Protein AF-0000000074856898 (afdb_homodimer)

Sequence (618 aa):
MTSFSNAKVLATALEKFDLIETTLFDGIRFAPYDGLMKDVPTTMDHISNAKLKENDVIACGYMRSGHHWMFEILNMIQTQKVEFSKDNAEDHFLEFMNDKVDETLEAISEPRVITSHLQPKFLPKDVVRKPVKVVFYMRNPKDVLTSWYNLVAKYKPELLNYQWTWEEFLELQLAGEYLWGSWFEHVLAWEKFMSDNPEVPVFVAQYEKLKEQPADVIRDLCRFLGQPDTLAEQIATATSFDNMKAGTEEKSKILSDRFLSGHLDIAVVGLIKSWKGRFTVEQSERFNKAFEEKLAGSEFGNRLRKYIYMTSFSNAKVLATALEKFDLIETTLFDGIRFAPYDGLMKDVPTTMDHISNAKLKENDVIACGYMRSGHHWMFEILNMIQTQKVEFSKDNAEDHFLEFMNDKVDETLEAISEPRVITSHLQPKFLPKDVVRKPVKVVFYMRNPKDVLTSWYNLVAKYKPELLNYQWTWEEFLELQLAGEYLWGSWFEHVLAWEKFMSDNPEVPVFVAQYEKLKEQPADVIRDLCRFLGQPDTLAEQIATATSFDNMKAGTEEKSKILSDRFLSGHLDIAVVGLIKSWKGRFTVEQSERFNKAFEEKLAGSEFGNRLRKYIY

Foldseek 3Di:
DDPVVLVVLQVVLVVVVVVADWDDDPNATAHCFPQFPPPVVLLLVCQQAADDDQLEEEEEEAAPQQQLLVQQLVVCQQVVHLAGDPDDSLLQESRNCGNCNRVSVVVADPPHYHYYHAAPVSGYPVCQVSLHEYEYEYEQVLLRLVLVCLQVVFFDCVRPVDDHDSSSSLSCQLVQNDHNTHNLVRVVSVLVVCVVRVVRHYHYHYLVCCLVPVLVVSCVVSVSSVGDSPCSVVNSVCSPPVNVCVNCVVVLQVVQVGGNRGSVSNDDPSDQPPSVVPDDPVRLVVVLVSLCVSCPPPPVSVVCVVRSD/DDPVVLVVLQVVLVVVVVVADWDDDPNATAHCFPQFPPPVVLLLVCQQAADDDQLEEEEEEAAPQQQLLVQQLVVCQQVVHLAGDPDDSLLQESRNCGNCNRVSVVVADPPHYHYYHAAPVSGYPVCQVSLHEYEYEYEQVLLRLVLVCLQVVFFDCVRPVDDHDSSSSLSCQLVQNDHNTHNLVRVVSVLVVCVVRVVRHYHYHYLVCCLVPVLVVSCVVSVSSVGDSPCSVVNSVCSPPVNVCVNCVVVLQVVQVGGNRGSVSNDDPSDQPPSVVPDDPVRLVVVLVSLCVSCPPPPVSVVCVVRSD

Structure (mmCIF, N/CA/C/O backbone):
data_AF-0000000074856898-model_v1
#
loop_
_entity.id
_entity.type
_entity.pdbx_description
1 polymer 'Sulfotransferase 1A1'
#
loop_
_atom_site.group_PDB
_atom_site.id
_atom_site.type_symbol
_atom_site.label_atom_id
_atom_site.label_alt_id
_atom_site.label_comp_id
_atom_site.label_asym_id
_atom_site.label_entity_id
_atom_site.label_seq_id
_atom_site.pdbx_PDB_ins_code
_atom_site.Cartn_x
_atom_site.Cartn_y
_atom_site.Cartn_z
_atom_site.occupancy
_atom_site.B_iso_or_equiv
_atom_site.auth_seq_id
_atom_site.auth_comp_id
_atom_site.auth_asym_id
_atom_site.auth_atom_id
_atom_site.pdbx_PDB_model_num
ATOM 1 N N . MET A 1 1 ? -10.648 3.355 0.715 1 46.88 1 MET A N 1
ATOM 2 C CA . MET A 1 1 ? -11.75 3.377 -0.251 1 46.88 1 MET A CA 1
ATOM 3 C C . MET A 1 1 ? -13.016 2.785 0.352 1 46.88 1 MET A C 1
ATOM 5 O O . MET A 1 1 ? -12.953 1.812 1.105 1 46.88 1 MET A O 1
ATOM 9 N N . THR A 1 2 ? -14.031 3.496 0.285 1 56.25 2 THR A N 1
ATOM 10 C CA . THR A 1 2 ? -15.297 3.004 0.816 1 56.25 2 THR A CA 1
ATOM 11 C C . THR A 1 2 ? -15.781 1.79 0.026 1 56.25 2 THR A C 1
ATOM 13 O O . THR A 1 2 ? -15.336 1.558 -1.099 1 56.25 2 THR A O 1
ATOM 16 N N . SER A 1 3 ? -16.453 0.878 0.755 1 52.75 3 SER A N 1
ATOM 17 C CA . SER A 1 3 ? -17.109 -0.271 0.131 1 52.75 3 SER A CA 1
ATOM 18 C C . SER A 1 3 ? -17.781 0.118 -1.184 1 52.75 3 SER A C 1
ATOM 20 O O . SER A 1 3 ? -17.703 -0.622 -2.166 1 52.75 3 SER A O 1
ATOM 22 N N . PHE A 1 4 ? -18.281 1.325 -1.217 1 51.88 4 PHE A N 1
ATOM 23 C CA . PHE A 1 4 ? -18.953 1.814 -2.416 1 51.88 4 PHE A CA 1
ATOM 24 C C . PHE A 1 4 ? -17.953 2.062 -3.535 1 51.88 4 PHE A C 1
ATOM 26 O O . PHE A 1 4 ? -18.219 1.743 -4.695 1 51.88 4 PHE A O 1
ATOM 33 N N . SER A 1 5 ? -16.844 2.508 -3.166 1 71.25 5 SER A N 1
ATOM 34 C CA . SER A 1 5 ? -15.812 2.785 -4.156 1 71.25 5 SER A CA 1
ATOM 35 C C . SER A 1 5 ? -15.273 1.497 -4.77 1 71.25 5 SER A C 1
ATOM 37 O O . SER A 1 5 ? -15.109 1.402 -5.988 1 71.25 5 SER A O 1
ATOM 39 N N . ASN A 1 6 ? -15.375 0.495 -3.955 1 81.5 6 ASN A N 1
ATOM 40 C CA . ASN A 1 6 ? -14.867 -0.775 -4.461 1 81.5 6 ASN A CA 1
ATOM 41 C C . ASN A 1 6 ? -15.852 -1.43 -5.426 1 81.5 6 ASN A C 1
ATOM 43 O O . ASN A 1 6 ? -15.445 -2.049 -6.41 1 81.5 6 ASN A O 1
ATOM 47 N N . ALA A 1 7 ? -17.203 -1.198 -5.184 1 82.81 7 ALA A N 1
ATOM 48 C CA . ALA A 1 7 ? -18.234 -1.748 -6.062 1 82.81 7 ALA A CA 1
ATOM 49 C C . ALA A 1 7 ? -18.188 -1.098 -7.441 1 82.81 7 ALA A C 1
ATOM 51 O O . ALA A 1 7 ? -18.359 -1.774 -8.461 1 82.81 7 ALA A O 1
ATOM 52 N N . LYS A 1 8 ? -17.938 0.157 -7.445 1 88.19 8 LYS A N 1
ATOM 53 C CA . LYS A 1 8 ? -17.828 0.865 -8.719 1 88.19 8 LYS A CA 1
ATOM 54 C C . LYS A 1 8 ? -16.594 0.413 -9.5 1 88.19 8 LYS A C 1
ATOM 56 O O . LYS A 1 8 ? -16.656 0.257 -10.719 1 88.19 8 LYS A O 1
ATOM 61 N N . VAL A 1 9 ? -15.547 0.178 -8.797 1 91.25 9 VAL A N 1
ATOM 62 C CA . VAL A 1 9 ? -14.312 -0.279 -9.422 1 91.25 9 VAL A CA 1
ATOM 63 C C . VAL A 1 9 ? -14.516 -1.668 -10.023 1 91.25 9 VAL A C 1
ATOM 65 O O . VAL A 1 9 ? -14.109 -1.928 -11.156 1 91.25 9 VAL A O 1
ATOM 68 N N . LEU A 1 10 ? -15.227 -2.553 -9.281 1 92.69 10 LEU A N 1
ATOM 69 C CA . LEU A 1 10 ? -15.484 -3.906 -9.766 1 92.69 10 LEU A CA 1
ATOM 70 C C . LEU A 1 10 ? -16.375 -3.883 -11.008 1 92.69 10 LEU A C 1
ATOM 72 O O . LEU A 1 10 ? -16.109 -4.609 -11.969 1 92.69 10 LEU A O 1
ATOM 76 N N . ALA A 1 11 ? -17.375 -3.027 -10.977 1 92.38 11 ALA A N 1
ATOM 77 C CA . ALA A 1 11 ? -18.266 -2.924 -12.125 1 92.38 11 ALA A CA 1
ATOM 78 C C . ALA A 1 11 ? -17.516 -2.52 -13.383 1 92.38 11 ALA A C 1
ATOM 80 O O . ALA A 1 11 ? -17.703 -3.105 -14.453 1 92.38 11 ALA A O 1
ATOM 81 N N . THR A 1 12 ? -16.656 -1.579 -13.227 1 92.62 12 THR A N 1
ATOM 82 C CA . THR A 1 12 ? -15.844 -1.13 -14.344 1 92.62 12 THR A CA 1
ATOM 83 C C . THR A 1 12 ? -14.922 -2.248 -14.82 1 92.62 12 THR A C 1
ATOM 85 O O . THR A 1 12 ? -14.758 -2.453 -16.031 1 92.62 12 THR A O 1
ATOM 88 N N . ALA A 1 13 ? -14.336 -2.918 -13.867 1 92.44 13 ALA A N 1
ATOM 89 C CA . ALA A 1 13 ? -13.422 -4.012 -14.195 1 92.44 13 ALA A CA 1
ATOM 90 C C . ALA A 1 13 ? -14.141 -5.113 -14.969 1 92.44 13 ALA A C 1
ATOM 92 O O . ALA A 1 13 ? -13.586 -5.672 -15.914 1 92.44 13 ALA A O 1
ATOM 93 N N . LEU A 1 14 ? -15.344 -5.395 -14.57 1 92.19 14 LEU A N 1
ATOM 94 C CA . LEU A 1 14 ? -16.141 -6.434 -15.219 1 92.19 14 LEU A CA 1
ATOM 95 C C . LEU A 1 14 ? -16.516 -6.031 -16.641 1 92.19 14 LEU A C 1
ATOM 97 O O . LEU A 1 14 ? -16.516 -6.867 -17.547 1 92.19 14 LEU A O 1
ATOM 101 N N . GLU A 1 15 ? -16.766 -4.793 -16.797 1 91.5 15 GLU A N 1
ATOM 102 C CA . GLU A 1 15 ? -17.047 -4.301 -18.141 1 91.5 15 GLU A CA 1
ATOM 103 C C . GLU A 1 15 ? -15.859 -4.508 -19.062 1 91.5 15 GLU A C 1
ATOM 105 O O . GLU A 1 15 ? -16.031 -4.926 -20.219 1 91.5 15 GLU A O 1
ATOM 110 N N . LYS A 1 16 ? -14.727 -4.215 -18.609 1 89.19 16 LYS A N 1
ATOM 111 C CA . LYS A 1 16 ? -13.508 -4.406 -19.391 1 89.19 16 LYS A CA 1
ATOM 112 C C . LYS A 1 16 ? -13.25 -5.887 -19.641 1 89.19 16 LYS A C 1
ATOM 114 O O . LYS A 1 16 ? -12.766 -6.262 -20.719 1 89.19 16 LYS A O 1
ATOM 119 N N . PHE A 1 17 ? -13.555 -6.68 -18.609 1 87.81 17 PHE A N 1
ATOM 120 C CA . PHE A 1 17 ? -13.359 -8.125 -18.734 1 87.81 17 PHE A CA 1
ATOM 121 C C . PHE A 1 17 ? -14.242 -8.703 -19.828 1 87.81 17 PHE A C 1
ATOM 123 O O . PHE A 1 17 ? -13.836 -9.625 -20.531 1 87.81 17 PHE A O 1
ATOM 130 N N . ASP A 1 18 ? -15.352 -8.094 -20 1 87.31 18 ASP A N 1
ATOM 131 C CA . ASP A 1 18 ? -16.312 -8.562 -21 1 87.31 18 ASP A CA 1
ATOM 132 C C . ASP A 1 18 ? -15.812 -8.289 -22.406 1 87.31 18 ASP A C 1
ATOM 134 O O . ASP A 1 18 ? -16.328 -8.859 -23.375 1 87.31 18 ASP A O 1
ATOM 138 N N . LEU A 1 19 ? -14.82 -7.5 -22.5 1 85.31 19 LEU A N 1
ATOM 139 C CA . LEU A 1 19 ? -14.266 -7.176 -23.812 1 85.31 19 LEU A CA 1
ATOM 140 C C . LEU A 1 19 ? -13.273 -8.242 -24.25 1 85.31 19 LEU A C 1
ATOM 142 O O . LEU A 1 19 ? -12.898 -8.297 -25.438 1 85.31 19 LEU A O 1
ATOM 146 N N . ILE A 1 20 ? -12.867 -9.109 -23.359 1 83.56 20 ILE A N 1
ATOM 147 C CA . ILE A 1 20 ? -11.922 -10.18 -23.672 1 83.56 20 ILE A CA 1
ATOM 148 C C . ILE A 1 20 ? -12.688 -11.422 -24.125 1 83.56 20 ILE A C 1
ATOM 150 O O . ILE A 1 20 ? -13.719 -11.766 -23.547 1 83.56 20 ILE A O 1
ATOM 154 N N . GLU A 1 21 ? -12.164 -12.039 -25.188 1 84 21 GLU A N 1
ATOM 155 C CA . GLU A 1 21 ? -12.758 -13.305 -25.609 1 84 21 GLU A CA 1
ATOM 156 C C . GLU A 1 21 ? -12.422 -14.422 -24.609 1 84 21 GLU A C 1
ATOM 158 O O . GLU A 1 21 ? -11.25 -14.719 -24.375 1 84 21 GLU A O 1
ATOM 163 N N . THR A 1 22 ? -13.445 -14.914 -24 1 88.19 22 THR A N 1
ATOM 164 C CA . THR A 1 22 ? -13.242 -16.016 -23.062 1 88.19 22 THR A CA 1
ATOM 165 C C . THR A 1 22 ? -14.258 -17.125 -23.297 1 88.19 22 THR A C 1
ATOM 167 O O . THR A 1 22 ? -15.25 -16.922 -24 1 88.19 22 THR A O 1
ATOM 170 N N . THR A 1 23 ? -13.906 -18.266 -22.859 1 89.88 23 THR A N 1
ATOM 171 C CA . THR A 1 23 ? -14.805 -19.406 -22.828 1 89.88 23 THR A CA 1
ATOM 172 C C . THR A 1 23 ? -15.062 -19.859 -21.391 1 89.88 23 THR A C 1
ATOM 174 O O . THR A 1 23 ? -14.117 -20.094 -20.641 1 89.88 23 THR A O 1
ATOM 177 N N . LEU A 1 24 ? -16.328 -19.844 -21.109 1 90.5 24 LEU A N 1
ATOM 178 C CA . LEU A 1 24 ? -16.703 -20.375 -19.812 1 90.5 24 LEU A CA 1
ATOM 179 C C . LEU A 1 24 ? -16.828 -21.906 -19.875 1 90.5 24 LEU A C 1
ATOM 181 O O . LEU A 1 24 ? -17.547 -22.438 -20.703 1 90.5 24 LEU A O 1
ATOM 185 N N . PHE A 1 25 ? -16.062 -22.578 -19.062 1 93.06 25 PHE A N 1
ATOM 186 C CA . PHE A 1 25 ? -16.094 -24.031 -19 1 93.06 25 PHE A CA 1
ATOM 187 C C . PHE A 1 25 ? -16.125 -24.5 -17.547 1 93.06 25 PHE A C 1
ATOM 189 O O . PHE A 1 25 ? -15.164 -24.281 -16.797 1 93.06 25 PHE A O 1
ATOM 196 N N . ASP A 1 26 ? -17.25 -25.062 -17.141 1 93.38 26 ASP A N 1
ATOM 197 C CA . ASP A 1 26 ? -17.469 -25.594 -15.789 1 93.38 26 ASP A CA 1
ATOM 198 C C . ASP A 1 26 ? -17.172 -24.547 -14.734 1 93.38 26 ASP A C 1
ATOM 200 O O . ASP A 1 26 ? -16.406 -24.797 -13.797 1 93.38 26 ASP A O 1
ATOM 204 N N . GLY A 1 27 ? -17.578 -23.375 -14.945 1 91.44 27 GLY A N 1
ATOM 205 C CA . GLY A 1 27 ? -17.531 -22.297 -13.953 1 91.44 27 GLY A CA 1
ATOM 206 C C . GLY A 1 27 ? -16.25 -21.5 -13.984 1 91.44 27 GLY A C 1
ATOM 207 O O . GLY A 1 27 ? -16.062 -20.578 -13.203 1 91.44 27 GLY A O 1
ATOM 208 N N . ILE A 1 28 ? -15.359 -21.844 -14.859 1 92.81 28 ILE A N 1
ATOM 209 C CA . ILE A 1 28 ? -14.07 -21.156 -14.953 1 92.81 28 ILE A CA 1
ATOM 210 C C . ILE A 1 28 ? -13.914 -20.547 -16.344 1 92.81 28 ILE A C 1
ATOM 212 O O . ILE A 1 28 ? -14.25 -21.172 -17.344 1 92.81 28 ILE A O 1
ATOM 216 N N . ARG A 1 29 ? -13.453 -19.281 -16.391 1 89.56 29 ARG A N 1
ATOM 217 C CA . ARG A 1 29 ? -13.234 -18.609 -17.672 1 89.56 29 ARG A CA 1
ATOM 218 C C . ARG A 1 29 ? -11.812 -18.812 -18.172 1 89.56 29 ARG A C 1
ATOM 220 O O . ARG A 1 29 ? -10.852 -18.672 -17.406 1 89.56 29 ARG A O 1
ATOM 227 N N . PHE A 1 30 ? -11.734 -19.25 -19.406 1 90.88 30 PHE A N 1
ATOM 228 C CA . PHE A 1 30 ? -10.453 -19.422 -20.078 1 90.88 30 PHE A CA 1
ATOM 229 C C . PHE A 1 30 ? -10.344 -18.516 -21.297 1 90.88 30 PHE A C 1
ATOM 231 O O . PHE A 1 30 ? -11.352 -18.234 -21.953 1 90.88 30 PHE A O 1
ATOM 238 N N . ALA A 1 31 ? -9.227 -17.953 -21.484 1 83.19 31 ALA A N 1
ATOM 239 C CA . ALA A 1 31 ? -9 -17.141 -22.688 1 83.19 31 ALA A CA 1
ATOM 240 C C . ALA A 1 31 ? -8.023 -17.844 -23.625 1 83.19 31 ALA A C 1
ATOM 242 O O . ALA A 1 31 ? -7.078 -18.5 -23.188 1 83.19 31 ALA A O 1
ATOM 243 N N . PRO A 1 32 ? -8.367 -17.672 -24.938 1 75.38 32 PRO A N 1
ATOM 244 C CA . PRO A 1 32 ? -7.449 -18.25 -25.906 1 75.38 32 PRO A CA 1
ATOM 245 C C . PRO A 1 32 ? -6.176 -17.438 -26.078 1 75.38 32 PRO A C 1
ATOM 247 O O . PRO A 1 32 ? -6.23 -16.297 -26.562 1 75.38 32 PRO A O 1
ATOM 250 N N . TYR A 1 33 ? -5.348 -17.438 -25.172 1 64.62 33 TYR A N 1
ATOM 251 C CA . TYR A 1 33 ? -4.152 -16.656 -25.484 1 64.62 33 TYR A CA 1
ATOM 252 C C . TYR A 1 33 ? -2.93 -17.562 -25.609 1 64.62 33 TYR A C 1
ATOM 254 O O . TYR A 1 33 ? -2.885 -18.641 -25 1 64.62 33 TYR A O 1
ATOM 262 N N . ASP A 1 34 ? -2.104 -17.062 -26.375 1 59.56 34 ASP A N 1
ATOM 263 C CA . ASP A 1 34 ? -0.798 -17.672 -26.625 1 59.56 34 ASP A CA 1
ATOM 264 C C . ASP A 1 34 ? -0.942 -19.109 -27.125 1 59.56 34 ASP A C 1
ATOM 266 O O . ASP A 1 34 ? -0.172 -19.984 -26.734 1 59.56 34 ASP A O 1
ATOM 270 N N . GLY A 1 35 ? -2.053 -19.266 -27.859 1 60.34 35 GLY A N 1
ATOM 271 C CA . GLY A 1 35 ? -2.229 -20.609 -28.391 1 60.34 35 GLY A CA 1
ATOM 272 C C . GLY A 1 35 ? -2.85 -21.562 -27.391 1 60.34 35 GLY A C 1
ATOM 273 O O . GLY A 1 35 ? -3.059 -22.734 -27.688 1 60.34 35 GLY A O 1
ATOM 274 N N . LEU A 1 36 ? -3.119 -20.844 -26.344 1 64.31 36 LEU A N 1
ATOM 275 C CA . LEU A 1 36 ? -3.756 -21.609 -25.281 1 64.31 36 LEU A CA 1
ATOM 276 C C . LEU A 1 36 ? -5.258 -21.734 -25.516 1 64.31 36 LEU A C 1
ATOM 278 O O . LEU A 1 36 ? -5.898 -20.781 -25.969 1 64.31 36 LEU A O 1
ATOM 282 N N . MET A 1 37 ? -5.695 -22.891 -25.312 1 67 37 MET A N 1
ATOM 283 C CA . MET A 1 37 ? -7.113 -23.203 -25.172 1 67 37 MET A CA 1
ATOM 284 C C . MET A 1 37 ? -7.918 -22.641 -26.344 1 67 37 MET A C 1
ATOM 286 O O . MET A 1 37 ? -8.945 -22 -26.141 1 67 37 MET A O 1
ATOM 290 N N . LYS A 1 38 ? -7.383 -22.859 -27.594 1 74.06 38 LYS A N 1
ATOM 291 C CA . LYS A 1 38 ? -8.102 -22.406 -28.781 1 74.06 38 LYS A CA 1
ATOM 292 C C . LYS A 1 38 ? -9.547 -22.891 -28.781 1 74.06 38 LYS A C 1
ATOM 294 O O . LYS A 1 38 ? -10.461 -22.125 -29.078 1 74.06 38 LYS A O 1
ATOM 299 N N . ASP A 1 39 ? -9.625 -24.188 -28.438 1 87.81 39 ASP A N 1
ATOM 300 C CA . ASP A 1 39 ? -10.922 -24.828 -28.203 1 87.81 39 ASP A CA 1
ATOM 301 C C . ASP A 1 39 ? -10.961 -25.5 -26.828 1 87.81 39 ASP A C 1
ATOM 303 O O . ASP A 1 39 ? -10.539 -26.641 -26.688 1 87.81 39 ASP A O 1
ATOM 307 N N . VAL A 1 40 ? -11.555 -24.812 -25.875 1 91.38 40 VAL A N 1
ATOM 308 C CA . VAL A 1 40 ? -11.461 -25.203 -24.469 1 91.38 40 VAL A CA 1
ATOM 309 C C . VAL A 1 40 ? -12.164 -26.547 -24.266 1 91.38 40 VAL A C 1
ATOM 311 O O . VAL A 1 40 ? -11.57 -27.484 -23.734 1 91.38 40 VAL A O 1
ATOM 314 N N . PRO A 1 41 ? -13.398 -26.719 -24.781 1 91.94 41 PRO A N 1
ATOM 315 C CA . PRO A 1 41 ? -14.062 -28.016 -24.562 1 91.94 41 PRO A CA 1
ATOM 316 C C . PRO A 1 41 ? -13.305 -29.188 -25.172 1 91.94 41 PRO A C 1
ATOM 318 O O . PRO A 1 41 ? -13.164 -30.234 -24.531 1 91.94 41 PRO A O 1
ATOM 321 N N . THR A 1 42 ? -12.828 -28.969 -26.359 1 92.81 42 THR A N 1
ATOM 322 C CA . THR A 1 42 ? -12.078 -30.031 -27.047 1 92.81 42 THR A CA 1
ATOM 323 C C . THR A 1 42 ? -10.789 -30.344 -26.297 1 92.81 42 THR A C 1
ATOM 325 O O . THR A 1 42 ? -10.453 -31.516 -26.094 1 92.81 42 THR A O 1
ATOM 328 N N . THR A 1 43 ? -10.062 -29.344 -25.938 1 93.5 43 THR A N 1
ATOM 329 C CA . THR A 1 43 ? -8.828 -29.516 -25.203 1 93.5 43 THR A CA 1
ATOM 330 C C . THR A 1 43 ? -9.086 -30.25 -23.875 1 93.5 43 THR A C 1
ATOM 332 O O . THR A 1 43 ? -8.375 -31.203 -23.531 1 93.5 43 THR A O 1
ATOM 335 N N . MET A 1 44 ? -10.172 -29.875 -23.219 1 94.25 44 MET A N 1
ATOM 336 C CA . MET A 1 44 ? -10.508 -30.469 -21.922 1 94.25 44 MET A CA 1
ATOM 337 C C . MET A 1 44 ? -10.883 -31.938 -22.078 1 94.25 44 MET A C 1
ATOM 339 O O . MET A 1 44 ? -10.555 -32.75 -21.234 1 94.25 44 MET A O 1
ATOM 343 N N . ASP A 1 45 ? -11.523 -32.188 -23.156 1 95.56 45 ASP A N 1
ATOM 344 C CA . ASP A 1 45 ? -11.875 -33.594 -23.453 1 95.56 45 ASP A CA 1
ATOM 345 C C . ASP A 1 45 ? -10.617 -34.438 -23.672 1 95.56 45 ASP A C 1
ATOM 347 O O . ASP A 1 45 ? -10.516 -35.531 -23.156 1 95.56 45 ASP A O 1
ATOM 351 N N . HIS A 1 46 ? -9.703 -33.906 -24.438 1 96.12 46 HIS A N 1
ATOM 352 C CA . HIS A 1 46 ? -8.453 -34.594 -24.688 1 96.12 46 HIS A CA 1
ATOM 353 C C . HIS A 1 46 ? -7.66 -34.781 -23.391 1 96.12 46 HIS A C 1
ATOM 355 O O . HIS A 1 46 ? -7.062 -35.844 -23.172 1 96.12 46 HIS A O 1
ATOM 361 N N . ILE A 1 47 ? -7.656 -33.812 -22.547 1 96.81 47 ILE A N 1
ATOM 362 C CA . ILE A 1 47 ? -6.938 -33.906 -21.281 1 96.81 47 ILE A CA 1
ATOM 363 C C . ILE A 1 47 ? -7.59 -34.969 -20.391 1 96.81 47 ILE A C 1
ATOM 365 O O . ILE A 1 47 ? -6.906 -35.844 -19.844 1 96.81 47 ILE A O 1
ATOM 369 N N . SER A 1 48 ? -8.883 -34.938 -20.312 1 96.38 48 SER A N 1
ATOM 370 C CA . SER A 1 48 ? -9.625 -35.844 -19.453 1 96.38 48 SER A CA 1
ATOM 371 C C . SER A 1 48 ? -9.352 -37.312 -19.828 1 96.38 48 SER A C 1
ATOM 373 O O . SER A 1 48 ? -9.305 -38.188 -18.969 1 96.38 48 SER A O 1
ATOM 375 N N . ASN A 1 49 ? -9.078 -37.531 -21.062 1 96.19 49 ASN A N 1
ATOM 376 C CA . ASN A 1 49 ? -8.953 -38.875 -21.547 1 96.19 49 ASN A CA 1
ATOM 377 C C . ASN A 1 49 ? -7.492 -39.25 -21.812 1 96.19 49 ASN A C 1
ATOM 379 O O . ASN A 1 49 ? -7.199 -40.312 -22.328 1 96.19 49 ASN A O 1
ATOM 383 N N . ALA A 1 50 ? -6.625 -38.375 -21.484 1 96.88 50 ALA A N 1
ATOM 384 C CA . ALA A 1 50 ? -5.203 -38.625 -21.703 1 96.88 50 ALA A CA 1
ATOM 385 C C . ALA A 1 50 ? -4.73 -39.844 -20.938 1 96.88 50 ALA A C 1
ATOM 387 O O . ALA A 1 50 ? -5.145 -40.094 -19.797 1 96.88 50 ALA A O 1
ATOM 388 N N . LYS A 1 51 ? -3.836 -40.625 -21.594 1 94.31 51 LYS A N 1
ATOM 389 C CA . LYS A 1 51 ? -3.289 -41.812 -20.953 1 94.31 51 LYS A CA 1
ATOM 390 C C . LYS A 1 51 ? -1.983 -41.5 -20.234 1 94.31 51 LYS A C 1
ATOM 392 O O . LYS A 1 51 ? -1.028 -41.031 -20.844 1 94.31 51 LYS A O 1
ATOM 397 N N . LEU A 1 52 ? -2.006 -41.812 -18.969 1 95.5 52 LEU A N 1
ATOM 398 C CA . LEU A 1 52 ? -0.813 -41.594 -18.156 1 95.5 52 LEU A CA 1
ATOM 399 C C . LEU A 1 52 ? -0.076 -42.938 -17.922 1 95.5 52 LEU A C 1
ATOM 401 O O . LEU A 1 52 ? -0.669 -44 -18.031 1 95.5 52 LEU A O 1
ATOM 405 N N . LYS A 1 53 ? 1.157 -42.719 -17.719 1 93.38 53 LYS A N 1
ATOM 406 C CA . LYS A 1 53 ? 2.01 -43.844 -17.375 1 93.38 53 LYS A CA 1
ATOM 407 C C . LYS A 1 53 ? 2.293 -43.875 -15.867 1 93.38 53 LYS A C 1
ATOM 409 O O . LYS A 1 53 ? 2.174 -42.844 -15.188 1 93.38 53 LYS A O 1
ATOM 414 N N . GLU A 1 54 ? 2.688 -45.031 -15.359 1 86.88 54 GLU A N 1
ATOM 415 C CA . GLU A 1 54 ? 2.861 -45.25 -13.922 1 86.88 54 GLU A CA 1
ATOM 416 C C . GLU A 1 54 ? 3.963 -44.375 -13.359 1 86.88 54 GLU A C 1
ATOM 418 O O . GLU A 1 54 ? 3.896 -43.938 -12.203 1 86.88 54 GLU A O 1
ATOM 423 N N . ASN A 1 55 ? 4.871 -44.094 -14.18 1 89.81 55 ASN A N 1
ATOM 424 C CA . ASN A 1 55 ? 6.008 -43.312 -13.672 1 89.81 55 ASN A CA 1
ATOM 425 C C . ASN A 1 55 ? 5.879 -41.844 -14 1 89.81 55 ASN A C 1
ATOM 427 O O . ASN A 1 55 ? 6.824 -41.062 -13.805 1 89.81 55 ASN A O 1
ATOM 431 N N . ASP A 1 56 ? 4.734 -41.406 -14.461 1 95.94 56 ASP A N 1
ATOM 432 C CA . ASP A 1 56 ? 4.488 -40 -14.719 1 95.94 56 ASP A CA 1
ATOM 433 C C . ASP A 1 56 ? 4.367 -39.219 -13.406 1 95.94 56 ASP A C 1
ATOM 435 O O . ASP A 1 56 ? 3.93 -39.781 -12.391 1 95.94 56 ASP A O 1
ATOM 439 N N . VAL A 1 57 ? 4.84 -38.062 -13.391 1 97.38 57 VAL A N 1
ATOM 440 C CA . VAL A 1 57 ? 4.598 -37.125 -12.305 1 97.38 57 VAL A CA 1
ATOM 441 C C . VAL A 1 57 ? 3.82 -35.906 -12.836 1 97.38 57 VAL A C 1
ATOM 443 O O . VAL A 1 57 ? 4.191 -35.312 -13.859 1 97.38 57 VAL A O 1
ATOM 446 N N . ILE A 1 58 ? 2.754 -35.594 -12.203 1 97.38 58 ILE A N 1
ATOM 447 C CA . ILE A 1 58 ? 1.977 -34.406 -12.578 1 97.38 58 ILE A CA 1
ATOM 448 C C . ILE A 1 58 ? 2.24 -33.281 -11.578 1 97.38 58 ILE A C 1
ATOM 450 O O . ILE A 1 58 ? 2.043 -33.438 -10.367 1 97.38 58 ILE A O 1
ATOM 454 N N . ALA A 1 59 ? 2.775 -32.219 -12.031 1 97.94 59 ALA A N 1
ATOM 455 C CA . ALA A 1 59 ? 3.029 -31.031 -11.227 1 97.94 59 ALA A CA 1
ATOM 456 C C . ALA A 1 59 ? 1.979 -29.953 -11.492 1 97.94 59 ALA A C 1
ATOM 458 O O . ALA A 1 59 ? 1.848 -29.469 -12.617 1 97.94 59 ALA A O 1
ATOM 459 N N . CYS A 1 60 ? 1.243 -29.578 -10.43 1 97.38 60 CYS A N 1
ATOM 460 C CA . CYS A 1 60 ? 0.131 -28.656 -10.617 1 97.38 60 CYS A CA 1
ATOM 461 C C . CYS A 1 60 ? 0.212 -27.5 -9.625 1 97.38 60 CYS A C 1
ATOM 463 O O . CYS A 1 60 ? 0.638 -27.688 -8.484 1 97.38 60 CYS A O 1
ATOM 465 N N . GLY A 1 61 ? -0.156 -26.391 -9.992 1 96.81 61 GLY A N 1
ATOM 466 C CA . GLY A 1 61 ? -0.284 -25.203 -9.188 1 96.81 61 GLY A CA 1
ATOM 467 C C . GLY A 1 61 ? -1.065 -24.094 -9.875 1 96.81 61 GLY A C 1
ATOM 468 O O . GLY A 1 61 ? -1.284 -24.141 -11.086 1 96.81 61 GLY A O 1
ATOM 469 N N . TYR A 1 62 ? -1.526 -23.156 -9.086 1 96.06 62 TYR A N 1
ATOM 470 C CA . TYR A 1 62 ? -2.189 -22 -9.672 1 96.06 62 TYR A CA 1
ATOM 471 C C . TYR A 1 62 ? -1.204 -21.156 -10.469 1 96.06 62 TYR A C 1
ATOM 473 O O . TYR A 1 62 ? 0.009 -21.359 -10.391 1 96.06 62 TYR A O 1
ATOM 481 N N . MET A 1 63 ? -1.678 -20.203 -11.211 1 91.69 63 MET A N 1
ATOM 482 C CA . MET A 1 63 ? -0.839 -19.297 -11.992 1 91.69 63 MET A CA 1
ATOM 483 C C . MET A 1 63 ? 0.237 -18.656 -11.117 1 91.69 63 MET A C 1
ATOM 485 O O . MET A 1 63 ? -0.021 -18.312 -9.961 1 91.69 63 MET A O 1
ATOM 489 N N . ARG A 1 64 ? 1.414 -18.625 -11.719 1 91.88 64 ARG A N 1
ATOM 490 C CA . ARG A 1 64 ? 2.502 -17.859 -11.125 1 91.88 64 ARG A CA 1
ATOM 491 C C . ARG A 1 64 ? 2.924 -18.438 -9.781 1 91.88 64 ARG A C 1
ATOM 493 O O . ARG A 1 64 ? 3.32 -17.703 -8.875 1 91.88 64 ARG A O 1
ATOM 500 N N . SER A 1 65 ? 2.824 -19.719 -9.656 1 94.19 65 SER A N 1
ATOM 501 C CA . SER A 1 65 ? 3.148 -20.344 -8.383 1 94.19 65 SER A CA 1
ATOM 502 C C . SER A 1 65 ? 4.465 -21.109 -8.461 1 94.19 65 SER A C 1
ATOM 504 O O . SER A 1 65 ? 4.746 -21.969 -7.621 1 94.19 65 SER A O 1
ATOM 506 N N . GLY A 1 66 ? 5.23 -20.891 -9.508 1 91.88 66 GLY A N 1
ATOM 507 C CA . GLY A 1 66 ? 6.559 -21.484 -9.57 1 91.88 66 GLY A CA 1
ATOM 508 C C . GLY A 1 66 ? 6.617 -22.719 -10.445 1 91.88 66 GLY A C 1
ATOM 509 O O . GLY A 1 66 ? 7.316 -23.688 -10.125 1 91.88 66 GLY A O 1
ATOM 510 N N . HIS A 1 67 ? 5.938 -22.688 -11.531 1 92.06 67 HIS A N 1
ATOM 511 C CA . HIS A 1 67 ? 5.809 -23.844 -12.414 1 92.06 67 HIS A CA 1
ATOM 512 C C . HIS A 1 67 ? 7.152 -24.203 -13.047 1 92.06 67 HIS A C 1
ATOM 514 O O . HIS A 1 67 ? 7.547 -25.375 -13.039 1 92.06 67 HIS A O 1
ATOM 520 N N . HIS A 1 68 ? 7.812 -23.25 -13.539 1 89.88 68 HIS A N 1
ATOM 521 C CA . HIS A 1 68 ? 9.086 -23.516 -14.188 1 89.88 68 HIS A CA 1
ATOM 522 C C . HIS A 1 68 ? 10.109 -24.047 -13.195 1 89.88 68 HIS A C 1
ATOM 524 O O . HIS A 1 68 ? 10.875 -24.969 -13.516 1 89.88 68 HIS A O 1
ATOM 530 N N . TRP A 1 69 ? 10.062 -23.484 -12.055 1 93.5 69 TRP A N 1
ATOM 531 C CA . TRP A 1 69 ? 10.961 -23.891 -10.977 1 93.5 69 TRP A CA 1
ATOM 532 C C . TRP A 1 69 ? 10.711 -25.344 -10.594 1 93.5 69 TRP A C 1
ATOM 534 O O . TRP A 1 69 ? 11.633 -26.172 -10.609 1 93.5 69 TRP A O 1
ATOM 544 N N . MET A 1 70 ? 9.508 -25.656 -10.336 1 96 70 MET A N 1
ATOM 545 C CA . MET A 1 70 ? 9.133 -27 -9.938 1 96 70 MET A CA 1
ATOM 546 C C . MET A 1 70 ? 9.398 -28 -11.062 1 96 70 MET A C 1
ATOM 548 O O . MET A 1 70 ? 9.859 -29.109 -10.812 1 96 70 MET A O 1
ATOM 552 N N . PHE A 1 71 ? 9.148 -27.562 -12.273 1 95.69 71 PHE A N 1
ATOM 553 C CA . PHE A 1 71 ? 9.375 -28.422 -13.438 1 95.69 71 PHE A CA 1
ATOM 554 C C . PHE A 1 71 ? 10.836 -28.859 -13.5 1 95.69 71 PHE A C 1
ATOM 556 O O . PHE A 1 71 ? 11.125 -30.047 -13.656 1 95.69 71 PHE A O 1
ATOM 563 N N . GLU A 1 72 ? 11.742 -27.969 -13.336 1 95.56 72 GLU A N 1
ATOM 564 C CA . GLU A 1 72 ? 13.164 -28.281 -13.414 1 95.56 72 GLU A CA 1
ATOM 565 C C . GLU A 1 72 ? 13.609 -29.156 -12.25 1 95.56 72 GLU A C 1
ATOM 567 O O . GLU A 1 72 ? 14.383 -30.094 -12.43 1 95.56 72 GLU A O 1
ATOM 572 N N . ILE A 1 73 ? 13.117 -28.828 -11.094 1 97.62 73 ILE A N 1
ATOM 573 C CA . ILE A 1 73 ? 13.461 -29.609 -9.914 1 97.62 73 ILE A CA 1
ATOM 574 C C . ILE A 1 73 ? 13.016 -31.062 -10.109 1 97.62 73 ILE A C 1
ATOM 576 O O . ILE A 1 73 ? 13.805 -32 -9.922 1 97.62 73 ILE A O 1
ATOM 580 N N . LEU A 1 74 ? 11.805 -31.234 -10.516 1 98.06 74 LEU A N 1
ATOM 581 C CA . LEU A 1 74 ? 11.25 -32.594 -10.688 1 98.06 74 LEU A CA 1
ATOM 582 C C . LEU A 1 74 ? 11.977 -33.344 -11.797 1 98.06 74 LEU A C 1
ATOM 584 O O . LEU A 1 74 ? 12.219 -34.531 -11.68 1 98.06 74 LEU A O 1
ATOM 588 N N . ASN A 1 75 ? 12.281 -32.625 -12.875 1 96.62 75 ASN A N 1
ATOM 589 C CA . ASN A 1 75 ? 13.031 -33.25 -13.953 1 96.62 75 ASN A CA 1
ATOM 590 C C . ASN A 1 75 ? 14.391 -33.75 -13.469 1 96.62 75 ASN A C 1
ATOM 592 O O . ASN A 1 75 ? 14.797 -34.875 -13.805 1 96.62 75 ASN A O 1
ATOM 596 N N . MET A 1 76 ? 15.078 -32.969 -12.719 1 97.56 76 MET A N 1
ATOM 597 C CA . MET A 1 76 ? 16.391 -33.344 -12.219 1 97.56 76 MET A CA 1
ATOM 598 C C . MET A 1 76 ? 16.281 -34.531 -11.258 1 97.56 76 MET A C 1
ATOM 600 O O . MET A 1 76 ? 17.125 -35.406 -11.273 1 97.56 76 MET A O 1
ATOM 604 N N . ILE A 1 77 ? 15.273 -34.5 -10.414 1 98.06 77 ILE A N 1
ATOM 605 C CA . ILE A 1 77 ? 15.07 -35.594 -9.484 1 98.06 77 ILE A CA 1
ATOM 606 C C . ILE A 1 77 ? 14.812 -36.906 -10.266 1 98.06 77 ILE A C 1
ATOM 608 O O . ILE A 1 77 ? 15.445 -37.906 -10.008 1 98.06 77 ILE A O 1
ATOM 612 N N . GLN A 1 78 ? 13.891 -36.844 -11.25 1 96.19 78 GLN A N 1
ATOM 613 C CA . GLN A 1 78 ? 13.453 -38.031 -11.984 1 96.19 78 GLN A CA 1
ATOM 614 C C . GLN A 1 78 ? 14.578 -38.562 -12.844 1 96.19 78 GLN A C 1
ATOM 616 O O . GLN A 1 78 ? 14.688 -39.781 -13.023 1 96.19 78 GLN A O 1
ATOM 621 N N . THR A 1 79 ? 15.453 -37.719 -13.414 1 95.56 79 THR A N 1
ATOM 622 C CA . THR A 1 79 ? 16.516 -38.188 -14.305 1 95.56 79 THR A CA 1
ATOM 623 C C . THR A 1 79 ? 17.797 -38.438 -13.523 1 95.56 79 THR A C 1
ATOM 625 O O . THR A 1 79 ? 18.734 -39.031 -14.047 1 95.56 79 THR A O 1
ATOM 628 N N . GLN A 1 80 ? 17.859 -37.938 -12.312 1 96.75 80 GLN A N 1
ATOM 629 C CA . GLN A 1 80 ? 19.047 -38 -11.477 1 96.75 80 GLN A CA 1
ATOM 630 C C . GLN A 1 80 ? 20.25 -37.375 -12.18 1 96.75 80 GLN A C 1
ATOM 632 O O . GLN A 1 80 ? 21.328 -37.969 -12.203 1 96.75 80 GLN A O 1
ATOM 637 N N . LYS A 1 81 ? 19.922 -36.25 -12.82 1 96.44 81 LYS A N 1
ATOM 638 C CA . LYS A 1 81 ? 20.906 -35.375 -13.453 1 96.44 81 LYS A CA 1
ATOM 639 C C . LYS A 1 81 ? 20.703 -33.938 -13.062 1 96.44 81 LYS A C 1
ATOM 641 O O . LYS A 1 81 ? 19.578 -33.438 -13 1 96.44 81 LYS A O 1
ATOM 646 N N . VAL A 1 82 ? 21.781 -33.281 -12.742 1 96.62 82 VAL A N 1
ATOM 647 C CA . VAL A 1 82 ? 21.719 -31.859 -12.391 1 96.62 82 VAL A CA 1
ATOM 648 C C . VAL A 1 82 ? 21.891 -31 -13.648 1 96.62 82 VAL A C 1
ATOM 650 O O . VAL A 1 82 ? 22.891 -30.281 -13.773 1 96.62 82 VAL A O 1
ATOM 653 N N . GLU A 1 83 ? 21 -31.109 -14.523 1 94.06 83 GLU A N 1
ATOM 654 C CA . GLU A 1 83 ? 20.938 -30.375 -15.789 1 94.06 83 GLU A CA 1
ATOM 655 C C . GLU A 1 83 ? 19.516 -29.938 -16.109 1 94.06 83 GLU A C 1
ATOM 657 O O . GLU A 1 83 ? 18.562 -30.688 -15.875 1 94.06 83 GLU A O 1
ATOM 662 N N . PHE A 1 84 ? 19.438 -28.781 -16.625 1 92.75 84 PHE A N 1
ATOM 663 C CA . PHE A 1 84 ? 18.125 -28.312 -17.047 1 92.75 84 PHE A CA 1
ATOM 664 C C . PHE A 1 84 ? 17.562 -29.172 -18.172 1 92.75 84 PHE A C 1
ATOM 666 O O . PHE A 1 84 ? 18.328 -29.656 -19.016 1 92.75 84 PHE A O 1
ATOM 673 N N . SER A 1 85 ? 16.281 -29.25 -18.141 1 91.06 85 SER A N 1
ATOM 674 C CA . SER A 1 85 ? 15.609 -30 -19.219 1 91.06 85 SER A CA 1
ATOM 675 C C . SER A 1 85 ? 15.852 -29.344 -20.578 1 91.06 85 SER A C 1
ATOM 677 O O . SER A 1 85 ? 15.906 -28.125 -20.672 1 91.06 85 SER A O 1
ATOM 679 N N . LYS A 1 86 ? 15.922 -30.141 -21.562 1 87.19 86 LYS A N 1
ATOM 680 C CA . LYS A 1 86 ? 16.016 -29.625 -22.922 1 87.19 86 LYS A CA 1
ATOM 681 C C . LYS A 1 86 ? 14.68 -29.078 -23.406 1 87.19 86 LYS A C 1
ATOM 683 O O . LYS A 1 86 ? 14.633 -28.203 -24.266 1 87.19 86 LYS A O 1
ATOM 688 N N . ASP A 1 87 ? 13.641 -29.609 -22.797 1 87.12 87 ASP A N 1
ATOM 689 C CA . ASP A 1 87 ? 12.297 -29.156 -23.141 1 87.12 87 ASP A CA 1
ATOM 690 C C . ASP A 1 87 ? 11.961 -27.844 -22.438 1 87.12 87 ASP A C 1
ATOM 692 O O . ASP A 1 87 ? 12.484 -27.547 -21.359 1 87.12 87 ASP A O 1
ATOM 696 N N . ASN A 1 88 ? 11.078 -27.109 -23.094 1 82.5 88 ASN A N 1
ATOM 697 C CA . ASN A 1 88 ? 10.445 -26 -22.406 1 82.5 88 ASN A CA 1
ATOM 698 C C . ASN A 1 88 ? 9.297 -26.469 -21.531 1 82.5 88 ASN A C 1
ATOM 700 O O . ASN A 1 88 ? 8.5 -27.312 -21.938 1 82.5 88 ASN A O 1
ATOM 704 N N . ALA A 1 89 ? 9.273 -25.875 -20.375 1 83.88 89 ALA A N 1
ATOM 705 C CA . ALA A 1 89 ? 8.188 -26.25 -19.469 1 83.88 89 ALA A CA 1
ATOM 706 C C . ALA A 1 89 ? 6.828 -26.062 -20.125 1 83.88 89 ALA A C 1
ATOM 708 O O . ALA A 1 89 ? 5.906 -26.844 -19.875 1 83.88 89 ALA A O 1
ATOM 709 N N . GLU A 1 90 ? 6.699 -25.125 -20.984 1 83.75 90 GLU A N 1
ATOM 710 C CA . GLU A 1 90 ? 5.441 -24.797 -21.656 1 83.75 90 GLU A CA 1
ATOM 711 C C . GLU A 1 90 ? 4.945 -25.984 -22.5 1 83.75 90 GLU A C 1
ATOM 713 O O . GLU A 1 90 ? 3.736 -26.172 -22.641 1 83.75 90 GLU A O 1
ATOM 718 N N . ASP A 1 91 ? 5.867 -26.719 -22.938 1 87.31 91 ASP A N 1
ATOM 719 C CA . ASP A 1 91 ? 5.523 -27.859 -23.781 1 87.31 91 ASP A CA 1
ATOM 720 C C . ASP A 1 91 ? 4.953 -29.016 -22.953 1 87.31 91 ASP A C 1
ATOM 722 O O . ASP A 1 91 ? 4.395 -29.969 -23.5 1 87.31 91 ASP A O 1
ATOM 726 N N . HIS A 1 92 ? 5.039 -28.844 -21.719 1 93.12 92 HIS A N 1
ATOM 727 C CA . HIS A 1 92 ? 4.59 -29.922 -20.844 1 93.12 92 HIS A CA 1
ATOM 728 C C . HIS A 1 92 ? 3.279 -29.547 -20.156 1 93.12 92 HIS A C 1
ATOM 730 O O . HIS A 1 92 ? 2.744 -30.344 -19.375 1 93.12 92 HIS A O 1
ATOM 736 N N . PHE A 1 93 ? 2.752 -28.391 -20.469 1 93.62 93 PHE A N 1
ATOM 737 C CA . PHE A 1 93 ? 1.453 -28 -19.938 1 93.62 93 PHE A CA 1
ATOM 738 C C . PHE A 1 93 ? 0.327 -28.703 -20.688 1 93.62 93 PHE A C 1
ATOM 740 O O . PHE A 1 93 ? 0.173 -28.516 -21.891 1 93.62 93 PHE A O 1
ATOM 747 N N . LEU A 1 94 ? -0.499 -29.391 -19.953 1 94.62 94 LEU A N 1
ATOM 748 C CA . LEU A 1 94 ? -1.61 -30.109 -20.547 1 94.62 94 LEU A CA 1
ATOM 749 C C . LEU A 1 94 ? -2.514 -29.172 -21.344 1 94.62 94 LEU A C 1
ATOM 751 O O . LEU A 1 94 ? -2.9 -29.469 -22.469 1 94.62 94 LEU A O 1
ATOM 755 N N . GLU A 1 95 ? -2.803 -28.031 -20.766 1 91.81 95 GLU A N 1
ATOM 756 C CA . GLU A 1 95 ? -3.752 -27.078 -21.344 1 91.81 95 GLU A CA 1
ATOM 757 C C . GLU A 1 95 ? -3.156 -26.375 -22.562 1 91.81 95 GLU A C 1
ATOM 759 O O . GLU A 1 95 ? -3.875 -25.734 -23.328 1 91.81 95 GLU A O 1
ATOM 764 N N . PHE A 1 96 ? -1.832 -26.516 -22.766 1 89.31 96 PHE A N 1
ATOM 765 C CA . PHE A 1 96 ? -1.207 -25.891 -23.938 1 89.31 96 PHE A CA 1
ATOM 766 C C . PHE A 1 96 ? -1.114 -26.875 -25.094 1 89.31 96 PHE A C 1
ATOM 768 O O . PHE A 1 96 ? -0.768 -26.484 -26.219 1 89.31 96 PHE A O 1
ATOM 775 N N . MET A 1 97 ? -1.546 -28.094 -24.922 1 91.19 97 MET A N 1
ATOM 776 C CA . MET A 1 97 ? -1.381 -29.141 -25.938 1 91.19 97 MET A CA 1
ATOM 777 C C . MET A 1 97 ? -2.582 -29.172 -26.875 1 91.19 97 MET A C 1
ATOM 779 O O . MET A 1 97 ? -2.553 -29.875 -27.906 1 91.19 97 MET A O 1
ATOM 783 N N . ASN A 1 98 ? -3.598 -28.469 -26.531 1 90.62 98 ASN A N 1
ATOM 784 C CA . ASN A 1 98 ? -4.801 -28.375 -27.359 1 90.62 98 ASN A CA 1
ATOM 785 C C . ASN A 1 98 ? -5.324 -29.75 -27.75 1 90.62 98 ASN A C 1
ATOM 787 O O . ASN A 1 98 ? -5.535 -30.609 -26.875 1 90.62 98 ASN A O 1
ATOM 791 N N . ASP A 1 99 ? -5.543 -29.984 -29.062 1 90.12 99 ASP A N 1
ATOM 792 C CA . ASP A 1 99 ? -6.117 -31.25 -29.484 1 90.12 99 ASP A CA 1
ATOM 793 C C . ASP A 1 99 ? -5.031 -32.312 -29.688 1 90.12 99 ASP A C 1
ATOM 795 O O . ASP A 1 99 ? -5.305 -33.375 -30.203 1 90.12 99 ASP A O 1
ATOM 799 N N . LYS A 1 100 ? -3.869 -32.062 -29.25 1 93.19 100 LYS A N 1
ATOM 800 C CA . LYS A 1 100 ? -2.754 -32.969 -29.469 1 93.19 100 LYS A CA 1
ATOM 801 C C . LYS A 1 100 ? -2.205 -33.5 -28.156 1 93.19 100 LYS A C 1
ATOM 803 O O . LYS A 1 100 ? -1.009 -33.781 -28.031 1 93.19 100 LYS A O 1
ATOM 808 N N . VAL A 1 101 ? -3.025 -33.594 -27.172 1 94.75 101 VAL A N 1
ATOM 809 C CA . VAL A 1 101 ? -2.594 -34 -25.828 1 94.75 101 VAL A CA 1
ATOM 810 C C . VAL A 1 101 ? -1.942 -35.406 -25.906 1 94.75 101 VAL A C 1
ATOM 812 O O . VAL A 1 101 ? -0.804 -35.562 -25.453 1 94.75 101 VAL A O 1
ATOM 815 N N . ASP A 1 102 ? -2.598 -36.344 -26.531 1 92.75 102 ASP A N 1
ATOM 816 C CA . ASP A 1 102 ? -2.092 -37.719 -26.594 1 92.75 102 ASP A CA 1
ATOM 817 C C . ASP A 1 102 ? -0.777 -37.781 -27.375 1 92.75 102 ASP A C 1
ATOM 819 O O . ASP A 1 102 ? 0.194 -38.375 -26.906 1 92.75 102 ASP A O 1
ATOM 823 N N . GLU A 1 103 ? -0.801 -37.188 -28.469 1 94.56 103 GLU A N 1
ATOM 824 C CA . GLU A 1 103 ? 0.386 -37.188 -29.312 1 94.56 103 GLU A CA 1
ATOM 825 C C . GLU A 1 103 ? 1.571 -36.531 -28.625 1 94.56 103 GLU A C 1
ATOM 827 O O . GLU A 1 103 ? 2.695 -37.031 -28.688 1 94.56 103 GLU A O 1
ATOM 832 N N . THR A 1 104 ? 1.305 -35.438 -28.016 1 94.62 104 THR A N 1
ATOM 833 C CA . THR A 1 104 ? 2.365 -34.688 -27.344 1 94.62 104 THR A CA 1
ATOM 834 C C . THR A 1 104 ? 2.912 -35.469 -26.156 1 94.62 104 THR A C 1
ATOM 836 O O . THR A 1 104 ? 4.129 -35.562 -25.969 1 94.62 104 THR A O 1
ATOM 839 N N . LEU A 1 105 ? 2.043 -36.062 -25.375 1 95.19 105 LEU A N 1
ATOM 840 C CA . LEU A 1 105 ? 2.473 -36.844 -24.219 1 95.19 105 LEU A CA 1
ATOM 841 C C . LEU A 1 105 ? 3.314 -38.031 -24.656 1 95.19 105 LEU A C 1
ATOM 843 O O . LEU A 1 105 ? 4.285 -38.375 -23.984 1 95.19 105 LEU A O 1
ATOM 847 N N . GLU A 1 106 ? 2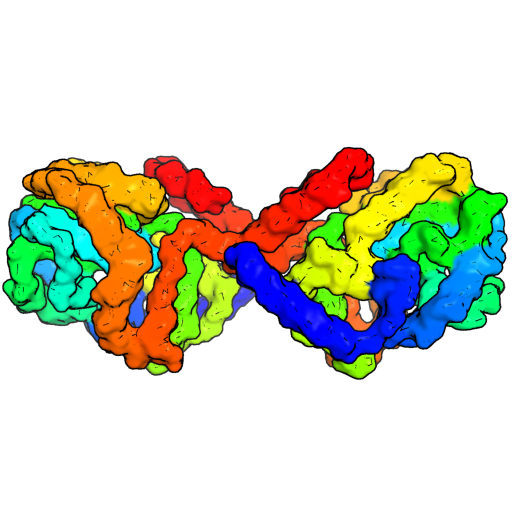.969 -38.594 -25.734 1 93.69 106 GLU A N 1
ATOM 848 C CA . GLU A 1 106 ? 3.719 -39.75 -26.234 1 93.69 106 GLU A CA 1
ATOM 849 C C . GLU A 1 106 ? 5.113 -39.312 -26.688 1 93.69 106 GLU A C 1
ATOM 851 O O . GLU A 1 106 ? 6.059 -40.125 -26.625 1 93.69 106 GLU A O 1
ATOM 856 N N . ALA A 1 107 ? 5.215 -38.125 -27.078 1 93.56 107 ALA A N 1
ATOM 857 C CA . ALA A 1 107 ? 6.48 -37.625 -27.609 1 93.56 107 ALA A CA 1
ATOM 858 C C . ALA A 1 107 ? 7.438 -37.25 -26.484 1 93.56 107 ALA A C 1
ATOM 860 O O . ALA A 1 107 ? 8.648 -37.156 -26.688 1 93.56 107 ALA A O 1
ATOM 861 N N . ILE A 1 108 ? 6.941 -36.938 -25.312 1 94.12 108 ILE A N 1
ATOM 862 C CA . ILE A 1 108 ? 7.777 -36.562 -24.172 1 94.12 108 ILE A CA 1
ATOM 863 C C . ILE A 1 108 ? 8.523 -37.812 -23.672 1 94.12 108 ILE A C 1
ATOM 865 O O . ILE A 1 108 ? 7.93 -38.875 -23.469 1 94.12 108 ILE A O 1
ATOM 869 N N . SER A 1 109 ? 9.836 -37.656 -23.484 1 91 109 SER A N 1
ATOM 870 C CA . SER A 1 109 ? 10.664 -38.781 -23.031 1 91 109 SER A CA 1
ATOM 871 C C . SER A 1 109 ? 10.344 -39.156 -21.578 1 91 109 SER A C 1
ATOM 873 O O . SER A 1 109 ? 10.102 -38.25 -20.75 1 91 109 SER A O 1
ATOM 875 N N . GLU A 1 110 ? 10.508 -40.469 -21.219 1 91.06 110 GLU A N 1
ATOM 876 C CA . GLU A 1 110 ? 10.297 -40.938 -19.844 1 91.06 110 GLU A CA 1
ATOM 877 C C . GLU A 1 110 ? 11.555 -40.75 -19 1 91.06 110 GLU A C 1
ATOM 879 O O . GLU A 1 110 ? 12.672 -40.875 -19.516 1 91.06 110 GLU A O 1
ATOM 884 N N . PRO A 1 111 ? 11.344 -40.688 -17.812 1 91.44 111 PRO A N 1
ATOM 885 C CA . PRO A 1 111 ? 10.125 -40.406 -17.062 1 91.44 111 PRO A CA 1
ATOM 886 C C . PRO A 1 111 ? 9.57 -39.031 -17.344 1 91.44 111 PRO A C 1
ATOM 888 O O . PRO A 1 111 ? 10.336 -38.062 -17.453 1 91.44 111 PRO A O 1
ATOM 891 N N . ARG A 1 112 ? 8.188 -38.906 -17.391 1 94.12 112 ARG A N 1
ATOM 892 C CA . ARG A 1 112 ? 7.574 -37.656 -17.828 1 94.12 112 ARG A CA 1
ATOM 893 C C . ARG A 1 112 ? 7.199 -36.781 -16.625 1 94.12 112 ARG A C 1
ATOM 895 O O . ARG A 1 112 ? 6.656 -37.281 -15.641 1 94.12 112 ARG A O 1
ATOM 902 N N . VAL A 1 113 ? 7.598 -35.562 -16.703 1 96.81 113 VAL A N 1
ATOM 903 C CA . VAL A 1 113 ? 7.039 -34.531 -15.836 1 96.81 113 VAL A CA 1
ATOM 904 C C . VAL A 1 113 ? 6 -33.719 -16.609 1 96.81 113 VAL A C 1
ATOM 906 O O . VAL A 1 113 ? 6.336 -33 -17.562 1 96.81 113 VAL A O 1
ATOM 909 N N . ILE A 1 114 ? 4.777 -33.875 -16.234 1 97.06 114 ILE A N 1
ATOM 910 C CA . ILE A 1 114 ? 3.648 -33.188 -16.844 1 97.06 114 ILE A CA 1
ATOM 911 C C . ILE A 1 114 ? 3.168 -32.031 -15.938 1 97.06 114 ILE A C 1
ATOM 913 O O . ILE A 1 114 ? 3.098 -32.219 -14.719 1 97.06 114 ILE A O 1
ATOM 917 N N . THR A 1 115 ? 2.902 -30.922 -16.484 1 95.62 115 THR A N 1
ATOM 918 C CA . THR A 1 115 ? 2.539 -29.766 -15.664 1 95.62 115 THR A CA 1
ATOM 919 C C . THR A 1 115 ? 1.158 -29.234 -16.047 1 95.62 115 THR A C 1
ATOM 921 O O . THR A 1 115 ? 0.648 -29.547 -17.125 1 95.62 115 THR A O 1
ATOM 924 N N . SER A 1 116 ? 0.487 -28.547 -15.125 1 95.81 116 SER A N 1
ATOM 925 C CA . SER A 1 116 ? -0.812 -27.938 -15.422 1 95.81 116 SER A CA 1
ATOM 926 C C . SER A 1 116 ? -1.17 -26.859 -14.406 1 95.81 116 SER A C 1
ATOM 928 O O . SER A 1 116 ? -0.785 -26.953 -13.234 1 95.81 116 SER A O 1
ATOM 930 N N . HIS A 1 117 ? -1.923 -25.844 -14.867 1 95.31 117 HIS A N 1
ATOM 931 C CA . HIS A 1 117 ? -2.523 -24.844 -13.992 1 95.31 117 HIS A CA 1
ATOM 932 C C . HIS A 1 117 ? -3.939 -25.25 -13.594 1 95.31 117 HIS A C 1
ATOM 934 O O . HIS A 1 117 ? -4.566 -24.594 -12.758 1 95.31 117 HIS A O 1
ATOM 940 N N . LEU A 1 118 ? -4.395 -26.328 -14.062 1 95.44 118 LEU A N 1
ATOM 941 C CA . LEU A 1 118 ? -5.809 -26.688 -13.984 1 95.44 118 LEU A CA 1
ATOM 942 C C . LEU A 1 118 ? -6.168 -27.188 -12.594 1 95.44 118 LEU A C 1
ATOM 944 O O . LEU A 1 118 ? -5.316 -27.719 -11.875 1 95.44 118 LEU A O 1
ATOM 948 N N . GLN A 1 119 ? -7.426 -27.031 -12.234 1 96.38 119 GLN A N 1
ATOM 949 C CA . GLN A 1 119 ? -7.965 -27.688 -11.047 1 96.38 119 GLN A CA 1
ATOM 950 C C . GLN A 1 119 ? -7.973 -29.219 -11.211 1 96.38 119 GLN A C 1
ATOM 952 O O . GLN A 1 119 ? -7.98 -29.719 -12.336 1 96.38 119 GLN A O 1
ATOM 957 N N . PRO A 1 120 ? -8 -29.906 -10.078 1 96.88 120 PRO A N 1
ATOM 958 C CA . PRO A 1 120 ? -7.914 -31.375 -10.148 1 96.88 120 PRO A CA 1
ATOM 959 C C . PRO A 1 120 ? -9.039 -31.984 -10.977 1 96.88 120 PRO A C 1
ATOM 961 O O . PRO A 1 120 ? -8.836 -33 -11.633 1 96.88 120 PRO A O 1
ATOM 964 N N . LYS A 1 121 ? -10.18 -31.344 -11.055 1 95.31 121 LYS A N 1
ATOM 965 C CA . LYS A 1 121 ? -11.32 -31.891 -11.766 1 95.31 121 LYS A CA 1
ATOM 966 C C . LYS A 1 121 ? -11.07 -31.953 -13.266 1 95.31 121 LYS A C 1
ATOM 968 O O . LYS A 1 121 ? -11.758 -32.688 -13.992 1 95.31 121 LYS A O 1
ATOM 973 N N . PHE A 1 122 ? -10.078 -31.234 -13.742 1 96.06 122 PHE A N 1
ATOM 974 C CA . PHE A 1 122 ? -9.82 -31.172 -15.172 1 96.06 122 PHE A CA 1
ATOM 975 C C . PHE A 1 122 ? -8.633 -32.031 -15.555 1 96.06 122 PHE A C 1
ATOM 977 O O . PHE A 1 122 ? -8.305 -32.188 -16.734 1 96.06 122 PHE A O 1
ATOM 984 N N . LEU A 1 123 ? -7.98 -32.688 -14.602 1 96.94 123 LEU A N 1
ATOM 985 C CA . LEU A 1 123 ? -6.84 -33.531 -14.883 1 96.94 123 LEU A CA 1
ATOM 986 C C . LEU A 1 123 ? -7.289 -34.844 -15.508 1 96.94 123 LEU A C 1
ATOM 988 O O . LEU A 1 123 ? -8.477 -35.188 -15.469 1 96.94 123 LEU A O 1
ATOM 992 N N . PRO A 1 124 ? -6.332 -35.562 -16.125 1 97.19 124 PRO A N 1
ATOM 993 C CA . PRO A 1 124 ? -6.691 -36.844 -16.688 1 97.19 124 PRO A CA 1
ATOM 994 C C . PRO A 1 124 ? -7.324 -37.781 -15.648 1 97.19 124 PRO A C 1
ATOM 996 O O . PRO A 1 124 ? -6.883 -37.844 -14.5 1 97.19 124 PRO A O 1
ATOM 999 N N . LYS A 1 125 ? -8.297 -38.531 -16.094 1 96 125 LYS A N 1
ATOM 1000 C CA . LYS A 1 125 ? -8.977 -39.5 -15.219 1 96 125 LYS A CA 1
ATOM 1001 C C . LYS A 1 125 ? -7.996 -40.531 -14.664 1 96 125 LYS A C 1
ATOM 1003 O O . LYS A 1 125 ? -8.188 -41.031 -13.562 1 96 125 LYS A O 1
ATOM 1008 N N . ASP A 1 126 ? -6.941 -40.719 -15.359 1 95.69 126 ASP A N 1
ATOM 1009 C CA . ASP A 1 126 ? -5.926 -41.688 -14.984 1 95.69 126 ASP A CA 1
ATOM 1010 C C . ASP A 1 126 ? -5.246 -41.312 -13.672 1 95.69 126 ASP A C 1
ATOM 1012 O O . ASP A 1 126 ? -4.621 -42.156 -13.023 1 95.69 126 ASP A O 1
ATOM 1016 N N . VAL A 1 127 ? -5.344 -40.062 -13.258 1 95.56 127 VAL A N 1
ATOM 1017 C CA . VAL A 1 127 ? -4.734 -39.625 -12.008 1 95.56 127 VAL A CA 1
ATOM 1018 C C . VAL A 1 127 ? -5.316 -40.406 -10.836 1 95.56 127 VAL A C 1
ATOM 1020 O O . VAL A 1 127 ? -4.59 -40.812 -9.922 1 95.56 127 VAL A O 1
ATOM 1023 N N . VAL A 1 128 ? -6.582 -40.594 -10.906 1 93.88 128 VAL A N 1
ATOM 1024 C CA . VAL A 1 128 ? -7.273 -41.312 -9.844 1 93.88 128 VAL A CA 1
ATOM 1025 C C . VAL A 1 128 ? -7.223 -42.812 -10.109 1 93.88 128 VAL A C 1
ATOM 1027 O O . VAL A 1 128 ? -6.98 -43.594 -9.188 1 93.88 128 VAL A O 1
ATOM 1030 N N . ARG A 1 129 ? -7.223 -43.281 -11.359 1 92.19 129 ARG A N 1
ATOM 1031 C CA . ARG A 1 129 ? -7.363 -44.688 -11.734 1 92.19 129 ARG A CA 1
ATOM 1032 C C . ARG A 1 129 ? -6.035 -45.438 -11.609 1 92.19 129 ARG A C 1
ATOM 1034 O O . ARG A 1 129 ? -6.008 -46.625 -11.344 1 92.19 129 ARG A O 1
ATOM 1041 N N . LYS A 1 130 ? -4.77 -45.031 -11.898 1 87.88 130 LYS A N 1
ATOM 1042 C CA . LYS A 1 130 ? -3.445 -45.656 -11.906 1 87.88 130 LYS A CA 1
ATOM 1043 C C . LYS A 1 130 ? -2.576 -45.094 -10.781 1 87.88 130 LYS A C 1
ATOM 1045 O O . LYS A 1 130 ? -1.386 -45.406 -10.703 1 87.88 130 LYS A O 1
ATOM 1050 N N . PRO A 1 131 ? -3.158 -44.531 -9.836 1 79.12 131 PRO A N 1
ATOM 1051 C CA . PRO A 1 131 ? -2.648 -43.594 -8.82 1 79.12 131 PRO A CA 1
ATOM 1052 C C . PRO A 1 131 ? -1.299 -43 -9.195 1 79.12 131 PRO A C 1
ATOM 1054 O O . PRO A 1 131 ? -0.267 -43.375 -8.641 1 79.12 131 PRO A O 1
ATOM 1057 N N . VAL A 1 132 ? -1.17 -42.125 -10.078 1 91.75 132 VAL A N 1
ATOM 1058 C CA . VAL A 1 132 ? -0.006 -41.375 -10.516 1 91.75 132 VAL A CA 1
ATOM 1059 C C . VAL A 1 132 ? 0.365 -40.344 -9.453 1 91.75 132 VAL A C 1
ATOM 1061 O O . VAL A 1 132 ? -0.505 -39.844 -8.742 1 91.75 132 VAL A O 1
ATOM 1064 N N . LYS A 1 133 ? 1.652 -40.156 -9.258 1 96.81 133 LYS A N 1
ATOM 1065 C CA . LYS A 1 133 ? 2.113 -39.188 -8.258 1 96.81 133 LYS A CA 1
ATOM 1066 C C . LYS A 1 133 ? 1.856 -37.75 -8.711 1 96.81 133 LYS A C 1
ATOM 1068 O O . LYS A 1 133 ? 2.168 -37.406 -9.844 1 96.81 133 LYS A O 1
ATOM 1073 N N . VAL A 1 134 ? 1.264 -37 -7.793 1 98.19 134 VAL A N 1
ATOM 1074 C CA . VAL A 1 134 ? 0.949 -35.594 -8.07 1 98.19 134 VAL A CA 1
ATOM 1075 C C . VAL A 1 134 ? 1.704 -34.688 -7.102 1 98.19 134 VAL A C 1
ATOM 1077 O O . VAL A 1 134 ? 1.76 -34.969 -5.898 1 98.19 134 VAL A O 1
ATOM 1080 N N . VAL A 1 135 ? 2.363 -33.719 -7.641 1 98.62 135 VAL A N 1
ATOM 1081 C CA . VAL A 1 135 ? 2.945 -32.656 -6.824 1 98.62 135 VAL A CA 1
ATOM 1082 C C . VAL A 1 135 ? 2.121 -31.359 -6.977 1 98.62 135 VAL A C 1
ATOM 1084 O O . VAL A 1 135 ? 2.105 -30.75 -8.047 1 98.62 135 VAL A O 1
ATOM 1087 N N . PHE A 1 136 ? 1.438 -31.047 -5.918 1 98.5 136 PHE A N 1
ATOM 1088 C CA . PHE A 1 136 ? 0.69 -29.797 -5.863 1 98.5 136 PHE A CA 1
ATOM 1089 C C . PHE A 1 136 ? 1.479 -28.719 -5.125 1 98.5 136 PHE A C 1
ATOM 1091 O O . PHE A 1 136 ? 1.953 -28.953 -4.008 1 98.5 136 PHE A O 1
ATOM 1098 N N . TYR A 1 137 ? 1.706 -27.609 -5.746 1 97 137 TYR A N 1
ATOM 1099 C CA . TYR A 1 137 ? 2.449 -26.562 -5.066 1 97 137 TYR A CA 1
ATOM 1100 C C . TYR A 1 137 ? 1.634 -25.281 -5.004 1 97 137 TYR A C 1
ATOM 1102 O O . TYR A 1 137 ? 0.946 -24.922 -5.965 1 97 137 TYR A O 1
ATOM 1110 N N . MET A 1 138 ? 1.646 -24.703 -3.836 1 96.31 138 MET A N 1
ATOM 1111 C CA . MET A 1 138 ? 0.924 -23.469 -3.561 1 96.31 138 MET A CA 1
ATOM 1112 C C . MET A 1 138 ? 1.889 -22.344 -3.188 1 96.31 138 MET A C 1
ATOM 1114 O O . MET A 1 138 ? 3.01 -22.609 -2.746 1 96.31 138 MET A O 1
ATOM 1118 N N . ARG A 1 139 ? 1.424 -21.109 -3.408 1 95.94 139 ARG A N 1
ATOM 1119 C CA . ARG A 1 139 ? 2.176 -19.891 -3.146 1 95.94 139 ARG A CA 1
ATOM 1120 C C . ARG A 1 139 ? 1.279 -18.812 -2.541 1 95.94 139 ARG A C 1
ATOM 1122 O O . ARG A 1 139 ? 0.073 -18.797 -2.793 1 95.94 139 ARG A O 1
ATOM 1129 N N . ASN A 1 140 ? 1.915 -18.031 -1.706 1 95.25 140 ASN A N 1
ATOM 1130 C CA . ASN A 1 140 ? 1.188 -16.891 -1.168 1 95.25 140 ASN A CA 1
ATOM 1131 C C . ASN A 1 140 ? 0.385 -16.172 -2.252 1 95.25 140 ASN A C 1
ATOM 1133 O O . ASN A 1 140 ? 0.953 -15.672 -3.227 1 95.25 140 ASN A O 1
ATOM 1137 N N . PRO A 1 141 ? -0.922 -16.125 -2.002 1 96.12 141 PRO A N 1
ATOM 1138 C CA . PRO A 1 141 ? -1.763 -15.57 -3.062 1 96.12 141 PRO A CA 1
ATOM 1139 C C . PRO A 1 141 ? -1.449 -14.102 -3.346 1 96.12 141 PRO A C 1
ATOM 1141 O O . PRO A 1 141 ? -1.611 -13.641 -4.477 1 96.12 141 PRO A O 1
ATOM 1144 N N . LYS A 1 142 ? -1.04 -13.344 -2.357 1 96.12 142 LYS A N 1
ATOM 1145 C CA . LYS A 1 142 ? -0.694 -11.953 -2.623 1 96.12 142 LYS A CA 1
ATOM 1146 C C . LYS A 1 142 ? 0.484 -11.852 -3.588 1 96.12 142 LYS A C 1
ATOM 1148 O O . LYS A 1 142 ? 0.476 -11.031 -4.504 1 96.12 142 LYS A O 1
ATOM 1153 N N . ASP A 1 143 ? 1.454 -12.664 -3.4 1 94.88 143 ASP A N 1
ATOM 1154 C CA . ASP A 1 143 ? 2.586 -12.703 -4.32 1 94.88 143 ASP A CA 1
ATOM 1155 C C . ASP A 1 143 ? 2.162 -13.219 -5.691 1 94.88 143 ASP A C 1
ATOM 1157 O O . ASP A 1 143 ? 2.625 -12.727 -6.719 1 94.88 143 ASP A O 1
ATOM 1161 N N . VAL A 1 144 ? 1.294 -14.188 -5.676 1 95.25 144 VAL A N 1
ATOM 1162 C CA . VAL A 1 144 ? 0.798 -14.766 -6.918 1 95.25 144 VAL A CA 1
ATOM 1163 C C . VAL A 1 144 ? 0.08 -13.695 -7.734 1 95.25 144 VAL A C 1
ATOM 1165 O O . VAL A 1 144 ? 0.376 -13.5 -8.914 1 95.25 144 VAL A O 1
ATOM 1168 N N . LEU A 1 145 ? -0.805 -12.984 -7.117 1 94.5 145 LEU A N 1
ATOM 1169 C CA . LEU A 1 145 ? -1.601 -11.977 -7.82 1 94.5 145 LEU A CA 1
ATOM 1170 C C . LEU A 1 145 ? -0.723 -10.836 -8.312 1 94.5 145 LEU A C 1
ATOM 1172 O O . LEU A 1 145 ? -0.922 -10.32 -9.414 1 94.5 145 LEU A O 1
ATOM 1176 N N . THR A 1 146 ? 0.224 -10.43 -7.445 1 93.56 146 THR A N 1
ATOM 1177 C CA . THR A 1 146 ? 1.165 -9.391 -7.852 1 93.56 146 THR A CA 1
ATOM 1178 C C . THR A 1 146 ? 1.969 -9.836 -9.07 1 93.56 146 THR A C 1
ATOM 1180 O O . THR A 1 146 ? 2.131 -9.078 -10.031 1 93.56 146 THR A O 1
ATOM 1183 N N . SER A 1 147 ? 2.422 -11.023 -9.023 1 91.81 147 SER A N 1
ATOM 1184 C CA . SER A 1 147 ? 3.182 -11.578 -10.133 1 91.81 147 SER A CA 1
ATOM 1185 C C . SER A 1 147 ? 2.322 -11.703 -11.391 1 91.81 147 SER A C 1
ATOM 1187 O O . SER A 1 147 ? 2.787 -11.422 -12.5 1 91.81 147 SER A O 1
ATOM 1189 N N . TRP A 1 148 ? 1.134 -12.133 -11.188 1 91.19 148 TRP A N 1
ATOM 1190 C CA . TRP A 1 148 ? 0.208 -12.289 -12.305 1 91.19 148 TRP A CA 1
ATOM 1191 C C . TRP A 1 148 ? -0.089 -10.945 -12.961 1 91.19 148 TRP A C 1
ATOM 1193 O O . TRP A 1 148 ? -0.07 -10.836 -14.188 1 91.19 148 TRP A O 1
ATOM 1203 N N . TYR A 1 149 ? -0.325 -9.969 -12.211 1 91.12 149 TYR A N 1
ATOM 1204 C CA . TYR A 1 149 ? -0.582 -8.625 -12.719 1 91.12 149 TYR A CA 1
ATOM 1205 C C . TYR A 1 149 ? 0.614 -8.102 -13.508 1 91.12 149 TYR A C 1
ATOM 1207 O O . TYR A 1 149 ? 0.455 -7.539 -14.594 1 91.12 149 TYR A O 1
ATOM 1215 N N . ASN A 1 150 ? 1.786 -8.281 -12.938 1 86.81 150 ASN A N 1
ATOM 1216 C CA . ASN A 1 150 ? 3.002 -7.816 -13.594 1 86.81 150 ASN A CA 1
ATOM 1217 C C . ASN A 1 150 ? 3.184 -8.477 -14.961 1 86.81 150 ASN A C 1
ATOM 1219 O O . ASN A 1 150 ? 3.678 -7.84 -15.898 1 86.81 150 ASN A O 1
ATOM 1223 N N . LEU A 1 151 ? 2.844 -9.664 -15.008 1 85.81 151 LEU A N 1
ATOM 1224 C CA . LEU A 1 151 ? 2.979 -10.398 -16.266 1 85.81 151 LEU A CA 1
ATOM 1225 C C . LEU A 1 151 ? 1.967 -9.906 -17.297 1 85.81 151 LEU A C 1
ATOM 1227 O O . LEU A 1 151 ? 2.338 -9.539 -18.406 1 85.81 151 LEU A O 1
ATOM 1231 N N . VAL A 1 152 ? 0.737 -9.844 -16.953 1 85 152 VAL A N 1
ATOM 1232 C CA . VAL A 1 152 ? -0.324 -9.578 -17.922 1 85 152 VAL A CA 1
ATOM 1233 C C . VAL A 1 152 ? -0.281 -8.109 -18.344 1 85 152 VAL A C 1
ATOM 1235 O O . VAL A 1 152 ? -0.656 -7.766 -19.469 1 85 152 VAL A O 1
ATOM 1238 N N . ALA A 1 153 ? 0.177 -7.293 -17.422 1 82.25 153 ALA A N 1
ATOM 1239 C CA . ALA A 1 153 ? 0.292 -5.871 -17.734 1 82.25 153 ALA A CA 1
ATOM 1240 C C . ALA A 1 153 ? 1.326 -5.625 -18.828 1 82.25 153 ALA A C 1
ATOM 1242 O O . ALA A 1 153 ? 1.347 -4.559 -19.438 1 82.25 153 ALA A O 1
ATOM 1243 N N . LYS A 1 154 ? 2.129 -6.578 -19.094 1 81 154 LYS A N 1
ATOM 1244 C CA . LYS A 1 154 ? 3.203 -6.418 -20.078 1 81 154 LYS A CA 1
ATOM 1245 C C . LYS A 1 154 ? 2.891 -7.16 -21.359 1 81 154 LYS A C 1
ATOM 1247 O O . LYS A 1 154 ? 3.684 -7.141 -22.312 1 81 154 LYS A O 1
ATOM 1252 N N . TYR A 1 155 ? 1.78 -7.77 -21.375 1 80.38 155 TYR A N 1
ATOM 1253 C CA . TYR A 1 155 ? 1.382 -8.469 -22.594 1 80.38 155 TYR A CA 1
ATOM 1254 C C . TYR A 1 155 ? 1.097 -7.48 -23.719 1 80.38 155 TYR A C 1
ATOM 1256 O O . TYR A 1 155 ? 0.567 -6.395 -23.469 1 80.38 155 TYR A O 1
ATOM 1264 N N . LYS A 1 156 ? 1.424 -7.902 -24.875 1 77.56 156 LYS A N 1
ATOM 1265 C CA . LYS A 1 156 ? 0.968 -7.145 -26.031 1 77.56 156 LYS A CA 1
ATOM 1266 C C . LYS A 1 156 ? -0.555 -7.145 -26.141 1 77.56 156 LYS A C 1
ATOM 1268 O O . LYS A 1 156 ? -1.197 -8.164 -25.859 1 77.56 156 LYS A O 1
ATOM 1273 N N . PRO A 1 157 ? -1.042 -6.039 -26.578 1 75.5 157 PRO A N 1
ATOM 1274 C CA . PRO A 1 157 ? -2.5 -5.926 -26.641 1 75.5 157 PRO A CA 1
ATOM 1275 C C . PRO A 1 157 ? -3.139 -6.996 -27.516 1 75.5 157 PRO A C 1
ATOM 1277 O O . PRO A 1 157 ? -4.273 -7.41 -27.266 1 75.5 157 PRO A O 1
ATOM 1280 N N . GLU A 1 158 ? -2.463 -7.473 -28.5 1 75.5 158 GLU A N 1
ATOM 1281 C CA . GLU A 1 158 ? -2.996 -8.469 -29.438 1 75.5 158 GLU A CA 1
ATOM 1282 C C . GLU A 1 158 ? -3.174 -9.82 -28.75 1 75.5 158 GLU A C 1
ATOM 1284 O O . GLU A 1 158 ? -4 -10.633 -29.172 1 75.5 158 GLU A O 1
ATOM 1289 N N . LEU A 1 159 ? -2.385 -10.016 -27.75 1 73.56 159 LEU A N 1
ATOM 1290 C CA . LEU A 1 159 ? -2.488 -11.273 -27.016 1 73.56 159 LEU A CA 1
ATOM 1291 C C . LEU A 1 159 ? -3.662 -11.242 -26.047 1 73.56 159 LEU A C 1
ATOM 1293 O O . LEU A 1 159 ? -4.504 -12.148 -26.047 1 73.56 159 LEU A O 1
ATOM 1297 N N . LEU A 1 160 ? -3.578 -10.234 -25.25 1 74 160 LEU A N 1
ATOM 1298 C CA . LEU A 1 160 ? -4.621 -9.984 -24.266 1 74 160 LEU A CA 1
ATOM 1299 C C . LEU A 1 160 ? -4.863 -8.492 -24.094 1 74 160 LEU A C 1
ATOM 1301 O O . LEU A 1 160 ? -3.934 -7.738 -23.797 1 74 160 LEU A O 1
ATOM 1305 N N . ASN A 1 161 ? -5.973 -8.062 -24.484 1 76 161 ASN A N 1
ATOM 1306 C CA . ASN A 1 161 ? -6.285 -6.645 -24.328 1 76 161 ASN A CA 1
ATOM 1307 C C . ASN A 1 161 ? -6.516 -6.277 -22.875 1 76 161 ASN A C 1
ATOM 1309 O O . ASN A 1 161 ? -7.598 -5.809 -22.516 1 76 161 ASN A O 1
ATOM 1313 N N . TYR A 1 162 ? -5.422 -6.473 -22.188 1 77.44 162 TYR A N 1
ATOM 1314 C CA . TYR A 1 162 ? -5.457 -6.191 -20.75 1 77.44 162 TYR A CA 1
ATOM 1315 C C . TYR A 1 162 ? -5.43 -4.691 -20.484 1 77.44 162 TYR A C 1
ATOM 1317 O O . TYR A 1 162 ? -4.449 -4.02 -20.812 1 77.44 162 TYR A O 1
ATOM 1325 N N . GLN A 1 163 ? -6.523 -4.234 -19.828 1 81.81 163 GLN A N 1
ATOM 1326 C CA . GLN A 1 163 ? -6.617 -2.793 -19.609 1 81.81 163 GLN A CA 1
ATOM 1327 C C . GLN A 1 163 ? -6.895 -2.473 -18.156 1 81.81 163 GLN A C 1
ATOM 1329 O O . GLN A 1 163 ? -7.25 -1.342 -17.812 1 81.81 163 GLN A O 1
ATOM 1334 N N . TRP A 1 164 ? -6.684 -3.432 -17.328 1 88.75 164 TRP A N 1
ATOM 1335 C CA . TRP A 1 164 ? -7.062 -3.203 -15.945 1 88.75 164 TRP A CA 1
ATOM 1336 C C . TRP A 1 164 ? -5.945 -2.5 -15.18 1 88.75 164 TRP A C 1
ATOM 1338 O O . TRP A 1 164 ? -4.766 -2.801 -15.383 1 88.75 164 TRP A O 1
ATOM 1348 N N . THR A 1 165 ? -6.367 -1.569 -14.391 1 92.38 165 THR A N 1
ATOM 1349 C CA . THR A 1 165 ? -5.457 -1.094 -13.352 1 92.38 165 THR A CA 1
ATOM 1350 C C . THR A 1 165 ? -5.258 -2.16 -12.273 1 92.38 165 THR A C 1
ATOM 1352 O O . THR A 1 165 ? -6.004 -3.141 -12.219 1 92.38 165 THR A O 1
ATOM 1355 N N . TRP A 1 166 ? -4.285 -1.988 -11.453 1 93.69 166 TRP A N 1
ATOM 1356 C CA . TRP A 1 166 ? -4.062 -2.91 -10.344 1 93.69 166 TRP A CA 1
ATOM 1357 C C . TRP A 1 166 ? -5.309 -3.025 -9.477 1 93.69 166 TRP A C 1
ATOM 1359 O O . TRP A 1 166 ? -5.711 -4.129 -9.094 1 93.69 166 TRP A O 1
ATOM 1369 N N . GLU A 1 167 ? -5.953 -1.901 -9.203 1 93.38 167 GLU A N 1
ATOM 1370 C CA . GLU A 1 167 ? -7.148 -1.904 -8.359 1 93.38 167 GLU A CA 1
ATOM 1371 C C . GLU A 1 167 ? -8.266 -2.729 -8.992 1 93.38 167 GLU A C 1
ATOM 1373 O O . GLU A 1 167 ? -8.922 -3.518 -8.312 1 93.38 167 GLU A O 1
ATOM 1378 N N . GLU A 1 168 ? -8.438 -2.475 -10.242 1 93.06 168 GLU A N 1
ATOM 1379 C CA . GLU A 1 168 ? -9.453 -3.223 -10.969 1 93.06 168 GLU A CA 1
ATOM 1380 C C . GLU A 1 168 ? -9.148 -4.719 -10.977 1 93.06 168 GLU A C 1
ATOM 1382 O O . GLU A 1 168 ? -10.031 -5.539 -10.734 1 93.06 168 GLU A O 1
ATOM 1387 N N . PHE A 1 169 ? -7.93 -5.062 -11.273 1 94.5 169 PHE A N 1
ATOM 1388 C CA . PHE A 1 169 ? -7.48 -6.449 -11.289 1 94.5 169 PHE A CA 1
ATOM 1389 C C . PHE A 1 169 ? -7.723 -7.109 -9.938 1 94.5 169 PHE A C 1
ATOM 1391 O O . PHE A 1 169 ? -8.258 -8.219 -9.867 1 94.5 169 PHE A O 1
ATOM 1398 N N . LEU A 1 170 ? -7.352 -6.406 -8.852 1 95.44 170 LEU A N 1
ATOM 1399 C CA . LEU A 1 170 ? -7.504 -6.949 -7.512 1 95.44 170 LEU A CA 1
ATOM 1400 C C . LEU A 1 170 ? -8.977 -7.195 -7.188 1 95.44 170 LEU A C 1
ATOM 1402 O O . LEU A 1 170 ? -9.32 -8.211 -6.582 1 95.44 170 LEU A O 1
ATOM 1406 N N . GLU A 1 171 ? -9.82 -6.262 -7.594 1 94.38 171 GLU A N 1
ATOM 1407 C CA . GLU A 1 171 ? -11.242 -6.438 -7.348 1 94.38 171 GLU A CA 1
ATOM 1408 C C . GLU A 1 171 ? -11.781 -7.68 -8.055 1 94.38 171 GLU A C 1
ATOM 1410 O O . GLU A 1 171 ? -12.609 -8.406 -7.504 1 94.38 171 GLU A O 1
ATOM 1415 N N . LEU A 1 172 ? -11.328 -7.895 -9.242 1 92.69 172 LEU A N 1
ATOM 1416 C CA . LEU A 1 172 ? -11.742 -9.086 -9.977 1 92.69 172 LEU A CA 1
ATOM 1417 C C . LEU A 1 172 ? -11.305 -10.352 -9.258 1 92.69 172 LEU A C 1
ATOM 1419 O O . LEU A 1 172 ? -12.078 -11.305 -9.133 1 92.69 172 LEU A O 1
ATOM 1423 N N . GLN A 1 173 ? -10.078 -10.328 -8.789 1 93.19 173 GLN A N 1
ATOM 1424 C CA . GLN A 1 173 ? -9.547 -11.5 -8.086 1 93.19 173 GLN A CA 1
ATOM 1425 C C . GLN A 1 173 ? -10.32 -11.766 -6.801 1 93.19 173 GLN A C 1
ATOM 1427 O O . GLN A 1 173 ? -10.625 -12.922 -6.484 1 93.19 173 GLN A O 1
ATOM 1432 N N . LEU A 1 174 ? -10.641 -10.742 -6.082 1 93.62 174 LEU A N 1
ATOM 1433 C CA . LEU A 1 174 ? -11.375 -10.883 -4.832 1 93.62 174 LEU A CA 1
ATOM 1434 C C . LEU A 1 174 ? -12.789 -11.391 -5.09 1 93.62 174 LEU A C 1
ATOM 1436 O O . LEU A 1 174 ? -13.344 -12.141 -4.277 1 93.62 174 LEU A O 1
ATOM 1440 N N . ALA A 1 175 ? -13.281 -11.023 -6.242 1 91.31 175 ALA A N 1
ATOM 1441 C CA . ALA A 1 175 ? -14.633 -11.453 -6.613 1 91.31 175 ALA A CA 1
ATOM 1442 C C . ALA A 1 175 ? -14.617 -12.852 -7.219 1 91.31 175 ALA A C 1
ATOM 1444 O O . ALA A 1 175 ? -15.664 -13.469 -7.398 1 91.31 175 ALA A O 1
ATOM 1445 N N . GLY A 1 176 ? -13.453 -13.305 -7.559 1 88.25 176 GLY A N 1
ATOM 1446 C CA . GLY A 1 176 ? -13.336 -14.609 -8.195 1 88.25 176 GLY A CA 1
ATOM 1447 C C . GLY A 1 176 ? -13.719 -14.594 -9.664 1 88.25 176 GLY A C 1
ATOM 1448 O O . GLY A 1 176 ? -14.133 -15.617 -10.211 1 88.25 176 GLY A O 1
ATOM 1449 N N . GLU A 1 177 ? -13.68 -13.43 -10.227 1 85.69 177 GLU A N 1
ATOM 1450 C CA . GLU A 1 177 ? -14.086 -13.234 -11.617 1 85.69 177 GLU A CA 1
ATOM 1451 C C . GLU A 1 177 ? -12.883 -12.93 -12.508 1 85.69 177 GLU A C 1
ATOM 1453 O O . GLU A 1 177 ? -12.742 -11.812 -13 1 85.69 177 GLU A O 1
ATOM 1458 N N . TYR A 1 178 ? -12.031 -13.883 -12.734 1 86.62 178 TYR A N 1
ATOM 1459 C CA . TYR A 1 178 ? -10.891 -13.688 -13.617 1 86.62 178 TYR A CA 1
ATOM 1460 C C . TYR A 1 178 ? -10.508 -14.984 -14.312 1 86.62 178 TYR A C 1
ATOM 1462 O O . TYR A 1 178 ? -11.117 -16.031 -14.062 1 86.62 178 TYR A O 1
ATOM 1470 N N . LEU A 1 179 ? -9.586 -14.875 -15.18 1 88.88 179 LEU A N 1
ATOM 1471 C CA . LEU A 1 179 ? -9.141 -16.031 -15.961 1 88.88 179 LEU A CA 1
ATOM 1472 C C . LEU A 1 179 ? -8.539 -17.094 -15.055 1 88.88 179 LEU A C 1
ATOM 1474 O O . LEU A 1 179 ? -7.883 -16.781 -14.062 1 88.88 179 LEU A O 1
ATOM 1478 N N . TRP A 1 180 ? -8.844 -18.359 -15.312 1 90 180 TRP A N 1
ATOM 1479 C CA . TRP A 1 180 ? -8.328 -19.547 -14.641 1 90 180 TRP A CA 1
ATOM 1480 C C . TRP A 1 180 ? -8.977 -19.703 -13.266 1 90 180 TRP A C 1
ATOM 1482 O O . TRP A 1 180 ? -8.562 -20.562 -12.484 1 90 180 TRP A O 1
ATOM 1492 N N . GLY A 1 181 ? -9.93 -18.812 -12.977 1 89 181 GLY A N 1
ATOM 1493 C CA . GLY A 1 181 ? -10.672 -18.922 -11.734 1 89 181 GLY A CA 1
ATOM 1494 C C . GLY A 1 181 ? -9.961 -18.281 -10.555 1 89 181 GLY A C 1
ATOM 1495 O O . GLY A 1 181 ? -8.914 -17.656 -10.727 1 89 181 GLY A O 1
ATOM 1496 N N . SER A 1 182 ? -10.57 -18.5 -9.43 1 93.38 182 SER A N 1
ATOM 1497 C CA . SER A 1 182 ? -10.086 -17.906 -8.188 1 93.38 182 SER A CA 1
ATOM 1498 C C . SER A 1 182 ? -8.961 -18.75 -7.578 1 93.38 182 SER A C 1
ATOM 1500 O O . SER A 1 182 ? -9.039 -19.984 -7.566 1 93.38 182 SER A O 1
ATOM 1502 N N . TRP A 1 183 ? -7.906 -18.047 -7.141 1 96.19 183 TRP A N 1
ATOM 1503 C CA . TRP A 1 183 ? -6.852 -18.719 -6.387 1 96.19 183 TRP A CA 1
ATOM 1504 C C . TRP A 1 183 ? -7.441 -19.516 -5.223 1 96.19 183 TRP A C 1
ATOM 1506 O O . TRP A 1 183 ? -7.059 -20.672 -4.996 1 96.19 183 TRP A O 1
ATOM 1516 N N . PHE A 1 184 ? -8.406 -18.953 -4.516 1 96.38 184 PHE A N 1
ATOM 1517 C CA . PHE A 1 184 ? -9.016 -19.578 -3.346 1 96.38 184 PHE A CA 1
ATOM 1518 C C . PHE A 1 184 ? -9.695 -20.891 -3.725 1 96.38 184 PHE A C 1
ATOM 1520 O O . PHE A 1 184 ? -9.492 -21.906 -3.078 1 96.38 184 PHE A O 1
ATOM 1527 N N . GLU A 1 185 ? -10.414 -20.812 -4.785 1 95.12 185 GLU A N 1
ATOM 1528 C CA . GLU A 1 185 ? -11.141 -22 -5.215 1 95.12 185 GLU A CA 1
ATOM 1529 C C . GLU A 1 185 ? -10.188 -23.078 -5.723 1 95.12 185 GLU A C 1
ATOM 1531 O O . GLU A 1 185 ? -10.438 -24.266 -5.547 1 95.12 185 GLU A O 1
ATOM 1536 N N . HIS A 1 186 ? -9.164 -22.656 -6.348 1 96.81 186 HIS A N 1
ATOM 1537 C CA . HIS A 1 186 ? -8.164 -23.609 -6.832 1 96.81 186 HIS A CA 1
ATOM 1538 C C . HIS A 1 186 ? -7.547 -24.391 -5.684 1 96.81 186 HIS A C 1
ATOM 1540 O O . HIS A 1 186 ? -7.5 -25.625 -5.727 1 96.81 186 HIS A O 1
ATOM 1546 N N . VAL A 1 187 ? -7.125 -23.688 -4.648 1 97 187 VAL A N 1
ATOM 1547 C CA . VAL A 1 187 ? -6.465 -24.297 -3.502 1 97 187 VAL A CA 1
ATOM 1548 C C . VAL A 1 187 ? -7.461 -25.188 -2.752 1 97 187 VAL A C 1
ATOM 1550 O O . VAL A 1 187 ? -7.133 -26.312 -2.363 1 97 187 VAL A O 1
ATOM 1553 N N . LEU A 1 188 ? -8.664 -24.719 -2.619 1 97.06 188 LEU A N 1
ATOM 1554 C CA . LEU A 1 188 ? -9.688 -25.516 -1.933 1 97.06 188 LEU A CA 1
ATOM 1555 C C . LEU A 1 188 ? -10.047 -26.75 -2.736 1 97.06 188 LEU A C 1
ATOM 1557 O O . LEU A 1 188 ? -10.352 -27.797 -2.162 1 97.06 188 LEU A O 1
ATOM 1561 N N . ALA A 1 189 ? -10.039 -26.594 -4.031 1 97.19 189 ALA A N 1
ATOM 1562 C CA . ALA A 1 189 ? -10.32 -27.75 -4.883 1 97.19 189 ALA A CA 1
ATOM 1563 C C . ALA A 1 189 ? -9.281 -28.844 -4.68 1 97.19 189 ALA A C 1
ATOM 1565 O O . ALA A 1 189 ? -9.609 -30.031 -4.672 1 97.19 189 ALA A O 1
ATOM 1566 N N . TRP A 1 190 ? -8.07 -28.469 -4.512 1 98 190 TRP A N 1
ATOM 1567 C CA . TRP A 1 190 ? -7.02 -29.453 -4.281 1 98 190 TRP A CA 1
ATOM 1568 C C . TRP A 1 190 ? -7.164 -30.094 -2.904 1 98 190 TRP A C 1
ATOM 1570 O O . TRP A 1 190 ? -6.973 -31.312 -2.752 1 98 190 TRP A O 1
ATOM 1580 N N . GLU A 1 191 ? -7.469 -29.234 -1.966 1 97.69 191 GLU A N 1
ATOM 1581 C CA . GLU A 1 191 ? -7.695 -29.766 -0.629 1 97.69 191 GLU A CA 1
ATOM 1582 C C . GLU A 1 191 ? -8.828 -30.797 -0.634 1 97.69 191 GLU A C 1
ATOM 1584 O O . GLU A 1 191 ? -8.703 -31.875 -0.049 1 97.69 191 GLU A O 1
ATOM 1589 N N . LYS A 1 192 ? -9.898 -30.5 -1.265 1 97.62 192 LYS A N 1
ATOM 1590 C CA . LYS A 1 192 ? -11.031 -31.406 -1.374 1 97.62 192 LYS A CA 1
ATOM 1591 C C . LYS A 1 192 ? -10.664 -32.656 -2.15 1 97.62 192 LYS A C 1
ATOM 1593 O O . LYS A 1 192 ? -11.055 -33.781 -1.773 1 97.62 192 LYS A O 1
ATOM 1598 N N . PHE A 1 193 ? -9.969 -32.531 -3.188 1 97.75 193 PHE A N 1
ATOM 1599 C CA . PHE A 1 193 ? -9.539 -33.656 -4 1 97.75 193 PHE A CA 1
ATOM 1600 C C . PHE A 1 193 ? -8.75 -34.656 -3.164 1 97.75 193 PHE A C 1
ATOM 1602 O O . PHE A 1 193 ? -8.984 -35.844 -3.244 1 97.75 193 PHE A O 1
ATOM 1609 N N . MET A 1 194 ? -7.867 -34.156 -2.408 1 97.44 194 MET A N 1
ATOM 1610 C CA . MET A 1 194 ? -7.047 -35.031 -1.561 1 97.44 194 MET A CA 1
ATOM 1611 C C . MET A 1 194 ? -7.902 -35.75 -0.53 1 97.44 194 MET A C 1
ATOM 1613 O O . MET A 1 194 ? -7.68 -36.938 -0.246 1 97.44 194 MET A O 1
ATOM 1617 N N . SER A 1 195 ? -8.867 -35 0.006 1 97.25 195 SER A N 1
ATOM 1618 C CA . SER A 1 195 ? -9.773 -35.594 0.979 1 97.25 195 SER A CA 1
ATOM 1619 C C . SER A 1 195 ? -10.633 -36.688 0.337 1 97.25 195 SER A C 1
ATOM 1621 O O . SER A 1 195 ? -10.852 -37.75 0.929 1 97.25 195 SER A O 1
ATOM 1623 N N . ASP A 1 196 ? -11.047 -36.438 -0.856 1 97.38 196 ASP A N 1
ATOM 1624 C CA . ASP A 1 196 ? -11.953 -37.344 -1.556 1 97.38 196 ASP A CA 1
ATOM 1625 C C . ASP A 1 196 ? -11.211 -38.531 -2.137 1 97.38 196 ASP A C 1
ATOM 1627 O O . ASP A 1 196 ? -11.812 -39.594 -2.414 1 97.38 196 ASP A O 1
ATOM 1631 N N . ASN A 1 197 ? -9.922 -38.375 -2.387 1 96.81 197 ASN A N 1
ATOM 1632 C CA . ASN A 1 197 ? -9.117 -39.406 -3.012 1 96.81 197 ASN A CA 1
ATOM 1633 C C . ASN A 1 197 ? -7.844 -39.688 -2.213 1 96.81 197 ASN A C 1
ATOM 1635 O O . ASN A 1 197 ? -6.738 -39.5 -2.717 1 96.81 197 ASN A O 1
ATOM 1639 N N . PRO A 1 198 ? -7.996 -40.188 -1.013 1 95.56 198 PRO A N 1
ATOM 1640 C CA . PRO A 1 198 ? -6.836 -40.406 -0.142 1 95.56 198 PRO A CA 1
ATOM 1641 C C . PRO A 1 198 ? -5.836 -41.406 -0.715 1 95.56 198 PRO A C 1
ATOM 1643 O O . PRO A 1 198 ? -4.684 -41.469 -0.271 1 95.56 198 PRO A O 1
ATOM 1646 N N . GLU A 1 199 ? -6.262 -42.188 -1.716 1 95.06 199 GLU A N 1
ATOM 1647 C CA . GLU A 1 199 ? -5.391 -43.188 -2.309 1 95.06 199 GLU A CA 1
ATOM 1648 C C . GLU A 1 199 ? -4.445 -42.562 -3.332 1 95.06 199 GLU A C 1
ATOM 1650 O O . GLU A 1 199 ? -3.443 -43.188 -3.715 1 95.06 199 GLU A O 1
ATOM 1655 N N . VAL A 1 200 ? -4.777 -41.438 -3.861 1 96.25 200 VAL A N 1
ATOM 1656 C CA . VAL A 1 200 ? -3.914 -40.75 -4.82 1 96.25 200 VAL A CA 1
ATOM 1657 C C . VAL A 1 200 ? -2.727 -40.125 -4.094 1 96.25 200 VAL A C 1
ATOM 1659 O O . VAL A 1 200 ? -2.908 -39.344 -3.156 1 96.25 200 VAL A O 1
ATOM 1662 N N . PRO A 1 201 ? -1.523 -40.5 -4.445 1 97.25 201 PRO A N 1
ATOM 1663 C CA . PRO A 1 201 ? -0.37 -39.875 -3.791 1 97.25 201 PRO A CA 1
ATOM 1664 C C . PRO A 1 201 ? -0.171 -38.406 -4.211 1 97.25 201 PRO A C 1
ATOM 1666 O O . PRO A 1 201 ? 0.199 -38.125 -5.359 1 97.25 201 PRO A O 1
ATOM 1669 N N . VAL A 1 202 ? -0.407 -37.5 -3.264 1 98 202 VAL A N 1
ATOM 1670 C CA . VAL A 1 202 ? -0.231 -36.062 -3.533 1 98 202 VAL A CA 1
ATOM 1671 C C . VAL A 1 202 ? 0.781 -35.469 -2.555 1 98 202 VAL A C 1
ATOM 1673 O O . VAL A 1 202 ? 0.641 -35.625 -1.34 1 98 202 VAL A O 1
ATOM 1676 N N . PHE A 1 203 ? 1.837 -34.906 -3.102 1 98.5 203 PHE A N 1
ATOM 1677 C CA . PHE A 1 203 ? 2.781 -34.125 -2.324 1 98.5 203 PHE A CA 1
ATOM 1678 C C . PHE A 1 203 ? 2.447 -32.656 -2.416 1 98.5 203 PHE A C 1
ATOM 1680 O O . PHE A 1 203 ? 2.375 -32.094 -3.512 1 98.5 203 PHE A O 1
ATOM 1687 N N . VAL A 1 204 ? 2.221 -32.031 -1.281 1 98.19 204 VAL A N 1
ATOM 1688 C CA . VAL A 1 204 ? 1.899 -30.625 -1.264 1 98.19 204 VAL A CA 1
ATOM 1689 C C . VAL A 1 204 ? 3.154 -29.812 -0.946 1 98.19 204 VAL A C 1
ATOM 1691 O O . VAL A 1 204 ? 3.684 -29.891 0.166 1 98.19 204 VAL A O 1
ATOM 1694 N N . ALA A 1 205 ? 3.574 -29.094 -1.907 1 97.19 205 ALA A N 1
ATOM 1695 C CA . ALA A 1 205 ? 4.73 -28.219 -1.726 1 97.19 205 ALA A CA 1
ATOM 1696 C C . ALA A 1 205 ? 4.293 -26.766 -1.546 1 97.19 205 ALA A C 1
ATOM 1698 O O . ALA A 1 205 ? 3.258 -26.359 -2.076 1 97.19 205 ALA A O 1
ATOM 1699 N N . GLN A 1 206 ? 5.051 -26.109 -0.763 1 95.56 206 GLN A N 1
ATOM 1700 C CA . GLN A 1 206 ? 4.848 -24.688 -0.574 1 95.56 206 GLN A CA 1
ATOM 1701 C C . GLN A 1 206 ? 6.02 -23.875 -1.133 1 95.56 206 GLN A C 1
ATOM 1703 O O . GLN A 1 206 ? 7.176 -24.156 -0.806 1 95.56 206 GLN A O 1
ATOM 1708 N N . TYR A 1 207 ? 5.676 -22.922 -1.929 1 95.62 207 TYR A N 1
ATOM 1709 C CA . TYR A 1 207 ? 6.684 -22.094 -2.584 1 95.62 207 TYR A CA 1
ATOM 1710 C C . TYR A 1 207 ? 7.641 -21.5 -1.566 1 95.62 207 TYR A C 1
ATOM 1712 O O . TYR A 1 207 ? 8.859 -21.562 -1.733 1 95.62 207 TYR A O 1
ATOM 1720 N N . GLU A 1 208 ? 7.137 -20.938 -0.491 1 95.31 208 GLU A N 1
ATOM 1721 C CA . GLU A 1 208 ? 7.914 -20.219 0.52 1 95.31 208 GLU A CA 1
ATOM 1722 C C . GLU A 1 208 ? 8.859 -21.172 1.251 1 95.31 208 GLU A C 1
ATOM 1724 O O . GLU A 1 208 ? 10.031 -20.844 1.473 1 95.31 208 GLU A O 1
ATOM 1729 N N . LYS A 1 209 ? 8.383 -22.344 1.575 1 94.12 209 LYS A N 1
ATOM 1730 C CA . LYS A 1 209 ? 9.234 -23.328 2.24 1 94.12 209 LYS A CA 1
ATOM 1731 C C . LYS A 1 209 ? 10.359 -23.797 1.317 1 94.12 209 LYS A C 1
ATOM 1733 O O . LYS A 1 209 ? 11.484 -24 1.762 1 94.12 209 LYS A O 1
ATOM 1738 N N . LEU A 1 210 ? 10.023 -24 0.05 1 95.56 210 LEU A N 1
ATOM 1739 C CA . LEU A 1 210 ? 11.016 -24.406 -0.936 1 95.56 210 LEU A CA 1
ATOM 1740 C C . LEU A 1 210 ? 12.094 -23.328 -1.088 1 95.56 210 LEU A C 1
ATOM 1742 O O . LEU A 1 210 ? 13.273 -23.656 -1.286 1 95.56 210 LEU A O 1
ATOM 1746 N N . LYS A 1 211 ? 11.703 -22.078 -1.015 1 93.25 211 LYS A N 1
ATOM 1747 C CA . LYS A 1 211 ? 12.664 -20.984 -1.092 1 93.25 211 LYS A CA 1
ATOM 1748 C C . LYS A 1 211 ? 13.531 -20.922 0.161 1 93.25 211 LYS A C 1
ATOM 1750 O O . LYS A 1 211 ? 14.742 -20.703 0.075 1 93.25 211 LYS A O 1
ATOM 1755 N N . GLU A 1 212 ? 12.961 -21.156 1.28 1 93.12 212 GLU A N 1
ATOM 1756 C CA . GLU A 1 212 ? 13.648 -21.031 2.562 1 93.12 212 GLU A CA 1
ATOM 1757 C C . GLU A 1 212 ? 14.562 -22.219 2.822 1 93.12 212 GLU A C 1
ATOM 1759 O O . GLU A 1 212 ? 15.656 -22.062 3.379 1 93.12 212 GLU A O 1
ATOM 1764 N N . GLN A 1 213 ? 14.102 -23.406 2.488 1 95.94 213 GLN A N 1
ATOM 1765 C CA . GLN A 1 213 ? 14.812 -24.641 2.734 1 95.94 213 GLN A CA 1
ATOM 1766 C C . GLN A 1 213 ? 14.766 -25.562 1.511 1 95.94 213 GLN A C 1
ATOM 1768 O O . GLN A 1 213 ? 14.219 -26.656 1.573 1 95.94 213 GLN A O 1
ATOM 1773 N N . PRO A 1 214 ? 15.422 -25.125 0.436 1 96.88 214 PRO A N 1
ATOM 1774 C CA . PRO A 1 214 ? 15.258 -25.828 -0.835 1 96.88 214 PRO A CA 1
ATOM 1775 C C . PRO A 1 214 ? 15.742 -27.281 -0.771 1 96.88 214 PRO A C 1
ATOM 1777 O O . PRO A 1 214 ? 15.047 -28.188 -1.22 1 96.88 214 PRO A O 1
ATOM 1780 N N . ALA A 1 215 ? 16.906 -27.516 -0.123 1 98.12 215 ALA A N 1
ATOM 1781 C CA . ALA A 1 215 ? 17.453 -28.875 -0.082 1 98.12 215 ALA A CA 1
ATOM 1782 C C . ALA A 1 215 ? 16.547 -29.812 0.723 1 98.12 215 ALA A C 1
ATOM 1784 O O . ALA A 1 215 ? 16.359 -30.969 0.351 1 98.12 215 ALA A O 1
ATOM 1785 N N . ASP A 1 216 ? 16 -29.312 1.783 1 98.38 216 ASP A N 1
ATOM 1786 C CA . ASP A 1 216 ? 15.125 -30.125 2.619 1 98.38 216 ASP A CA 1
ATOM 1787 C C . ASP A 1 216 ? 13.859 -30.516 1.864 1 98.38 216 ASP A C 1
ATOM 1789 O O . ASP A 1 216 ? 13.453 -31.688 1.893 1 98.38 216 ASP A O 1
ATOM 1793 N N . VAL A 1 217 ? 13.258 -29.562 1.205 1 98.12 217 VAL A N 1
ATOM 1794 C CA . VAL A 1 217 ? 12.039 -29.828 0.452 1 98.12 217 VAL A CA 1
ATOM 1795 C C . VAL A 1 217 ? 12.344 -30.781 -0.702 1 98.12 217 VAL A C 1
ATOM 1797 O O . VAL A 1 217 ? 11.555 -31.688 -0.998 1 98.12 217 VAL A O 1
ATOM 1800 N N . ILE A 1 218 ? 13.477 -30.609 -1.331 1 98.69 218 ILE A N 1
ATOM 1801 C CA . ILE A 1 218 ? 13.867 -31.453 -2.447 1 98.69 218 ILE A CA 1
ATOM 1802 C C . ILE A 1 218 ? 14.102 -32.875 -1.946 1 98.69 218 ILE A C 1
ATOM 1804 O O . ILE A 1 218 ? 13.742 -33.844 -2.617 1 98.69 218 ILE A O 1
ATOM 1808 N N . ARG A 1 219 ? 14.672 -33.062 -0.761 1 98.69 219 ARG A N 1
ATOM 1809 C CA . ARG A 1 219 ? 14.828 -34.375 -0.174 1 98.69 219 ARG A CA 1
ATOM 1810 C C . ARG A 1 219 ? 13.469 -35.031 0.052 1 98.69 219 ARG A C 1
ATOM 1812 O O . ARG A 1 219 ? 13.297 -36.219 -0.217 1 98.69 219 ARG A O 1
ATOM 1819 N N . ASP A 1 220 ? 12.555 -34.219 0.557 1 98.56 220 ASP A N 1
ATOM 1820 C CA . ASP A 1 220 ? 11.203 -34.75 0.754 1 98.56 220 ASP A CA 1
ATOM 1821 C C . ASP A 1 220 ? 10.586 -35.188 -0.571 1 98.56 220 ASP A C 1
ATOM 1823 O O . ASP A 1 220 ? 9.898 -36.188 -0.634 1 98.56 220 ASP A O 1
ATOM 1827 N N . LEU A 1 221 ? 10.797 -34.375 -1.603 1 98.69 221 LEU A N 1
ATOM 1828 C CA . LEU A 1 221 ? 10.297 -34.719 -2.932 1 98.69 221 LEU A CA 1
ATOM 1829 C C . LEU A 1 221 ? 10.922 -36 -3.451 1 98.69 221 LEU A C 1
ATOM 1831 O O . LEU A 1 221 ? 10.242 -36.844 -4.047 1 98.69 221 LEU A O 1
ATOM 1835 N N . CYS A 1 222 ? 12.227 -36.188 -3.25 1 98.56 222 CYS A N 1
ATOM 1836 C CA . CYS A 1 222 ? 12.914 -37.406 -3.65 1 98.56 222 CYS A CA 1
ATOM 1837 C C . CYS A 1 222 ? 12.289 -38.625 -2.984 1 98.56 222 CYS A C 1
ATOM 1839 O O . CYS A 1 222 ? 12.008 -39.625 -3.65 1 98.56 222 CYS A O 1
ATOM 1841 N N . ARG A 1 223 ? 12.086 -38.469 -1.713 1 98.12 223 ARG A N 1
ATOM 1842 C CA . ARG A 1 223 ? 11.469 -39.562 -0.973 1 98.12 223 ARG A CA 1
ATOM 1843 C C . ARG A 1 223 ? 10.07 -39.875 -1.51 1 98.12 223 ARG A C 1
ATOM 1845 O O . ARG A 1 223 ? 9.711 -41.031 -1.695 1 98.12 223 ARG A O 1
ATOM 1852 N N . PHE A 1 224 ? 9.328 -38.906 -1.759 1 98.19 224 PHE A N 1
ATOM 1853 C CA . PHE A 1 224 ? 7.973 -39.062 -2.283 1 98.19 224 PHE A CA 1
ATOM 1854 C C . PHE A 1 224 ? 7.988 -39.75 -3.635 1 98.19 224 PHE A C 1
ATOM 1856 O O . PHE A 1 224 ? 7.148 -40.625 -3.9 1 98.19 224 PHE A O 1
ATOM 1863 N N . LEU A 1 225 ? 8.961 -39.375 -4.477 1 97.62 225 LEU A N 1
ATOM 1864 C CA . LEU A 1 225 ? 9.023 -39.906 -5.844 1 97.62 225 LEU A CA 1
ATOM 1865 C C . LEU A 1 225 ? 9.758 -41.219 -5.895 1 97.62 225 LEU A C 1
ATOM 1867 O O . LEU A 1 225 ? 9.82 -41.875 -6.949 1 97.62 225 LEU A O 1
ATOM 1871 N N . GLY A 1 226 ? 10.32 -41.688 -4.82 1 96.62 226 GLY A N 1
ATOM 1872 C CA . GLY A 1 226 ? 11.07 -42.938 -4.777 1 96.62 226 GLY A CA 1
ATOM 1873 C C . GLY A 1 226 ? 12.422 -42.844 -5.449 1 96.62 226 GLY A C 1
ATOM 1874 O O . GLY A 1 226 ? 12.867 -43.781 -6.098 1 96.62 226 GLY A O 1
ATOM 1875 N N . GLN A 1 227 ? 13.023 -41.688 -5.41 1 97.12 227 GLN A N 1
ATOM 1876 C CA . GLN A 1 227 ? 14.32 -41.438 -6.023 1 97.12 227 GLN A CA 1
ATOM 1877 C C . GLN A 1 227 ? 15.383 -41.156 -4.969 1 97.12 227 GLN A C 1
ATOM 1879 O O . GLN A 1 227 ? 15.078 -40.688 -3.879 1 97.12 227 GLN A O 1
ATOM 1884 N N . PRO A 1 228 ? 16.609 -41.5 -5.258 1 97.81 228 PRO A N 1
ATOM 1885 C CA . PRO A 1 228 ? 17.688 -41.125 -4.328 1 97.81 228 PRO A CA 1
ATOM 1886 C C . PRO A 1 228 ? 17.781 -39.625 -4.094 1 97.81 228 PRO A C 1
ATOM 1888 O O . PRO A 1 228 ? 17.578 -38.844 -5.023 1 97.81 228 PRO A O 1
ATOM 1891 N N . ASP A 1 229 ? 18.141 -39.25 -2.895 1 97.94 229 ASP A N 1
ATOM 1892 C CA . ASP A 1 229 ? 18.25 -37.812 -2.588 1 97.94 229 ASP A CA 1
ATOM 1893 C C . ASP A 1 229 ? 19.703 -37.375 -2.547 1 97.94 229 ASP A C 1
ATOM 1895 O O . ASP A 1 229 ? 20.031 -36.312 -1.988 1 97.94 229 ASP A O 1
ATOM 1899 N N . THR A 1 230 ? 20.594 -38.156 -3.107 1 97.81 230 THR A N 1
ATOM 1900 C CA . THR A 1 230 ? 22.016 -37.875 -3.078 1 97.81 230 THR A CA 1
ATOM 1901 C C . THR A 1 230 ? 22.328 -36.531 -3.744 1 97.81 230 THR A C 1
ATOM 1903 O O . THR A 1 230 ? 23.297 -35.875 -3.379 1 97.81 230 THR A O 1
ATOM 1906 N N . LEU A 1 231 ? 21.484 -36.156 -4.648 1 98 231 LEU A N 1
ATOM 1907 C CA . LEU A 1 231 ? 21.781 -34.969 -5.426 1 98 231 LEU A CA 1
ATOM 1908 C C . LEU A 1 231 ? 20.969 -33.781 -4.906 1 98 231 LEU A C 1
ATOM 1910 O O . LEU A 1 231 ? 20.984 -32.688 -5.516 1 98 231 LEU A O 1
ATOM 1914 N N . ALA A 1 232 ? 20.328 -33.875 -3.826 1 98.31 232 ALA A N 1
ATOM 1915 C CA . ALA A 1 232 ? 19.375 -32.875 -3.348 1 98.31 232 ALA A CA 1
ATOM 1916 C C . ALA A 1 232 ? 20.047 -31.5 -3.211 1 98.31 232 ALA A C 1
ATOM 1918 O O . ALA A 1 232 ? 19.5 -30.5 -3.654 1 98.31 232 ALA A O 1
ATOM 1919 N N . GLU A 1 233 ? 21.203 -31.453 -2.631 1 98.19 233 GLU A N 1
ATOM 1920 C CA . GLU A 1 233 ? 21.906 -30.188 -2.445 1 98.19 233 GLU A CA 1
ATOM 1921 C C . GLU A 1 233 ? 22.312 -29.578 -3.785 1 98.19 233 GLU A C 1
ATOM 1923 O O . GLU A 1 233 ? 22.219 -28.359 -3.977 1 98.19 233 GLU A O 1
ATOM 1928 N N . GLN A 1 234 ? 22.75 -30.391 -4.625 1 98.25 234 GLN A N 1
ATOM 1929 C CA . GLN A 1 234 ? 23.172 -29.938 -5.941 1 98.25 234 GLN A CA 1
ATOM 1930 C C . GLN A 1 234 ? 21.984 -29.406 -6.746 1 98.25 234 GLN A C 1
ATOM 1932 O O . GLN A 1 234 ? 22.109 -28.406 -7.453 1 98.25 234 GLN A O 1
ATOM 1937 N N . ILE A 1 235 ? 20.906 -30.094 -6.652 1 98.25 235 ILE A N 1
ATOM 1938 C CA . ILE A 1 235 ? 19.703 -29.656 -7.348 1 98.25 235 ILE A CA 1
ATOM 1939 C C . ILE A 1 235 ? 19.25 -28.312 -6.797 1 98.25 235 ILE A C 1
ATOM 1941 O O . ILE A 1 235 ? 18.891 -27.406 -7.559 1 98.25 235 ILE A O 1
ATOM 1945 N N . ALA A 1 236 ? 19.297 -28.156 -5.477 1 97.94 236 ALA A N 1
ATOM 1946 C CA . ALA A 1 236 ? 18.922 -26.906 -4.832 1 97.94 236 ALA A CA 1
ATOM 1947 C C . ALA A 1 236 ? 19.781 -25.75 -5.348 1 97.94 236 ALA A C 1
ATOM 1949 O O . ALA A 1 236 ? 19.281 -24.672 -5.637 1 97.94 236 ALA A O 1
ATOM 1950 N N . THR A 1 237 ? 21.031 -25.984 -5.469 1 96.81 237 THR A N 1
ATOM 1951 C CA . THR A 1 237 ? 21.953 -24.969 -5.953 1 96.81 237 THR A CA 1
ATOM 1952 C C . THR A 1 237 ? 21.688 -24.656 -7.422 1 96.81 237 THR A C 1
ATOM 1954 O O . THR A 1 237 ? 21.625 -23.484 -7.812 1 96.81 237 THR A O 1
ATOM 1957 N N . ALA A 1 238 ? 21.516 -25.672 -8.219 1 95.94 238 ALA A N 1
ATOM 1958 C CA . ALA A 1 238 ? 21.328 -25.516 -9.656 1 95.94 238 ALA A CA 1
ATOM 1959 C C . ALA A 1 238 ? 20.031 -24.781 -9.961 1 95.94 238 ALA A C 1
ATOM 1961 O O . ALA A 1 238 ? 19.922 -24.078 -10.977 1 95.94 238 ALA A O 1
ATOM 1962 N N . THR A 1 239 ? 19.094 -24.938 -9.062 1 95.31 239 THR A N 1
ATOM 1963 C CA . THR A 1 239 ? 17.781 -24.344 -9.328 1 95.31 239 THR A CA 1
ATOM 1964 C C . THR A 1 239 ? 17.578 -23.109 -8.453 1 95.31 239 THR A C 1
ATOM 1966 O O . THR A 1 239 ? 16.438 -22.719 -8.203 1 95.31 239 THR A O 1
ATOM 1969 N N . SER A 1 240 ? 18.625 -22.578 -7.953 1 91.88 240 SER A N 1
ATOM 1970 C CA . SER A 1 240 ? 18.531 -21.281 -7.293 1 91.88 240 SER A CA 1
ATOM 1971 C C . SER A 1 240 ? 18.016 -20.219 -8.258 1 91.88 240 SER A C 1
ATOM 1973 O O . SER A 1 240 ? 18.062 -20.391 -9.477 1 91.88 240 SER A O 1
ATOM 1975 N N . PHE A 1 241 ? 17.484 -19.188 -7.652 1 83.31 241 PHE A N 1
ATOM 1976 C CA . PHE A 1 241 ? 16.828 -18.156 -8.453 1 83.31 241 PHE A CA 1
ATOM 1977 C C . PHE A 1 241 ? 17.766 -17.625 -9.531 1 83.31 241 PHE A C 1
ATOM 1979 O O . PHE A 1 241 ? 17.391 -17.547 -10.703 1 83.31 241 PHE A O 1
ATOM 1986 N N . ASP A 1 242 ? 18.953 -17.219 -9.148 1 81.81 242 ASP A N 1
ATOM 1987 C CA . ASP A 1 242 ? 19.922 -16.672 -10.102 1 81.81 242 ASP A CA 1
ATOM 1988 C C . ASP A 1 242 ? 20.266 -17.688 -11.172 1 81.81 242 ASP A C 1
ATOM 1990 O O . ASP A 1 242 ? 20.375 -17.344 -12.352 1 81.81 242 ASP A O 1
ATOM 1994 N N . ASN A 1 243 ? 20.422 -18.922 -10.805 1 87.56 243 ASN A N 1
ATOM 1995 C CA . ASN A 1 243 ? 20.75 -19.984 -11.758 1 87.56 243 ASN A CA 1
ATOM 1996 C C . ASN A 1 243 ? 19.578 -20.281 -12.688 1 87.56 243 ASN A C 1
ATOM 1998 O O . ASN A 1 243 ? 19.781 -20.547 -13.875 1 87.56 243 ASN A O 1
ATOM 2002 N N . MET A 1 244 ? 18.422 -20.25 -12.148 1 85.06 244 MET A N 1
ATOM 2003 C CA . MET A 1 244 ? 17.234 -20.453 -12.961 1 85.06 244 MET A CA 1
ATOM 2004 C C . MET A 1 244 ? 17.109 -19.375 -14.031 1 85.06 244 MET A C 1
ATOM 2006 O O . MET A 1 244 ? 16.797 -19.672 -15.188 1 85.06 244 MET A O 1
ATOM 2010 N N . LYS A 1 245 ? 17.281 -18.125 -13.617 1 78.69 245 LYS A N 1
ATOM 2011 C CA . LYS A 1 245 ? 17.203 -17 -14.547 1 78.69 245 LYS A CA 1
ATOM 2012 C C . LYS A 1 245 ? 18.203 -17.172 -15.688 1 78.69 245 LYS A C 1
ATOM 2014 O O . LYS A 1 245 ? 17.859 -16.984 -16.859 1 78.69 245 LYS A O 1
ATOM 2019 N N . ALA A 1 246 ? 19.375 -17.516 -15.352 1 79.38 246 ALA A N 1
ATOM 2020 C CA . ALA A 1 246 ? 20.422 -17.688 -16.344 1 79.38 246 ALA A CA 1
ATOM 2021 C C . ALA A 1 246 ? 20.156 -18.922 -17.219 1 79.38 246 ALA A C 1
ATOM 2023 O O . ALA A 1 246 ? 20.344 -18.875 -18.438 1 79.38 246 ALA A O 1
ATOM 2024 N N . GLY A 1 247 ? 19.719 -19.938 -16.656 1 76.62 247 GLY A N 1
ATOM 2025 C CA . GLY A 1 247 ? 19.562 -21.203 -17.344 1 76.62 247 GLY A CA 1
ATOM 2026 C C . GLY A 1 247 ? 18.359 -21.234 -18.266 1 76.62 247 GLY A C 1
ATOM 2027 O O . GLY A 1 247 ? 18.297 -22.047 -19.203 1 76.62 247 GLY A O 1
ATOM 2028 N N . THR A 1 248 ? 17.438 -20.328 -17.984 1 72.56 248 THR A N 1
ATOM 2029 C CA . THR A 1 248 ? 16.203 -20.375 -18.766 1 72.56 248 THR A CA 1
ATOM 2030 C C . THR A 1 248 ? 16.094 -19.141 -19.656 1 72.56 248 THR A C 1
ATOM 2032 O O . THR A 1 248 ? 15.078 -18.953 -20.344 1 72.56 248 THR A O 1
ATOM 2035 N N . GLU A 1 249 ? 17.047 -18.359 -19.609 1 71.88 249 GLU A N 1
ATOM 2036 C CA . GLU A 1 249 ? 17.047 -17.125 -20.391 1 71.88 249 GLU A CA 1
ATOM 2037 C C . GLU A 1 249 ? 16.797 -17.391 -21.859 1 71.88 249 GLU A C 1
ATOM 2039 O O . GLU A 1 249 ? 15.984 -16.719 -22.5 1 71.88 249 GLU A O 1
ATOM 2044 N N . GLU A 1 250 ? 17.484 -18.359 -22.391 1 69.94 250 GLU A N 1
ATOM 2045 C CA . GLU A 1 250 ? 17.344 -18.672 -23.797 1 69.94 250 GLU A CA 1
ATOM 2046 C C . GLU A 1 250 ? 15.93 -19.188 -24.109 1 69.94 250 GLU A C 1
ATOM 2048 O O . GLU A 1 250 ? 15.352 -18.844 -25.141 1 69.94 250 GLU A O 1
ATOM 2053 N N . LYS A 1 251 ? 15.422 -19.938 -23.281 1 71.38 251 LYS A N 1
ATOM 2054 C CA . LYS A 1 251 ? 14.078 -20.484 -23.453 1 71.38 251 LYS A CA 1
ATOM 2055 C C . LYS A 1 251 ? 13.023 -19.391 -23.344 1 71.38 251 LYS A C 1
ATOM 2057 O O . LYS A 1 251 ? 12.008 -19.422 -24.047 1 71.38 251 LYS A O 1
ATOM 2062 N N . SER A 1 252 ? 13.391 -18.5 -22.5 1 65.94 252 SER A N 1
ATOM 2063 C CA . SER A 1 252 ? 12.461 -17.391 -22.297 1 65.94 252 SER A CA 1
ATOM 2064 C C . SER A 1 252 ? 12.398 -16.484 -23.516 1 65.94 252 SER A C 1
ATOM 2066 O O . SER A 1 252 ? 11.375 -15.859 -23.781 1 65.94 252 SER A O 1
ATOM 2068 N N . LYS A 1 253 ? 13.391 -16.391 -24.266 1 63.19 253 LYS A N 1
ATOM 2069 C CA . LYS A 1 253 ? 13.461 -15.555 -25.453 1 63.19 253 LYS A CA 1
ATOM 2070 C C . LYS A 1 253 ? 12.438 -16 -26.5 1 63.19 253 LYS A C 1
ATOM 2072 O O . LYS A 1 253 ? 11.953 -15.188 -27.297 1 63.19 253 LYS A O 1
ATOM 2077 N N . ILE A 1 254 ? 12.07 -17.203 -26.375 1 56.38 254 ILE A N 1
ATOM 2078 C CA . ILE A 1 254 ? 11.109 -17.766 -27.312 1 56.38 254 ILE A CA 1
ATOM 2079 C C . ILE A 1 254 ? 9.719 -17.188 -27.031 1 56.38 254 ILE A C 1
ATOM 2081 O O . ILE A 1 254 ? 8.914 -17.047 -27.953 1 56.38 254 ILE A O 1
ATOM 2085 N N . LEU A 1 255 ? 9.539 -16.812 -25.891 1 64.38 255 LEU A N 1
ATOM 2086 C CA . LEU A 1 255 ? 8.242 -16.266 -25.484 1 64.38 255 LEU A CA 1
ATOM 2087 C C . LEU A 1 255 ? 8.219 -14.758 -25.625 1 64.38 255 LEU A C 1
ATOM 2089 O O . LEU A 1 255 ? 7.191 -14.125 -25.375 1 64.38 255 LEU A O 1
ATOM 2093 N N . SER A 1 256 ? 9.258 -14.133 -26.109 1 61.66 256 SER A N 1
ATOM 2094 C CA . SER A 1 256 ? 9.477 -12.695 -26.109 1 61.66 256 SER A CA 1
ATOM 2095 C C . SER A 1 256 ? 8.445 -11.977 -26.969 1 61.66 256 SER A C 1
ATOM 2097 O O . SER A 1 256 ? 8.078 -10.836 -26.688 1 61.66 256 SER A O 1
ATOM 2099 N N . ASP A 1 257 ? 7.98 -12.633 -27.875 1 68.31 257 ASP A N 1
ATOM 2100 C CA . ASP A 1 257 ? 7.078 -11.977 -28.828 1 68.31 257 ASP A CA 1
ATOM 2101 C C . ASP A 1 257 ? 5.73 -11.68 -28.188 1 68.31 257 ASP A C 1
ATOM 2103 O O . ASP A 1 257 ? 4.941 -10.898 -28.719 1 68.31 257 ASP A O 1
ATOM 2107 N N . ARG A 1 258 ? 5.574 -12.094 -27.031 1 72.12 258 ARG A N 1
ATOM 2108 C CA . ARG A 1 258 ? 4.297 -11.945 -26.344 1 72.12 258 ARG A CA 1
ATOM 2109 C C . ARG A 1 258 ? 4.273 -10.672 -25.484 1 72.12 258 ARG A C 1
ATOM 2111 O O . ARG A 1 258 ? 3.207 -10.219 -25.078 1 72.12 258 ARG A O 1
ATOM 2118 N N . PHE A 1 259 ? 5.434 -10.125 -25.406 1 73 259 PHE A N 1
ATOM 2119 C CA . PHE A 1 259 ? 5.551 -9.062 -24.406 1 73 259 PHE A CA 1
ATOM 2120 C C . PHE A 1 259 ? 5.98 -7.754 -25.062 1 73 259 PHE A C 1
ATOM 2122 O O . PHE A 1 259 ? 6.664 -7.762 -26.078 1 73 259 PHE A O 1
ATOM 2129 N N . LEU A 1 260 ? 5.629 -6.621 -24.484 1 69.56 260 LEU A N 1
ATOM 2130 C CA . LEU A 1 260 ? 5.902 -5.277 -24.984 1 69.56 260 LEU A CA 1
ATOM 2131 C C . LEU A 1 260 ? 7.402 -5.035 -25.094 1 69.56 260 LEU A C 1
ATOM 2133 O O . LEU A 1 260 ? 7.875 -4.484 -26.094 1 69.56 260 LEU A O 1
ATOM 2137 N N . SER A 1 261 ? 8.109 -5.426 -24.016 1 67.38 261 SER A N 1
ATOM 2138 C CA . SER A 1 261 ? 9.555 -5.188 -24.031 1 67.38 261 SER A CA 1
ATOM 2139 C C . SER A 1 261 ? 10.328 -6.492 -24.172 1 67.38 261 SER A C 1
ATOM 2141 O O . SER A 1 261 ? 11.477 -6.59 -23.734 1 67.38 261 SER A O 1
ATOM 2143 N N . GLY A 1 262 ? 9.633 -7.5 -24.641 1 62.72 262 GLY A N 1
ATOM 2144 C CA . GLY A 1 262 ? 10.297 -8.773 -24.875 1 62.72 262 GLY A CA 1
ATOM 2145 C C . GLY A 1 262 ? 10.43 -9.625 -23.625 1 62.72 262 GLY A C 1
ATOM 2146 O O . GLY A 1 262 ? 9.57 -9.578 -22.75 1 62.72 262 GLY A O 1
ATOM 2147 N N . HIS A 1 263 ? 11.469 -10.453 -23.625 1 55.41 263 HIS A N 1
ATOM 2148 C CA . HIS A 1 263 ? 11.602 -11.523 -22.625 1 55.41 263 HIS A CA 1
ATOM 2149 C C . HIS A 1 263 ? 11.859 -10.953 -21.234 1 55.41 263 HIS A C 1
ATOM 2151 O O . HIS A 1 263 ? 11.602 -11.617 -20.234 1 55.41 263 HIS A O 1
ATOM 2157 N N . LEU A 1 264 ? 12.391 -9.75 -21.156 1 56.19 264 LEU A N 1
ATOM 2158 C CA . LEU A 1 264 ? 12.672 -9.141 -19.859 1 56.19 264 LEU A CA 1
ATOM 2159 C C . LEU A 1 264 ? 11.383 -8.938 -19.062 1 56.19 264 LEU A C 1
ATOM 2161 O O . LEU A 1 264 ? 11.406 -8.906 -17.828 1 56.19 264 LEU A O 1
ATOM 2165 N N . ASP A 1 265 ? 10.391 -8.945 -19.797 1 55.69 265 ASP A N 1
ATOM 2166 C CA . ASP A 1 265 ? 9.094 -8.695 -19.172 1 55.69 265 ASP A CA 1
ATOM 2167 C C . ASP A 1 265 ? 8.562 -9.938 -18.484 1 55.69 265 ASP A C 1
ATOM 2169 O O . ASP A 1 265 ? 7.621 -9.859 -17.688 1 55.69 265 ASP A O 1
ATOM 2173 N N . ILE A 1 266 ? 9.195 -11.031 -18.797 1 57.38 266 ILE A N 1
ATOM 2174 C CA . ILE A 1 266 ? 8.781 -12.281 -18.172 1 57.38 266 ILE A CA 1
ATOM 2175 C C . ILE A 1 266 ? 9.43 -12.414 -16.797 1 57.38 266 ILE A C 1
ATOM 2177 O O . ILE A 1 266 ? 9.078 -13.297 -16.016 1 57.38 266 ILE A O 1
ATOM 2181 N N . ALA A 1 267 ? 10.195 -11.422 -16.547 1 55.75 267 ALA A N 1
ATOM 2182 C CA . ALA A 1 267 ? 11 -11.516 -15.336 1 55.75 267 ALA A CA 1
ATOM 2183 C C . ALA A 1 267 ? 10.117 -11.656 -14.094 1 55.75 267 ALA A C 1
ATOM 2185 O O . ALA A 1 267 ? 9.102 -10.961 -13.969 1 55.75 267 ALA A O 1
ATOM 2186 N N . VAL A 1 268 ? 10.336 -12.82 -13.594 1 60.56 268 VAL A N 1
ATOM 2187 C CA . VAL A 1 268 ? 9.703 -13.133 -12.32 1 60.56 268 VAL A CA 1
ATOM 2188 C C . VAL A 1 268 ? 10.586 -12.641 -11.172 1 60.56 268 VAL A C 1
ATOM 2190 O O . VAL A 1 268 ? 11.805 -12.82 -11.195 1 60.56 268 VAL A O 1
ATOM 2193 N N . VAL A 1 269 ? 9.961 -11.891 -10.328 1 58.31 269 VAL A N 1
ATOM 2194 C CA . VAL A 1 269 ? 10.727 -11.414 -9.188 1 58.31 269 VAL A CA 1
ATOM 2195 C C . VAL A 1 269 ? 10.977 -12.562 -8.211 1 58.31 269 VAL A C 1
ATOM 2197 O O . VAL A 1 269 ? 12.039 -12.648 -7.598 1 58.31 269 VAL A O 1
ATOM 2200 N N . GLY A 1 270 ? 10.062 -13.555 -8.297 1 69 270 GLY A N 1
ATOM 2201 C CA . GLY A 1 270 ? 10.18 -14.766 -7.496 1 69 270 GLY A CA 1
ATOM 2202 C C . GLY A 1 270 ? 10.477 -14.484 -6.035 1 69 270 GLY A C 1
ATOM 2203 O O . GLY A 1 270 ? 10.828 -15.391 -5.281 1 69 270 GLY A O 1
ATOM 2204 N N . LEU A 1 271 ? 10.352 -13.234 -5.621 1 77.56 271 LEU A N 1
ATOM 2205 C CA . LEU A 1 271 ? 10.641 -12.859 -4.242 1 77.56 271 LEU A CA 1
ATOM 2206 C C . LEU A 1 271 ? 9.43 -13.102 -3.348 1 77.56 271 LEU A C 1
ATOM 2208 O O . LEU A 1 271 ? 8.289 -12.859 -3.76 1 77.56 271 LEU A O 1
ATOM 2212 N N . ILE A 1 272 ? 9.82 -13.672 -2.221 1 85.25 272 ILE A N 1
ATOM 2213 C CA . ILE A 1 272 ? 8.789 -13.789 -1.2 1 85.25 272 ILE A CA 1
ATOM 2214 C C . ILE A 1 272 ? 8.453 -12.414 -0.641 1 85.25 272 ILE A C 1
ATOM 2216 O O . ILE A 1 272 ? 9.344 -11.602 -0.39 1 85.25 272 ILE A O 1
ATOM 2220 N N . LYS A 1 273 ? 7.168 -12.133 -0.534 1 87.12 273 LYS A N 1
ATOM 2221 C CA . LYS A 1 273 ? 6.605 -10.938 0.086 1 87.12 273 LYS A CA 1
ATOM 2222 C C . LYS A 1 273 ? 6.793 -9.711 -0.811 1 87.12 273 LYS A C 1
ATOM 2224 O O . LYS A 1 273 ? 6.805 -8.578 -0.329 1 87.12 273 LYS A O 1
ATOM 2229 N N . SER A 1 274 ? 7.012 -9.938 -2.053 1 87.31 274 SER A N 1
ATOM 2230 C CA . SER A 1 274 ? 7.117 -8.82 -2.98 1 87.31 274 SER A CA 1
ATOM 2231 C C . SER A 1 274 ? 5.797 -8.062 -3.082 1 87.31 274 SER A C 1
ATOM 2233 O O . SER A 1 274 ? 5.773 -6.891 -3.479 1 87.31 274 SER A O 1
ATOM 2235 N N . TRP A 1 275 ? 4.77 -8.727 -2.674 1 93.25 275 TRP A N 1
ATOM 2236 C CA . TRP A 1 275 ? 3.439 -8.125 -2.711 1 93.25 275 TRP A CA 1
ATOM 2237 C C . TRP A 1 275 ? 3.379 -6.879 -1.832 1 93.25 275 TRP A C 1
ATOM 2239 O O . TRP A 1 275 ? 2.561 -5.984 -2.064 1 93.25 275 TRP A O 1
ATOM 2249 N N . LYS A 1 276 ? 4.195 -6.766 -0.863 1 92.88 276 LYS A N 1
ATOM 2250 C CA . LYS A 1 276 ? 4.188 -5.637 0.062 1 92.88 276 LYS A CA 1
ATOM 2251 C C . LYS A 1 276 ? 4.461 -4.324 -0.669 1 92.88 276 LYS A C 1
ATOM 2253 O O . LYS A 1 276 ? 4.07 -3.254 -0.201 1 92.88 276 LYS A O 1
ATOM 2258 N N . GLY A 1 277 ? 5.141 -4.375 -1.796 1 91.69 277 GLY A N 1
ATOM 2259 C CA . GLY A 1 277 ? 5.422 -3.189 -2.59 1 91.69 277 GLY A CA 1
ATOM 2260 C C . GLY A 1 277 ? 4.266 -2.777 -3.48 1 91.69 277 GLY A C 1
ATOM 2261 O O . GLY A 1 277 ? 4.277 -1.687 -4.055 1 91.69 277 GLY A O 1
ATOM 2262 N N . ARG A 1 278 ? 3.285 -3.598 -3.543 1 91.69 278 ARG A N 1
ATOM 2263 C CA . ARG A 1 278 ? 2.172 -3.361 -4.457 1 91.69 278 ARG A CA 1
ATOM 2264 C C . ARG A 1 278 ? 0.884 -3.082 -3.689 1 91.69 278 ARG A C 1
ATOM 2266 O O . ARG A 1 278 ? 0.168 -2.127 -3.992 1 91.69 278 ARG A O 1
ATOM 2273 N N . PHE A 1 279 ? 0.589 -3.896 -2.676 1 95.81 279 PHE A N 1
ATOM 2274 C CA . PHE A 1 279 ? -0.642 -3.752 -1.907 1 95.81 279 PHE A CA 1
ATOM 2275 C C . PHE A 1 279 ? -0.573 -2.531 -1 1 95.81 279 PHE A C 1
ATOM 2277 O O . PHE A 1 279 ? 0.366 -2.387 -0.214 1 95.81 279 PHE A O 1
ATOM 2284 N N . THR A 1 280 ? -1.543 -1.706 -1.181 1 95 280 THR A N 1
ATOM 2285 C CA . THR A 1 280 ? -1.715 -0.727 -0.114 1 95 280 THR A CA 1
ATOM 2286 C C . THR A 1 280 ? -2.107 -1.411 1.191 1 95 280 THR A C 1
ATOM 2288 O O . THR A 1 280 ? -2.496 -2.582 1.192 1 95 280 THR A O 1
ATOM 2291 N N . VAL A 1 281 ? -1.979 -0.703 2.262 1 94.62 281 VAL A N 1
ATOM 2292 C CA . VAL A 1 281 ? -2.363 -1.263 3.553 1 94.62 281 VAL A CA 1
ATOM 2293 C C . VAL A 1 281 ? -3.838 -1.661 3.525 1 94.62 281 VAL A C 1
ATOM 2295 O O . VAL A 1 281 ? -4.199 -2.758 3.961 1 94.62 281 VAL A O 1
ATOM 2298 N N . GLU A 1 282 ? -4.625 -0.772 2.971 1 93.88 282 GLU A N 1
ATOM 2299 C CA . GLU A 1 282 ? -6.055 -1.051 2.881 1 93.88 282 GLU A CA 1
ATOM 2300 C C . GLU A 1 282 ? -6.32 -2.291 2.033 1 93.88 282 GLU A C 1
ATOM 2302 O O . GLU A 1 282 ? -7.129 -3.143 2.408 1 93.88 282 GLU A O 1
ATOM 2307 N N . GLN A 1 283 ? -5.684 -2.391 0.911 1 95.06 283 GLN A N 1
ATOM 2308 C CA . GLN A 1 283 ? -5.84 -3.549 0.037 1 95.06 283 GLN A CA 1
ATOM 2309 C C . GLN A 1 283 ? -5.418 -4.832 0.744 1 95.06 283 GLN A C 1
ATOM 2311 O O . GLN A 1 283 ? -6.082 -5.863 0.625 1 95.06 283 GLN A O 1
ATOM 2316 N N . SER A 1 284 ? -4.301 -4.75 1.424 1 95.94 284 SER A N 1
ATOM 2317 C CA . SER A 1 284 ? -3.814 -5.91 2.162 1 95.94 284 SER A CA 1
ATOM 2318 C C . SER A 1 284 ? -4.812 -6.344 3.232 1 95.94 284 SER A C 1
ATOM 2320 O O . SER A 1 284 ? -5.078 -7.539 3.393 1 95.94 284 SER A O 1
ATOM 2322 N N . GLU A 1 285 ? -5.359 -5.352 3.979 1 94.75 285 GLU A N 1
ATOM 2323 C CA . GLU A 1 285 ? -6.332 -5.664 5.027 1 94.75 285 GLU A CA 1
ATOM 2324 C C . GLU A 1 285 ? -7.578 -6.32 4.445 1 94.75 285 GLU A C 1
ATOM 2326 O O . GLU A 1 285 ? -8.109 -7.277 5.016 1 94.75 285 GLU A O 1
ATOM 2331 N N . ARG A 1 286 ? -8.016 -5.832 3.359 1 94.56 286 ARG A N 1
ATOM 2332 C CA . ARG A 1 286 ? -9.172 -6.41 2.695 1 94.56 286 ARG A CA 1
ATOM 2333 C C . ARG A 1 286 ? -8.883 -7.832 2.225 1 94.56 286 ARG A C 1
ATOM 2335 O O . ARG A 1 286 ? -9.727 -8.719 2.357 1 94.56 286 ARG A O 1
ATOM 2342 N N . PHE A 1 287 ? -7.746 -8.008 1.658 1 96.06 287 PHE A N 1
ATOM 2343 C CA . PHE A 1 287 ? -7.371 -9.336 1.182 1 96.06 287 PHE A CA 1
ATOM 2344 C C . PHE A 1 287 ? -7.273 -10.32 2.342 1 96.06 287 PHE A C 1
ATOM 2346 O O . PHE A 1 287 ? -7.707 -11.469 2.227 1 96.06 287 PHE A O 1
ATOM 2353 N N . ASN A 1 288 ? -6.676 -9.836 3.482 1 95.81 288 ASN A N 1
ATOM 2354 C CA . ASN A 1 288 ? -6.598 -10.68 4.672 1 95.81 288 ASN A CA 1
ATOM 2355 C C . ASN A 1 288 ? -7.98 -11.141 5.121 1 95.81 288 ASN A C 1
ATOM 2357 O O . ASN A 1 288 ? -8.156 -12.312 5.48 1 95.81 288 ASN A O 1
ATOM 2361 N N . LYS A 1 289 ? -8.906 -10.219 5.117 1 95.25 289 LYS A N 1
ATOM 2362 C CA . LYS A 1 289 ? -10.273 -10.562 5.504 1 95.25 289 LYS A CA 1
ATOM 2363 C C . LYS A 1 289 ? -10.859 -11.625 4.578 1 95.25 289 LYS A C 1
ATOM 2365 O O . LYS A 1 289 ? -11.453 -12.602 5.039 1 95.25 289 LYS A O 1
ATOM 2370 N N . ALA A 1 290 ? -10.672 -11.453 3.275 1 94.88 290 ALA A N 1
ATOM 2371 C CA . ALA A 1 290 ? -11.148 -12.43 2.297 1 94.88 290 ALA A CA 1
ATOM 2372 C C . ALA A 1 290 ? -10.484 -13.789 2.506 1 94.88 290 ALA A C 1
ATOM 2374 O O . ALA A 1 290 ? -11.148 -14.828 2.432 1 94.88 290 ALA A O 1
ATOM 2375 N N . PHE A 1 291 ? -9.195 -13.789 2.748 1 96 291 PHE A N 1
ATOM 2376 C CA . PHE A 1 291 ? -8.43 -15 2.975 1 96 291 PHE A CA 1
ATOM 2377 C C . PHE A 1 291 ? -8.984 -15.781 4.164 1 96 291 PHE A C 1
ATOM 2379 O O . PHE A 1 291 ? -9.227 -16.984 4.066 1 96 291 PHE A O 1
ATOM 2386 N N . GLU A 1 292 ? -9.242 -15.07 5.262 1 95.44 292 GLU A N 1
ATOM 2387 C CA . GLU A 1 292 ? -9.75 -15.719 6.469 1 95.44 292 GLU A CA 1
ATOM 2388 C C . GLU A 1 292 ? -11.164 -16.25 6.258 1 95.44 292 GLU A C 1
ATOM 2390 O O . GLU A 1 292 ? -11.508 -17.328 6.758 1 95.44 292 GLU A O 1
ATOM 2395 N N . GLU A 1 293 ? -11.938 -15.516 5.523 1 95.5 293 GLU A N 1
ATOM 2396 C CA . GLU A 1 293 ? -13.312 -15.93 5.277 1 95.5 293 GLU A CA 1
ATOM 2397 C C . GLU A 1 293 ? -13.367 -17.125 4.336 1 95.5 293 GLU A C 1
ATOM 2399 O O . GLU A 1 293 ? -14.047 -18.125 4.621 1 95.5 293 GLU A O 1
ATOM 2404 N N . LYS A 1 294 ? -12.656 -17.078 3.266 1 94.88 294 LYS A N 1
ATOM 2405 C CA . LYS A 1 294 ? -12.75 -18.094 2.219 1 94.88 294 LYS A CA 1
ATOM 2406 C C . LYS A 1 294 ? -12.016 -19.359 2.619 1 94.88 294 LYS A C 1
ATOM 2408 O O . LYS A 1 294 ? -12.398 -20.469 2.215 1 94.88 294 LYS A O 1
ATOM 2413 N N . LEU A 1 295 ? -10.961 -19.234 3.424 1 95.75 295 LEU A N 1
ATOM 2414 C CA . LEU A 1 295 ? -10.18 -20.406 3.797 1 95.75 295 LEU A CA 1
ATOM 2415 C C . LEU A 1 295 ? -10.422 -20.781 5.254 1 95.75 295 LEU A C 1
ATOM 2417 O O . LEU A 1 295 ? -9.578 -21.422 5.887 1 95.75 295 LEU A O 1
ATOM 2421 N N . ALA A 1 296 ? -11.562 -20.328 5.715 1 92.19 296 ALA A N 1
ATOM 2422 C CA . ALA A 1 296 ? -11.922 -20.719 7.078 1 92.19 296 ALA A CA 1
ATOM 2423 C C . ALA A 1 296 ? -11.914 -22.234 7.242 1 92.19 296 ALA A C 1
ATOM 2425 O O . ALA A 1 296 ? -12.547 -22.953 6.465 1 92.19 296 ALA A O 1
ATOM 2426 N N . GLY A 1 297 ? -11.117 -22.781 8.148 1 93.19 297 GLY A N 1
ATOM 2427 C CA . GLY A 1 297 ? -11.086 -24.203 8.438 1 93.19 297 GLY A CA 1
ATOM 2428 C C . GLY A 1 297 ? -10.195 -24.984 7.492 1 93.19 297 GLY A C 1
ATOM 2429 O O . GLY A 1 297 ? -10.062 -26.203 7.613 1 93.19 297 GLY A O 1
ATOM 2430 N N . SER A 1 298 ? -9.594 -24.344 6.539 1 96.06 298 SER A N 1
ATOM 2431 C CA . SER A 1 298 ? -8.75 -25.016 5.559 1 96.06 298 SER A CA 1
ATOM 2432 C C . SER A 1 298 ? -7.355 -25.281 6.117 1 96.06 298 SER A C 1
ATOM 2434 O O . SER A 1 298 ? -6.738 -24.375 6.707 1 96.06 298 SER A O 1
ATOM 2436 N N . GLU A 1 299 ? -6.902 -26.5 5.969 1 95.62 299 GLU A N 1
ATOM 2437 C CA . GLU A 1 299 ? -5.535 -26.828 6.363 1 95.62 299 GLU A CA 1
ATOM 2438 C C . GLU A 1 299 ? -4.52 -26.078 5.508 1 95.62 299 GLU A C 1
ATOM 2440 O O . GLU A 1 299 ? -3.482 -25.641 6.008 1 95.62 299 GLU A O 1
ATOM 2445 N N . PHE A 1 300 ? -4.805 -25.938 4.258 1 95.56 300 PHE A N 1
ATOM 2446 C CA . PHE A 1 300 ? -3.9 -25.219 3.367 1 95.56 300 PHE A CA 1
ATOM 2447 C C . PHE A 1 300 ? -3.85 -23.734 3.725 1 95.56 300 PHE A C 1
ATOM 2449 O O . PHE A 1 300 ? -2.783 -23.125 3.682 1 95.56 300 PHE A O 1
ATOM 2456 N N . GLY A 1 301 ? -5.035 -23.188 4.062 1 93.88 301 GLY A N 1
ATOM 2457 C CA . GLY A 1 301 ? -5.051 -21.828 4.57 1 93.88 301 GLY A CA 1
ATOM 2458 C C . GLY A 1 301 ? -4.164 -21.625 5.785 1 93.88 301 GLY A C 1
ATOM 2459 O O . GLY A 1 301 ? -3.434 -20.641 5.875 1 93.88 301 GLY A O 1
ATOM 2460 N N . ASN A 1 302 ? -4.191 -22.562 6.68 1 94.19 302 ASN A N 1
ATOM 2461 C CA . ASN A 1 302 ? -3.371 -22.484 7.887 1 94.19 302 ASN A CA 1
ATOM 2462 C C . ASN A 1 302 ? -1.882 -22.516 7.551 1 94.19 302 ASN A C 1
ATOM 2464 O O . ASN A 1 302 ? -1.092 -21.797 8.164 1 94.19 302 ASN A O 1
ATOM 2468 N N . ARG A 1 303 ? -1.525 -23.281 6.613 1 92.25 303 ARG A N 1
ATOM 2469 C CA . ARG A 1 303 ? -0.129 -23.406 6.207 1 92.25 303 ARG A CA 1
ATOM 2470 C C . ARG A 1 303 ? 0.391 -22.109 5.617 1 92.25 303 ARG A C 1
ATOM 2472 O O . ARG A 1 303 ? 1.571 -21.781 5.758 1 92.25 303 ARG A O 1
ATOM 2479 N N . LEU A 1 304 ? -0.49 -21.359 5 1 92.69 304 LEU A N 1
ATOM 2480 C CA . LEU A 1 304 ? -0.069 -20.172 4.266 1 92.69 304 LEU A CA 1
ATOM 2481 C C . LEU A 1 304 ? -0.204 -18.922 5.133 1 92.69 304 LEU A C 1
ATOM 2483 O O . LEU A 1 304 ? 0.337 -17.859 4.793 1 92.69 304 LEU A O 1
ATOM 2487 N N . ARG A 1 305 ? -0.889 -18.984 6.277 1 89.81 305 ARG A N 1
ATOM 2488 C CA . ARG A 1 305 ? -1.283 -17.844 7.094 1 89.81 305 ARG A CA 1
ATOM 2489 C C . ARG A 1 305 ? -0.07 -17.016 7.488 1 89.81 305 ARG A C 1
ATOM 2491 O O . ARG A 1 305 ? -0.121 -15.773 7.457 1 89.81 305 ARG A O 1
ATOM 2498 N N . LYS A 1 306 ? 1.016 -17.641 7.789 1 86.81 306 LYS A N 1
ATOM 2499 C CA . LYS A 1 306 ? 2.189 -16.922 8.266 1 86.81 306 LYS A CA 1
ATOM 2500 C C . LYS A 1 306 ? 2.807 -16.078 7.156 1 86.81 306 LYS A C 1
ATOM 2502 O O . LYS A 1 306 ? 3.547 -15.133 7.43 1 86.81 306 LYS A O 1
ATOM 2507 N N . TYR A 1 307 ? 2.48 -16.391 5.938 1 86 307 TYR A N 1
ATOM 2508 C CA . TYR A 1 307 ? 3.105 -15.695 4.816 1 86 307 TYR A CA 1
ATOM 2509 C C . TYR A 1 307 ? 2.215 -14.562 4.312 1 86 307 TYR A C 1
ATOM 2511 O O . TYR A 1 307 ? 2.66 -13.719 3.535 1 86 307 TYR A O 1
ATOM 2519 N N . ILE A 1 308 ? 0.991 -14.484 4.734 1 88.19 308 ILE A N 1
ATOM 2520 C CA . ILE A 1 308 ? 0.025 -13.523 4.215 1 88.19 308 ILE A CA 1
ATOM 2521 C C . ILE A 1 308 ? 0.131 -12.211 4.992 1 88.19 308 ILE A C 1
ATOM 2523 O O . ILE A 1 308 ? -0.261 -11.156 4.492 1 88.19 308 ILE A O 1
ATOM 2527 N N . TYR A 1 309 ? 0.663 -12.242 6.242 1 82.81 309 TYR A N 1
ATOM 2528 C CA . TYR A 1 309 ? 0.708 -11.062 7.102 1 82.81 309 TYR A CA 1
ATOM 2529 C C . TYR A 1 309 ? 2.117 -10.484 7.156 1 82.81 309 TYR A C 1
ATOM 2531 O O . TYR A 1 309 ? 3.102 -11.219 7.062 1 82.81 309 TYR A O 1
ATOM 2539 N N . MET B 1 1 ? 10.766 -2.877 -2.229 1 46.94 1 MET B N 1
ATOM 2540 C CA . MET B 1 1 ? 11.867 -2.154 -2.857 1 46.94 1 MET B CA 1
ATOM 2541 C C . MET B 1 1 ? 13.133 -2.246 -2.012 1 46.94 1 MET B C 1
ATOM 2543 O O . MET B 1 1 ? 13.062 -2.23 -0.782 1 46.94 1 MET B O 1
ATOM 2547 N N . THR B 1 2 ? 14.156 -2.65 -2.592 1 56.38 2 THR B N 1
ATOM 2548 C CA . THR B 1 2 ? 15.414 -2.762 -1.868 1 56.38 2 THR B CA 1
ATOM 2549 C C . THR B 1 2 ? 15.906 -1.387 -1.423 1 56.38 2 THR B C 1
ATOM 2551 O O . THR B 1 2 ? 15.477 -0.364 -1.956 1 56.38 2 THR B O 1
ATOM 2554 N N . SER B 1 3 ? 16.594 -1.397 -0.272 1 52.28 3 SER B N 1
ATOM 2555 C CA . SER B 1 3 ? 17.25 -0.194 0.232 1 52.28 3 SER B CA 1
ATOM 2556 C C . SER B 1 3 ? 17.922 0.582 -0.895 1 52.28 3 SER B C 1
ATOM 2558 O O . SER B 1 3 ? 17.859 1.812 -0.938 1 52.28 3 SER B O 1
ATOM 2560 N N . PHE B 1 4 ? 18.438 -0.144 -1.881 1 51.66 4 PHE B N 1
ATOM 2561 C CA . PHE B 1 4 ? 19.109 0.482 -3.016 1 51.66 4 PHE B CA 1
ATOM 2562 C C . PHE B 1 4 ? 18.094 1.196 -3.91 1 51.66 4 PHE B C 1
ATOM 2564 O O . PHE B 1 4 ? 18.359 2.303 -4.387 1 51.66 4 PHE B O 1
ATOM 2571 N N . SER B 1 5 ? 17 0.633 -3.996 1 71.62 5 SER B N 1
ATOM 2572 C CA . SER B 1 5 ? 15.961 1.223 -4.836 1 71.62 5 SER B CA 1
ATOM 2573 C C . SER B 1 5 ? 15.422 2.512 -4.227 1 71.62 5 SER B C 1
ATOM 2575 O O . SER B 1 5 ? 15.266 3.518 -4.922 1 71.62 5 SER B O 1
ATOM 2577 N N . ASN B 1 6 ? 15.523 2.512 -2.926 1 81.62 6 ASN B N 1
ATOM 2578 C CA . ASN B 1 6 ? 15.016 3.707 -2.26 1 81.62 6 ASN B CA 1
ATOM 2579 C C . ASN B 1 6 ? 16 4.867 -2.355 1 81.62 6 ASN B C 1
ATOM 2581 O O . ASN B 1 6 ? 15.602 6.02 -2.498 1 81.62 6 ASN B O 1
ATOM 2585 N N . ALA B 1 7 ? 17.359 4.543 -2.379 1 82.81 7 ALA B N 1
ATOM 2586 C CA . ALA B 1 7 ? 18.391 5.57 -2.5 1 82.81 7 ALA B CA 1
ATOM 2587 C C . ALA B 1 7 ? 18.344 6.23 -3.873 1 82.81 7 ALA B C 1
ATOM 2589 O O . ALA B 1 7 ? 18.516 7.449 -3.986 1 82.81 7 ALA B O 1
ATOM 2590 N N . LYS B 1 8 ? 18.094 5.449 -4.844 1 88.5 8 LYS B N 1
ATOM 2591 C CA . LYS B 1 8 ? 18 5.992 -6.195 1 88.5 8 LYS B CA 1
ATOM 2592 C C . LYS B 1 8 ? 16.766 6.887 -6.344 1 88.5 8 LYS B C 1
ATOM 2594 O O . LYS B 1 8 ? 16.828 7.934 -6.996 1 88.5 8 LYS B O 1
ATOM 2599 N N . VAL B 1 9 ? 15.719 6.48 -5.719 1 91.25 9 VAL B N 1
ATOM 2600 C CA . VAL B 1 9 ? 14.484 7.258 -5.762 1 91.25 9 VAL B CA 1
ATOM 2601 C C . VAL B 1 9 ? 14.695 8.602 -5.062 1 91.25 9 VAL B C 1
ATOM 2603 O O . VAL B 1 9 ? 14.289 9.641 -5.574 1 91.25 9 VAL B O 1
ATOM 2606 N N . LEU B 1 10 ? 15.398 8.578 -3.904 1 92.62 10 LEU B N 1
ATOM 2607 C CA . LEU B 1 10 ? 15.656 9.805 -3.154 1 92.62 10 LEU B CA 1
ATOM 2608 C C . LEU B 1 10 ? 16.547 10.758 -3.955 1 92.62 10 LEU B C 1
ATOM 2610 O O . LEU B 1 10 ? 16.297 11.961 -3.994 1 92.62 10 LEU B O 1
ATOM 2614 N N . ALA B 1 11 ? 17.547 10.188 -4.605 1 92.38 11 ALA B N 1
ATOM 2615 C CA . ALA B 1 11 ? 18.453 11.016 -5.402 1 92.38 11 ALA B CA 1
ATOM 2616 C C . ALA B 1 11 ? 17.703 11.742 -6.512 1 92.38 11 ALA B C 1
ATOM 2618 O O . ALA B 1 11 ? 17.906 12.938 -6.734 1 92.38 11 ALA B O 1
ATOM 2619 N N . THR B 1 12 ? 16.844 11.031 -7.148 1 92.69 12 THR B N 1
ATOM 2620 C CA . THR B 1 12 ? 16.031 11.617 -8.203 1 92.69 12 THR B CA 1
ATOM 2621 C C . THR B 1 12 ? 15.109 12.695 -7.637 1 92.69 12 THR B C 1
ATOM 2623 O O . THR B 1 12 ? 14.945 13.758 -8.242 1 92.69 12 THR B O 1
ATOM 2626 N N . ALA B 1 13 ? 14.523 12.367 -6.52 1 92.31 13 ALA B N 1
ATOM 2627 C CA . ALA B 1 13 ? 13.617 13.312 -5.875 1 92.31 13 ALA B CA 1
ATOM 2628 C C . ALA B 1 13 ? 14.336 14.609 -5.504 1 92.31 13 ALA B C 1
ATOM 2630 O O . ALA B 1 13 ? 13.789 15.695 -5.668 1 92.31 13 ALA B O 1
ATOM 2631 N N . LEU B 1 14 ? 15.539 14.469 -5.035 1 92.06 14 LEU B N 1
ATOM 2632 C CA . LEU B 1 14 ? 16.328 15.625 -4.633 1 92.06 14 LEU B CA 1
ATOM 2633 C C . LEU B 1 14 ? 16.703 16.469 -5.84 1 92.06 14 LEU B C 1
ATOM 2635 O O . LEU B 1 14 ? 16.734 17.703 -5.762 1 92.06 14 LEU B O 1
ATOM 2639 N N . GLU B 1 15 ? 16.969 15.812 -6.895 1 91.5 15 GLU B N 1
ATOM 2640 C CA . GLU B 1 15 ? 17.266 16.547 -8.125 1 91.5 15 GLU B CA 1
ATOM 2641 C C . GLU B 1 15 ? 16.078 17.406 -8.555 1 91.5 15 GLU B C 1
ATOM 2643 O O . GLU B 1 15 ? 16.25 18.562 -8.953 1 91.5 15 GLU B O 1
ATOM 2648 N N . LYS B 1 16 ? 14.953 16.875 -8.508 1 89.06 16 LYS B N 1
ATOM 2649 C CA . LYS B 1 16 ? 13.742 17.594 -8.852 1 89.06 16 LYS B CA 1
ATOM 2650 C C . LYS B 1 16 ? 13.484 18.734 -7.867 1 89.06 16 LYS B C 1
ATOM 2652 O O . LYS B 1 16 ? 13 19.797 -8.25 1 89.06 16 LYS B O 1
ATOM 2657 N N . PHE B 1 17 ? 13.773 18.422 -6.594 1 87.75 17 PHE B N 1
ATOM 2658 C CA . PHE B 1 17 ? 13.578 19.422 -5.543 1 87.75 17 PHE B CA 1
ATOM 2659 C C . PHE B 1 17 ? 14.469 20.641 -5.773 1 87.75 17 PHE B C 1
ATOM 2661 O O . PHE B 1 17 ? 14.062 21.766 -5.504 1 87.75 17 PHE B O 1
ATOM 2668 N N . ASP B 1 18 ? 15.578 20.391 -6.352 1 87.25 18 ASP B N 1
ATOM 2669 C CA . ASP B 1 18 ? 16.531 21.469 -6.609 1 87.25 18 ASP B CA 1
ATOM 2670 C C . ASP B 1 18 ? 16.047 22.391 -7.719 1 87.25 18 ASP B C 1
ATOM 2672 O O . ASP B 1 18 ? 16.547 23.5 -7.883 1 87.25 18 ASP B O 1
ATOM 2676 N N . LEU B 1 19 ? 15.047 21.953 -8.391 1 85.44 19 LEU B N 1
ATOM 2677 C CA . LEU B 1 19 ? 14.5 22.766 -9.469 1 85.44 19 LEU B CA 1
ATOM 2678 C C . LEU B 1 19 ? 13.508 23.797 -8.93 1 85.44 19 LEU B C 1
ATOM 2680 O O . LEU B 1 19 ? 13.141 24.734 -9.633 1 85.44 19 LEU B O 1
ATOM 2684 N N . ILE B 1 20 ? 13.109 23.656 -7.691 1 83.69 20 ILE B N 1
ATOM 2685 C CA . ILE B 1 20 ? 12.164 24.578 -7.066 1 83.69 20 ILE B CA 1
ATOM 2686 C C . ILE B 1 20 ? 12.93 25.703 -6.363 1 83.69 20 ILE B C 1
ATOM 2688 O O . ILE B 1 20 ? 13.961 25.453 -5.73 1 83.69 20 ILE B O 1
ATOM 2692 N N . GLU B 1 21 ? 12.406 26.922 -6.539 1 84 21 GLU B N 1
ATOM 2693 C CA . GLU B 1 21 ? 12.992 28.031 -5.809 1 84 21 GLU B CA 1
ATOM 2694 C C . GLU B 1 21 ? 12.656 27.953 -4.324 1 84 21 GLU B C 1
ATOM 2696 O O . GLU B 1 21 ? 11.484 27.953 -3.949 1 84 21 GLU B O 1
ATOM 2701 N N . THR B 1 22 ? 13.664 27.781 -3.545 1 88.19 22 THR B N 1
ATOM 2702 C CA . THR B 1 22 ? 13.461 27.734 -2.102 1 88.19 22 THR B CA 1
ATOM 2703 C C . THR B 1 22 ? 14.469 28.625 -1.379 1 88.19 22 THR B C 1
ATOM 2705 O O . THR B 1 22 ? 15.469 29.031 -1.966 1 88.19 22 THR B O 1
ATOM 2708 N N . THR B 1 23 ? 14.117 29 -0.226 1 89.88 23 THR B N 1
ATOM 2709 C CA . THR B 1 23 ? 15.016 29.703 0.691 1 89.88 23 THR B CA 1
ATOM 2710 C C . THR B 1 23 ? 15.258 28.859 1.944 1 89.88 23 THR B C 1
ATOM 2712 O O . THR B 1 23 ? 14.312 28.438 2.605 1 89.88 23 THR B O 1
ATOM 2715 N N . LEU B 1 24 ? 16.531 28.641 2.107 1 90.5 24 LEU B N 1
ATOM 2716 C CA . LEU B 1 24 ? 16.906 27.969 3.348 1 90.5 24 LEU B CA 1
ATOM 2717 C C . LEU B 1 24 ? 17.016 28.969 4.492 1 90.5 24 LEU B C 1
ATOM 2719 O O . LEU B 1 24 ? 17.75 29.953 4.387 1 90.5 24 LEU B O 1
ATOM 2723 N N . PHE B 1 25 ? 16.25 28.766 5.527 1 93.06 25 PHE B N 1
ATOM 2724 C CA . PHE B 1 25 ? 16.281 29.625 6.703 1 93.06 25 PHE B CA 1
ATOM 2725 C C . PHE B 1 25 ? 16.297 28.797 7.98 1 93.06 25 PHE B C 1
ATOM 2727 O O . PHE B 1 25 ? 15.336 28.078 8.273 1 93.06 25 PHE B O 1
ATOM 2734 N N . ASP B 1 26 ? 17.406 28.844 8.672 1 93.31 26 ASP B N 1
ATOM 2735 C CA . ASP B 1 26 ? 17.625 28.125 9.922 1 93.31 26 ASP B CA 1
ATOM 2736 C C . ASP B 1 26 ? 17.328 26.641 9.773 1 93.31 26 ASP B C 1
ATOM 2738 O O . ASP B 1 26 ? 16.547 26.062 10.547 1 93.31 26 ASP B O 1
ATOM 2742 N N . GLY B 1 27 ? 17.734 26.062 8.734 1 91.31 27 GLY B N 1
ATOM 2743 C CA . GLY B 1 27 ? 17.688 24.625 8.531 1 91.31 27 GLY B CA 1
ATOM 2744 C C . GLY B 1 27 ? 16.406 24.141 7.887 1 91.31 27 GLY B C 1
ATOM 2745 O O . GLY B 1 27 ? 16.219 22.953 7.66 1 91.31 27 GLY B O 1
ATOM 2746 N N . ILE B 1 28 ? 15.523 25.047 7.598 1 92.75 28 ILE B N 1
ATOM 2747 C CA . ILE B 1 28 ? 14.242 24.688 7 1 92.75 28 ILE B CA 1
ATOM 2748 C C . ILE B 1 28 ? 14.094 25.375 5.645 1 92.75 28 ILE B C 1
ATOM 2750 O O . ILE B 1 28 ? 14.438 26.547 5.5 1 92.75 28 ILE B O 1
ATOM 2754 N N . ARG B 1 29 ? 13.625 24.625 4.637 1 89.44 29 ARG B N 1
ATOM 2755 C CA . ARG B 1 29 ? 13.414 25.172 3.303 1 89.44 29 ARG B CA 1
ATOM 2756 C C . ARG B 1 29 ? 11.992 25.703 3.146 1 89.44 29 ARG B C 1
ATOM 2758 O O . ARG B 1 29 ? 11.031 25.031 3.516 1 89.44 29 ARG B O 1
ATOM 2765 N N . PHE B 1 30 ? 11.93 26.938 2.699 1 90.88 30 PHE B N 1
ATOM 2766 C CA . PHE B 1 30 ? 10.648 27.562 2.402 1 90.88 30 PHE B CA 1
ATOM 2767 C C . PHE B 1 30 ? 10.562 27.938 0.926 1 90.88 30 PHE B C 1
ATOM 2769 O O . PHE B 1 30 ? 11.562 28.297 0.305 1 90.88 30 PHE B O 1
ATOM 2776 N N . ALA B 1 31 ? 9.453 27.703 0.36 1 83.25 31 ALA B N 1
ATOM 2777 C CA . ALA B 1 31 ? 9.234 28.141 -1.018 1 83.25 31 ALA B CA 1
ATOM 2778 C C . ALA B 1 31 ? 8.25 29.312 -1.074 1 83.25 31 ALA B C 1
ATOM 2780 O O . ALA B 1 31 ? 7.301 29.375 -0.291 1 83.25 31 ALA B O 1
ATOM 2781 N N . PRO B 1 32 ? 8.648 30.188 -2.041 1 75.62 32 PRO B N 1
ATOM 2782 C CA . PRO B 1 32 ? 7.699 31.297 -2.225 1 75.62 32 PRO B CA 1
ATOM 2783 C C . PRO B 1 32 ? 6.445 30.875 -2.986 1 75.62 32 PRO B C 1
ATOM 2785 O O . PRO B 1 32 ? 6.535 30.406 -4.125 1 75.62 32 PRO B O 1
ATOM 2788 N N . TYR B 1 33 ? 5.52 30.391 -2.34 1 64.75 33 TYR B N 1
ATOM 2789 C CA . TYR B 1 33 ? 4.34 30.141 -3.16 1 64.75 33 TYR B CA 1
ATOM 2790 C C . TYR B 1 33 ? 3.123 30.875 -2.598 1 64.75 33 TYR B C 1
ATOM 2792 O O . TYR B 1 33 ? 3.047 31.125 -1.395 1 64.75 33 TYR B O 1
ATOM 2800 N N . ASP B 1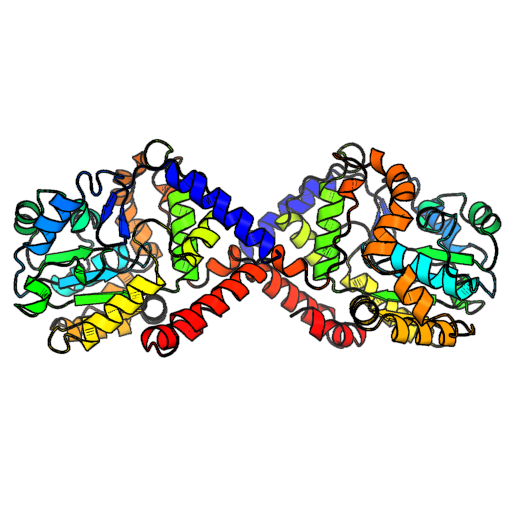 34 ? 2.33 31.156 -3.537 1 59.34 34 ASP B N 1
ATOM 2801 C CA . ASP B 1 34 ? 1.043 31.797 -3.287 1 59.34 34 ASP B CA 1
ATOM 2802 C C . ASP B 1 34 ? 1.22 33.094 -2.492 1 59.34 34 ASP B C 1
ATOM 2804 O O . ASP B 1 34 ? 0.425 33.375 -1.599 1 59.34 34 ASP B O 1
ATOM 2808 N N . GLY B 1 35 ? 2.365 33.688 -2.781 1 59.88 35 GLY B N 1
ATOM 2809 C CA . GLY B 1 35 ? 2.57 34.938 -2.064 1 59.88 35 GLY B CA 1
ATOM 2810 C C . GLY B 1 35 ? 3.15 34.75 -0.677 1 59.88 35 GLY B C 1
ATOM 2811 O O . GLY B 1 35 ? 3.393 35.719 0.045 1 59.88 35 GLY B O 1
ATOM 2812 N N . LEU B 1 36 ? 3.357 33.469 -0.565 1 64.25 36 LEU B N 1
ATOM 2813 C CA . LEU B 1 36 ? 3.963 33.094 0.71 1 64.25 36 LEU B CA 1
ATOM 2814 C C . LEU B 1 36 ? 5.469 33.344 0.684 1 64.25 36 LEU B C 1
ATOM 2816 O O . LEU B 1 36 ? 6.121 33.094 -0.334 1 64.25 36 LEU B O 1
ATOM 2820 N N . MET B 1 37 ? 5.914 33.875 1.71 1 66.38 37 MET B N 1
ATOM 2821 C CA . MET B 1 37 ? 7.328 33.938 2.064 1 66.38 37 MET B CA 1
ATOM 2822 C C . MET B 1 37 ? 8.156 34.5 0.906 1 66.38 37 MET B C 1
ATOM 2824 O O . MET B 1 37 ? 9.188 33.906 0.544 1 66.38 37 MET B O 1
ATOM 2828 N N . LYS B 1 38 ? 7.648 35.594 0.261 1 74 38 LYS B N 1
ATOM 2829 C CA . LYS B 1 38 ? 8.375 36.219 -0.834 1 74 38 LYS B CA 1
ATOM 2830 C C . LYS B 1 38 ? 9.82 36.531 -0.432 1 74 38 LYS B C 1
ATOM 2832 O O . LYS B 1 38 ? 10.75 36.281 -1.209 1 74 38 LYS B O 1
ATOM 2837 N N . ASP B 1 39 ? 9.883 37.062 0.802 1 87.81 39 ASP B N 1
ATOM 2838 C CA . ASP B 1 39 ? 11.172 37.281 1.452 1 87.81 39 ASP B CA 1
ATOM 2839 C C . ASP B 1 39 ? 11.203 36.656 2.84 1 87.81 39 ASP B C 1
ATOM 2841 O O . ASP B 1 39 ? 10.789 37.281 3.822 1 87.81 39 ASP B O 1
ATOM 2845 N N . VAL B 1 40 ? 11.781 35.469 2.926 1 91.38 40 VAL B N 1
ATOM 2846 C CA . VAL B 1 40 ? 11.68 34.625 4.113 1 91.38 40 VAL B CA 1
ATOM 2847 C C . VAL B 1 40 ? 12.375 35.312 5.293 1 91.38 40 VAL B C 1
ATOM 2849 O O . VAL B 1 40 ? 11.773 35.5 6.355 1 91.38 40 VAL B O 1
ATOM 2852 N N . PRO B 1 41 ? 13.609 35.844 5.113 1 91.94 41 PRO B N 1
ATOM 2853 C CA . PRO B 1 41 ? 14.266 36.469 6.258 1 91.94 41 PRO B CA 1
ATOM 2854 C C . PRO B 1 41 ? 13.508 37.688 6.777 1 91.94 41 PRO B C 1
ATOM 2856 O O . PRO B 1 41 ? 13.359 37.844 7.988 1 91.94 41 PRO B O 1
ATOM 2859 N N . THR B 1 42 ? 13.047 38.469 5.855 1 92.75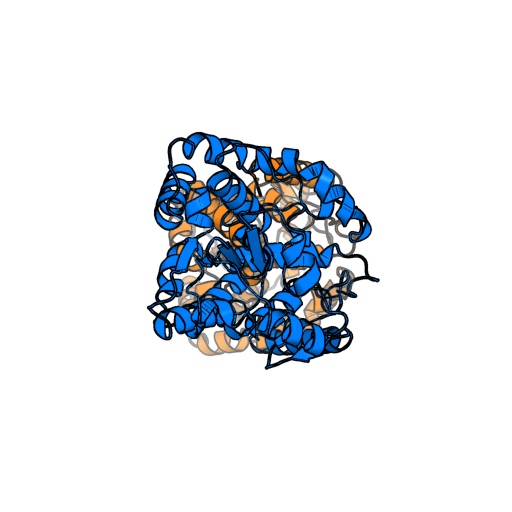 42 THR B N 1
ATOM 2860 C CA . THR B 1 42 ? 12.305 39.656 6.242 1 92.75 42 THR B CA 1
ATOM 2861 C C . THR B 1 42 ? 11.008 39.281 6.953 1 92.75 42 THR B C 1
ATOM 2863 O O . THR B 1 42 ? 10.664 39.875 7.984 1 92.75 42 THR B O 1
ATOM 2866 N N . THR B 1 43 ? 10.281 38.375 6.395 1 93.44 43 THR B N 1
ATOM 2867 C CA . THR B 1 43 ? 9.031 37.938 7 1 93.44 43 THR B CA 1
ATOM 2868 C C . THR B 1 43 ? 9.281 37.375 8.398 1 93.44 43 THR B C 1
ATOM 2870 O O . THR B 1 43 ? 8.57 37.688 9.344 1 93.44 43 THR B O 1
ATOM 2873 N N . MET B 1 44 ? 10.367 36.594 8.531 1 94.25 44 MET B N 1
ATOM 2874 C CA . MET B 1 44 ? 10.688 35.969 9.805 1 94.25 44 MET B CA 1
ATOM 2875 C C . MET B 1 44 ? 11.062 37.031 10.852 1 94.25 44 MET B C 1
ATOM 2877 O O . MET B 1 44 ? 10.727 36.875 12.023 1 94.25 44 MET B O 1
ATOM 2881 N N . ASP B 1 45 ? 11.711 38.031 10.375 1 95.5 45 ASP B N 1
ATOM 2882 C CA . ASP B 1 45 ? 12.055 39.125 11.273 1 95.5 45 ASP B CA 1
ATOM 2883 C C . ASP B 1 45 ? 10.805 39.844 11.781 1 95.5 45 ASP B C 1
ATOM 2885 O O . ASP B 1 45 ? 10.695 40.156 12.969 1 95.5 45 ASP B O 1
ATOM 2889 N N . HIS B 1 46 ? 9.906 40.094 10.875 1 96.06 46 HIS B N 1
ATOM 2890 C CA . HIS B 1 46 ? 8.656 40.75 11.266 1 96.06 46 HIS B CA 1
ATOM 2891 C C . HIS B 1 46 ? 7.852 39.875 12.219 1 96.06 46 HIS B C 1
ATOM 2893 O O . HIS B 1 46 ? 7.25 40.375 13.172 1 96.06 46 HIS B O 1
ATOM 2899 N N . ILE B 1 47 ? 7.84 38.594 12.008 1 96.75 47 ILE B N 1
ATOM 2900 C CA . ILE B 1 47 ? 7.117 37.656 12.883 1 96.75 47 ILE B CA 1
ATOM 2901 C C . ILE B 1 47 ? 7.758 37.656 14.266 1 96.75 47 ILE B C 1
ATOM 2903 O O . ILE B 1 47 ? 7.062 37.781 15.273 1 96.75 47 ILE B O 1
ATOM 2907 N N . SER B 1 48 ? 9.031 37.562 14.281 1 96.38 48 SER B N 1
ATOM 2908 C CA . SER B 1 48 ? 9.766 37.469 15.539 1 96.38 48 SER B CA 1
ATOM 2909 C C . SER B 1 48 ? 9.492 38.688 16.422 1 96.38 48 SER B C 1
ATOM 2911 O O . SER B 1 48 ? 9.438 38.562 17.656 1 96.38 48 SER B O 1
ATOM 2913 N N . ASN B 1 49 ? 9.234 39.781 15.82 1 96.19 49 ASN B N 1
ATOM 2914 C CA . ASN B 1 49 ? 9.102 41.031 16.562 1 96.19 49 ASN B CA 1
ATOM 2915 C C . ASN B 1 49 ? 7.645 41.469 16.672 1 96.19 49 ASN B C 1
ATOM 2917 O O . ASN B 1 49 ? 7.352 42.531 17.188 1 96.19 49 ASN B O 1
ATOM 2921 N N . ALA B 1 50 ? 6.77 40.656 16.219 1 96.81 50 ALA B N 1
ATOM 2922 C CA . ALA B 1 50 ? 5.352 40.969 16.25 1 96.81 50 ALA B CA 1
ATOM 2923 C C . ALA B 1 50 ? 4.871 41.156 17.688 1 96.81 50 ALA B C 1
ATOM 2925 O O . ALA B 1 50 ? 5.277 40.406 18.594 1 96.81 50 ALA B O 1
ATOM 2926 N N . LYS B 1 51 ? 3.984 42.156 17.859 1 94.31 51 LYS B N 1
ATOM 2927 C CA . LYS B 1 51 ? 3.43 42.406 19.188 1 94.31 51 LYS B CA 1
ATOM 2928 C C . LYS B 1 51 ? 2.123 41.656 19.391 1 94.31 51 LYS B C 1
ATOM 2930 O O . LYS B 1 51 ? 1.173 41.812 18.625 1 94.31 51 LYS B O 1
ATOM 2935 N N . LEU B 1 52 ? 2.127 40.875 20.438 1 95.5 52 LEU B N 1
ATOM 2936 C CA . LEU B 1 52 ? 0.933 40.125 20.781 1 95.5 52 LEU B CA 1
ATOM 2937 C C . LEU B 1 52 ? 0.191 40.75 21.953 1 95.5 52 LEU B C 1
ATOM 2939 O O . LEU B 1 52 ? 0.783 41.5 22.719 1 95.5 52 LEU B O 1
ATOM 2943 N N . LYS B 1 53 ? -1.042 40.469 21.906 1 93.31 53 LYS B N 1
ATOM 2944 C CA . LYS B 1 53 ? -1.899 40.906 23.016 1 93.31 53 LYS B CA 1
ATOM 2945 C C . LYS B 1 53 ? -2.188 39.781 23.969 1 93.31 53 LYS B C 1
ATOM 2947 O O . LYS B 1 53 ? -2.074 38.594 23.609 1 93.31 53 LYS B O 1
ATOM 2952 N N . GLU B 1 54 ? -2.598 40.094 25.188 1 86.88 54 GLU B N 1
ATOM 2953 C CA . GLU B 1 54 ? -2.779 39.125 26.25 1 86.88 54 GLU B CA 1
ATOM 2954 C C . GLU B 1 54 ? -3.885 38.125 25.906 1 86.88 54 GLU B C 1
ATOM 2956 O O . GLU B 1 54 ? -3.822 36.969 26.312 1 86.88 54 GLU B O 1
ATOM 2961 N N . ASN B 1 55 ? -4.785 38.594 25.172 1 89.81 55 ASN B N 1
ATOM 2962 C CA . ASN B 1 55 ? -5.922 37.719 24.891 1 89.81 55 ASN B CA 1
ATOM 2963 C C . ASN B 1 55 ? -5.785 37.031 23.531 1 89.81 55 ASN B C 1
ATOM 2965 O O . ASN B 1 55 ? -6.727 36.406 23.062 1 89.81 55 ASN B O 1
ATOM 2969 N N . ASP B 1 56 ? -4.633 37.125 22.922 1 95.94 56 ASP B N 1
ATOM 2970 C CA . ASP B 1 56 ? -4.379 36.438 21.672 1 95.94 56 ASP B CA 1
ATOM 2971 C C . ASP B 1 56 ? -4.266 34.938 21.891 1 95.94 56 ASP B C 1
ATOM 2973 O O . ASP B 1 56 ? -3.83 34.5 22.953 1 95.94 56 ASP B O 1
ATOM 2977 N N . VAL B 1 57 ? -4.734 34.188 20.984 1 97.38 57 VAL B N 1
ATOM 2978 C CA . VAL B 1 57 ? -4.496 32.75 20.938 1 97.38 57 VAL B CA 1
ATOM 2979 C C . VAL B 1 57 ? -3.713 32.406 19.672 1 97.38 57 VAL B C 1
ATOM 2981 O O . VAL B 1 57 ? -4.078 32.812 18.578 1 97.38 57 VAL B O 1
ATOM 2984 N N . ILE B 1 58 ? -2.646 31.703 19.828 1 97.38 58 ILE B N 1
ATOM 2985 C CA . ILE B 1 58 ? -1.866 31.25 18.688 1 97.38 58 ILE B CA 1
ATOM 2986 C C . ILE B 1 58 ? -2.133 29.766 18.438 1 97.38 58 ILE B C 1
ATOM 2988 O O . ILE B 1 58 ? -1.939 28.938 19.328 1 97.38 58 ILE B O 1
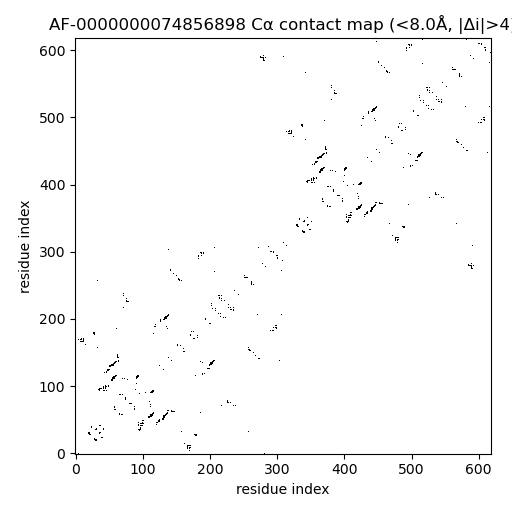ATOM 2992 N N . ALA B 1 59 ? -2.666 29.453 17.328 1 97.94 59 ALA B N 1
ATOM 2993 C CA . ALA B 1 59 ? -2.918 28.078 16.906 1 97.94 59 ALA B CA 1
ATOM 2994 C C . ALA B 1 59 ? -1.858 27.594 15.914 1 97.94 59 ALA B C 1
ATOM 2996 O O . ALA B 1 59 ? -1.711 28.172 14.836 1 97.94 59 ALA B O 1
ATOM 2997 N N . CYS B 1 60 ? -1.129 26.531 16.297 1 97.38 60 CYS B N 1
ATOM 2998 C CA . CYS B 1 60 ? -0.012 26.094 15.469 1 97.38 60 CYS B CA 1
ATOM 2999 C C . CYS B 1 60 ? -0.095 24.594 15.195 1 97.38 60 CYS B C 1
ATOM 3001 O O . CYS B 1 60 ? -0.524 23.828 16.062 1 97.38 60 CYS B O 1
ATOM 3003 N N . GLY B 1 61 ? 0.286 24.188 14.102 1 96.81 61 GLY B N 1
ATOM 3004 C CA . GLY B 1 61 ? 0.411 22.797 13.688 1 96.81 61 GLY B CA 1
ATOM 3005 C C . GLY B 1 61 ? 1.198 22.641 12.398 1 96.81 61 GLY B C 1
ATOM 3006 O O . GLY B 1 61 ? 1.422 23.609 11.672 1 96.81 61 GLY B O 1
ATOM 3007 N N . TYR B 1 62 ? 1.652 21.422 12.172 1 96 62 TYR B N 1
ATOM 3008 C CA . TYR B 1 62 ? 2.322 21.141 10.906 1 96 62 TYR B CA 1
ATOM 3009 C C . TYR B 1 62 ? 1.344 21.234 9.742 1 96 62 TYR B C 1
ATOM 3011 O O . TYR B 1 62 ? 0.13 21.312 9.945 1 96 62 TYR B O 1
ATOM 3019 N N . MET B 1 63 ? 1.827 21.203 8.547 1 91.69 63 MET B N 1
ATOM 3020 C CA . MET B 1 63 ? 0.996 21.25 7.344 1 91.69 63 MET B CA 1
ATOM 3021 C C . MET B 1 63 ? -0.083 20.172 7.398 1 91.69 63 MET B C 1
ATOM 3023 O O . MET B 1 63 ? 0.17 19.062 7.852 1 91.69 63 MET B O 1
ATOM 3027 N N . ARG B 1 64 ? -1.259 20.609 6.98 1 91.94 64 ARG B N 1
ATOM 3028 C CA . ARG B 1 64 ? -2.35 19.672 6.75 1 91.94 64 ARG B CA 1
ATOM 3029 C C . ARG B 1 64 ? -2.779 19 8.055 1 91.94 64 ARG B C 1
ATOM 3031 O O . ARG B 1 64 ? -3.174 17.828 8.055 1 91.94 64 ARG B O 1
ATOM 3038 N N . SER B 1 65 ? -2.676 19.703 9.125 1 94.25 65 SER B N 1
ATOM 3039 C CA . SER B 1 65 ? -3.01 19.125 10.414 1 94.25 65 SER B CA 1
ATOM 3040 C C . SER B 1 65 ? -4.332 19.672 10.945 1 94.25 65 SER B C 1
ATOM 3042 O O . SER B 1 65 ? -4.625 19.547 12.141 1 94.25 65 SER B O 1
ATOM 3044 N N . GLY B 1 66 ? -5.086 20.344 10.117 1 91.94 66 GLY B N 1
ATOM 3045 C CA . GLY B 1 66 ? -6.418 20.766 10.523 1 91.94 66 GLY B CA 1
ATOM 3046 C C . GLY B 1 66 ? -6.48 22.234 10.93 1 91.94 66 GLY B C 1
ATOM 3047 O O . GLY B 1 66 ? -7.195 22.594 11.867 1 91.94 66 GLY B O 1
ATOM 3048 N N . HIS B 1 67 ? -5.793 23.047 10.227 1 92.12 67 HIS B N 1
ATOM 3049 C CA . HIS B 1 67 ? -5.664 24.469 10.562 1 92.12 67 HIS B CA 1
ATOM 3050 C C . HIS B 1 67 ? -7.004 25.172 10.445 1 92.12 67 HIS B C 1
ATOM 3052 O O . HIS B 1 67 ? -7.402 25.922 11.344 1 92.12 67 HIS B O 1
ATOM 3058 N N . HIS B 1 68 ? -7.664 24.969 9.375 1 90.12 68 HIS B N 1
ATOM 3059 C CA . HIS B 1 68 ? -8.938 25.641 9.172 1 90.12 68 HIS B CA 1
ATOM 3060 C C . HIS B 1 68 ? -9.969 25.219 10.211 1 90.12 68 HIS B C 1
ATOM 3062 O O . HIS B 1 68 ? -10.734 26.031 10.711 1 90.12 68 HIS B O 1
ATOM 3068 N N . TRP B 1 69 ? -9.922 23.969 10.484 1 93.62 69 TRP B N 1
ATOM 3069 C CA . TRP B 1 69 ? -10.828 23.406 11.484 1 93.62 69 TRP B CA 1
ATOM 3070 C C . TRP B 1 69 ? -10.586 24.016 12.852 1 93.62 69 TRP B C 1
ATOM 3072 O O . TRP B 1 69 ? -11.508 24.547 13.477 1 93.62 69 TRP B O 1
ATOM 3082 N N . MET B 1 70 ? -9.383 24 13.258 1 96.06 70 MET B N 1
ATOM 3083 C CA . MET B 1 70 ? -9.008 24.547 14.562 1 96.06 70 MET B CA 1
ATOM 3084 C C . MET B 1 70 ? -9.273 26.047 14.625 1 96.06 70 MET B C 1
ATOM 3086 O O . MET B 1 70 ? -9.734 26.562 15.648 1 96.06 70 MET B O 1
ATOM 3090 N N . PHE B 1 71 ? -9.016 26.719 13.531 1 95.69 71 PHE B N 1
ATOM 3091 C CA . PHE B 1 71 ? -9.242 28.156 13.453 1 95.69 71 PHE B CA 1
ATOM 3092 C C . PHE B 1 71 ? -10.703 28.484 13.75 1 95.69 71 PHE B C 1
ATOM 3094 O O . PHE B 1 71 ? -10.992 29.344 14.57 1 95.69 71 PHE B O 1
ATOM 3101 N N . GLU B 1 72 ? -11.609 27.797 13.164 1 95.69 72 GLU B N 1
ATOM 3102 C CA . GLU B 1 72 ? -13.031 28.062 13.344 1 95.69 72 GLU B CA 1
ATOM 3103 C C . GLU B 1 72 ? -13.484 27.703 14.758 1 95.69 72 GLU B C 1
ATOM 3105 O O . GLU B 1 72 ? -14.266 28.438 15.367 1 95.69 72 GLU B O 1
ATOM 3110 N N . ILE B 1 73 ? -13 26.609 15.234 1 97.69 73 ILE B N 1
ATOM 3111 C CA . ILE B 1 73 ? -13.344 26.188 16.594 1 97.69 73 ILE B CA 1
ATOM 3112 C C . ILE B 1 73 ? -12.906 27.25 17.594 1 97.69 73 ILE B C 1
ATOM 3114 O O . ILE B 1 73 ? -13.703 27.688 18.422 1 97.69 73 ILE B O 1
ATOM 3118 N N . LEU B 1 74 ? -11.695 27.672 17.469 1 98.06 74 LEU B N 1
ATOM 3119 C CA . LEU B 1 74 ? -11.141 28.656 18.406 1 98.06 74 LEU B CA 1
ATOM 3120 C C . LEU B 1 74 ? -11.867 29.984 18.297 1 98.06 74 LEU B C 1
ATOM 3122 O O . LEU B 1 74 ? -12.109 30.656 19.297 1 98.06 74 LEU B O 1
ATOM 3126 N N . ASN B 1 75 ? -12.172 30.359 17.047 1 96.69 75 ASN B N 1
ATOM 3127 C CA . ASN B 1 75 ? -12.914 31.609 16.859 1 96.69 75 ASN B CA 1
ATOM 3128 C C . ASN B 1 75 ? -14.281 31.547 17.547 1 96.69 75 ASN B C 1
ATOM 3130 O O . ASN B 1 75 ? -14.695 32.5 18.203 1 96.69 75 ASN B O 1
ATOM 3134 N N . MET B 1 76 ? -14.961 30.469 17.406 1 97.56 76 MET B N 1
ATOM 3135 C CA . MET B 1 76 ? -16.281 30.328 18.016 1 97.56 76 MET B CA 1
ATOM 3136 C C . MET B 1 76 ? -16.188 30.328 19.531 1 97.56 76 MET B C 1
ATOM 3138 O O . MET B 1 76 ? -17.031 30.906 20.203 1 97.56 76 MET B O 1
ATOM 3142 N N . ILE B 1 77 ? -15.172 29.656 20.047 1 98.06 77 ILE B N 1
ATOM 3143 C CA . ILE B 1 77 ? -14.977 29.625 21.484 1 98.06 77 ILE B CA 1
ATOM 3144 C C . ILE B 1 77 ? -14.719 31.047 22 1 98.06 77 ILE B C 1
ATOM 3146 O O . ILE B 1 77 ? -15.352 31.5 22.953 1 98.06 77 ILE B O 1
ATOM 3150 N N . GLN B 1 78 ? -13.797 31.766 21.344 1 96.25 78 GLN B N 1
ATOM 3151 C CA . GLN B 1 78 ? -13.359 33.094 21.797 1 96.25 78 GLN B CA 1
ATOM 3152 C C . GLN B 1 78 ? -14.484 34.094 21.688 1 96.25 78 GLN B C 1
ATOM 3154 O O . GLN B 1 78 ? -14.594 35 22.516 1 96.25 78 GLN B O 1
ATOM 3159 N N . THR B 1 79 ? -15.344 34.031 20.672 1 95.56 79 THR B N 1
ATOM 3160 C CA . THR B 1 79 ? -16.406 35 20.438 1 95.56 79 THR B CA 1
ATOM 3161 C C . THR B 1 79 ? -17.703 34.562 21.125 1 95.56 79 THR B C 1
ATOM 3163 O O . THR B 1 79 ? -18.641 35.344 21.266 1 95.56 79 THR B O 1
ATOM 3166 N N . GLN B 1 80 ? -17.75 33.312 21.5 1 96.81 80 GLN B N 1
ATOM 3167 C CA . GLN B 1 80 ? -18.953 32.688 22.078 1 96.81 80 GLN B CA 1
ATOM 3168 C C . GLN B 1 80 ? -20.141 32.844 21.141 1 96.81 80 GLN B C 1
ATOM 3170 O O . GLN B 1 80 ? -21.234 33.219 21.578 1 96.81 80 GLN B O 1
ATOM 3175 N N . LYS B 1 81 ? -19.812 32.625 19.859 1 96.5 81 LYS B N 1
ATOM 3176 C CA . LYS B 1 81 ? -20.797 32.594 18.781 1 96.5 81 LYS B CA 1
ATOM 3177 C C . LYS B 1 81 ? -20.594 31.359 17.891 1 96.5 81 LYS B C 1
ATOM 3179 O O . LYS B 1 81 ? -19.453 31.016 17.562 1 96.5 81 LYS B O 1
ATOM 3184 N N . VAL B 1 82 ? -21.672 30.703 17.578 1 96.62 82 VAL B N 1
ATOM 3185 C CA . VAL B 1 82 ? -21.594 29.547 16.703 1 96.62 82 VAL B CA 1
ATOM 3186 C C . VAL B 1 82 ? -21.766 29.969 15.25 1 96.62 82 VAL B C 1
ATOM 3188 O O . VAL B 1 82 ? -22.75 29.625 14.602 1 96.62 82 VAL B O 1
ATOM 3191 N N . GLU B 1 83 ? -20.859 30.734 14.797 1 94.06 83 GLU B N 1
ATOM 3192 C CA . GLU B 1 83 ? -20.797 31.25 13.43 1 94.06 83 GLU B CA 1
ATOM 3193 C C . GLU B 1 83 ? -19.359 31.219 12.898 1 94.06 83 GLU B C 1
ATOM 3195 O O . GLU B 1 83 ? -18.406 31.5 13.633 1 94.06 83 GLU B O 1
ATOM 3200 N N . PHE B 1 84 ? -19.297 30.891 11.656 1 92.88 84 PHE B N 1
ATOM 3201 C CA . PHE B 1 84 ? -17.984 30.906 11.031 1 92.88 84 PHE B CA 1
ATOM 3202 C C . PHE B 1 84 ? -17.422 32.344 11 1 92.88 84 PHE B C 1
ATOM 3204 O O . PHE B 1 84 ? -18.172 33.281 10.836 1 92.88 84 PHE B O 1
ATOM 3211 N N . SER B 1 85 ? -16.125 32.344 11.086 1 91.19 85 SER B N 1
ATOM 3212 C CA . SER B 1 85 ? -15.453 33.656 10.984 1 91.19 85 SER B CA 1
ATOM 3213 C C . SER B 1 85 ? -15.68 34.281 9.625 1 91.19 85 SER B C 1
ATOM 3215 O O . SER B 1 85 ? -15.734 33.594 8.609 1 91.19 85 SER B O 1
ATOM 3217 N N . LYS B 1 86 ? -15.734 35.531 9.625 1 87.06 86 LYS B N 1
ATOM 3218 C CA . LYS B 1 86 ? -15.828 36.281 8.359 1 87.06 86 LYS B CA 1
ATOM 3219 C C . LYS B 1 86 ? -14.477 36.281 7.641 1 87.06 86 LYS B C 1
ATOM 3221 O O . LYS B 1 86 ? -14.43 36.406 6.418 1 87.06 86 LYS B O 1
ATOM 3226 N N . ASP B 1 87 ? -13.453 36.156 8.43 1 87.25 87 ASP B N 1
ATOM 3227 C CA . ASP B 1 87 ? -12.102 36.125 7.863 1 87.25 87 ASP B CA 1
ATOM 3228 C C . ASP B 1 87 ? -11.766 34.75 7.293 1 87.25 87 ASP B C 1
ATOM 3230 O O . ASP B 1 87 ? -12.297 33.75 7.746 1 87.25 87 ASP B O 1
ATOM 3234 N N . ASN B 1 88 ? -10.883 34.812 6.328 1 82.38 88 ASN B N 1
ATOM 3235 C CA . ASN B 1 88 ? -10.25 33.562 5.906 1 82.38 88 ASN B CA 1
ATOM 3236 C C . ASN B 1 88 ? -9.102 33.188 6.836 1 82.38 88 ASN B C 1
ATOM 3238 O O . ASN B 1 88 ? -8.32 34.031 7.25 1 82.38 88 ASN B O 1
ATOM 3242 N N . ALA B 1 89 ? -9.078 31.906 7.102 1 83.62 89 ALA B N 1
ATOM 3243 C CA . ALA B 1 89 ? -8 31.438 7.969 1 83.62 89 ALA B CA 1
ATOM 3244 C C . ALA B 1 89 ? -6.633 31.844 7.426 1 83.62 89 ALA B C 1
ATOM 3246 O O . ALA B 1 89 ? -5.719 32.156 8.195 1 83.62 89 ALA B O 1
ATOM 3247 N N . GLU B 1 90 ? -6.5 31.922 6.152 1 83.69 90 GLU B N 1
ATOM 3248 C CA . GLU B 1 90 ? -5.238 32.25 5.492 1 83.69 90 GLU B CA 1
ATOM 3249 C C . GLU B 1 90 ? -4.75 33.625 5.879 1 83.69 90 GLU B C 1
ATOM 3251 O O . GLU B 1 90 ? -3.545 33.875 5.953 1 83.69 90 GLU B O 1
ATOM 3256 N N . ASP B 1 91 ? -5.68 34.438 6.172 1 87.25 91 ASP B N 1
ATOM 3257 C CA . ASP B 1 91 ? -5.344 35.812 6.527 1 87.25 91 ASP B CA 1
ATOM 3258 C C . ASP B 1 91 ? -4.777 35.906 7.941 1 87.25 91 ASP B C 1
ATOM 3260 O O . ASP B 1 91 ? -4.223 36.938 8.336 1 87.25 91 ASP B O 1
ATOM 3264 N N . HIS B 1 92 ? -4.867 34.844 8.586 1 93.12 92 HIS B N 1
ATOM 3265 C CA . HIS B 1 92 ? -4.422 34.844 9.977 1 93.12 92 HIS B CA 1
ATOM 3266 C C . HIS B 1 92 ? -3.111 34.062 10.133 1 93.12 92 HIS B C 1
ATOM 3268 O O . HIS B 1 92 ? -2.578 33.969 11.242 1 93.12 92 HIS B O 1
ATOM 3274 N N . PHE B 1 93 ? -2.576 33.594 9.039 1 93.56 93 PHE B N 1
ATOM 3275 C CA . PHE B 1 93 ? -1.278 32.906 9.086 1 93.56 93 PHE B CA 1
ATOM 3276 C C . PHE B 1 93 ? -0.149 33.938 9.164 1 93.56 93 PHE B C 1
ATOM 3278 O O . PHE B 1 93 ? 0.011 34.781 8.273 1 93.56 93 PHE B O 1
ATOM 3285 N N . LEU B 1 94 ? 0.679 33.781 10.156 1 94.44 94 LEU B N 1
ATOM 3286 C CA . LEU B 1 94 ? 1.793 34.719 10.352 1 94.44 94 LEU B CA 1
ATOM 3287 C C . LEU B 1 94 ? 2.703 34.719 9.125 1 94.44 94 LEU B C 1
ATOM 3289 O O . LEU B 1 94 ? 3.098 35.812 8.656 1 94.44 94 LEU B O 1
ATOM 3293 N N . GLU B 1 95 ? 2.98 33.562 8.602 1 91.62 95 GLU B N 1
ATOM 3294 C CA . GLU B 1 95 ? 3.934 33.406 7.508 1 91.62 95 GLU B CA 1
ATOM 3295 C C . GLU B 1 95 ? 3.346 33.938 6.195 1 91.62 95 GLU B C 1
ATOM 3297 O O . GLU B 1 95 ? 4.074 34.125 5.219 1 91.62 95 GLU B O 1
ATOM 3302 N N . PHE B 1 96 ? 2.029 34.188 6.16 1 89.12 96 PHE B N 1
ATOM 3303 C CA . PHE B 1 96 ? 1.411 34.688 4.941 1 89.12 96 PHE B CA 1
ATOM 3304 C C . PHE B 1 96 ? 1.328 36.219 4.973 1 89.12 96 PHE B C 1
ATOM 3306 O O . PHE B 1 96 ? 0.991 36.844 3.965 1 89.12 96 PHE B O 1
ATOM 3313 N N . MET B 1 97 ? 1.755 36.844 6.027 1 91 97 MET B N 1
ATOM 3314 C CA . MET B 1 97 ? 1.6 38.281 6.199 1 91 97 MET B CA 1
ATOM 3315 C C . MET B 1 97 ? 2.809 39.031 5.648 1 91 97 MET B C 1
ATOM 3317 O O . MET B 1 97 ? 2.785 40.281 5.535 1 91 97 MET B O 1
ATOM 3321 N N . ASN B 1 98 ? 3.82 38.312 5.332 1 90.44 98 ASN B N 1
ATOM 3322 C CA . ASN B 1 98 ? 5.031 38.906 4.746 1 90.44 98 ASN B CA 1
ATOM 3323 C C . ASN B 1 98 ? 5.551 40.062 5.57 1 90.44 98 ASN B C 1
ATOM 3325 O O . ASN B 1 98 ? 5.754 39.938 6.777 1 90.44 98 ASN B O 1
ATOM 3329 N N . ASP B 1 99 ? 5.766 41.219 4.906 1 89.88 99 ASP B N 1
ATOM 3330 C CA . ASP B 1 99 ? 6.34 42.344 5.625 1 89.88 99 ASP B CA 1
ATOM 3331 C C . ASP B 1 99 ? 5.254 43.188 6.305 1 89.88 99 ASP B C 1
ATOM 3333 O O . ASP B 1 99 ? 5.527 44.281 6.832 1 89.88 99 ASP B O 1
ATOM 3337 N N . LYS B 1 100 ? 4.09 42.719 6.395 1 93.06 100 LYS B N 1
ATOM 3338 C CA . LYS B 1 100 ? 2.973 43.469 6.961 1 93.06 100 LYS B CA 1
ATOM 3339 C C . LYS B 1 100 ? 2.414 42.781 8.203 1 93.06 100 LYS B C 1
ATOM 3341 O O . LYS B 1 100 ? 1.216 42.844 8.477 1 93.06 100 LYS B O 1
ATOM 3346 N N . VAL B 1 101 ? 3.227 42.062 8.914 1 94.69 101 VAL B N 1
ATOM 3347 C CA . VAL B 1 101 ? 2.785 41.281 10.062 1 94.69 101 VAL B CA 1
ATOM 3348 C C . VAL B 1 101 ? 2.129 42.219 11.086 1 94.69 101 VAL B C 1
ATOM 3350 O O . VAL B 1 101 ? 0.987 41.969 11.5 1 94.69 101 VAL B O 1
ATOM 3353 N N . ASP B 1 102 ? 2.781 43.312 11.43 1 92.62 102 ASP B N 1
ATOM 3354 C CA . ASP B 1 102 ? 2.27 44.219 12.453 1 92.62 102 ASP B CA 1
ATOM 3355 C C . ASP B 1 102 ? 0.96 44.875 12.008 1 92.62 102 ASP B C 1
ATOM 3357 O O . ASP B 1 102 ? -0.016 44.875 12.758 1 92.62 102 ASP B O 1
ATOM 3361 N N . GLU B 1 103 ? 0.991 45.344 10.852 1 94.44 103 GLU B N 1
ATOM 3362 C CA . GLU B 1 103 ? -0.189 46 10.312 1 94.44 103 GLU B CA 1
ATOM 3363 C C . GLU B 1 103 ? -1.376 45.031 10.227 1 94.44 103 GLU B C 1
ATOM 3365 O O . GLU B 1 103 ? -2.502 45.406 10.57 1 94.44 103 GLU B O 1
ATOM 3370 N N . THR B 1 104 ? -1.113 43.875 9.781 1 94.56 104 THR B N 1
ATOM 3371 C CA . THR B 1 104 ? -2.176 42.906 9.609 1 94.56 104 THR B CA 1
ATOM 3372 C C . THR B 1 104 ? -2.734 42.469 10.969 1 94.56 104 THR B C 1
ATOM 3374 O O . THR B 1 104 ? -3.951 42.375 11.141 1 94.56 104 THR B O 1
ATOM 3377 N N . LEU B 1 105 ? -1.867 42.219 11.906 1 95.19 105 LEU B N 1
ATOM 3378 C CA . LEU B 1 105 ? -2.307 41.812 13.234 1 95.19 105 LEU B CA 1
ATOM 3379 C C . LEU B 1 105 ? -3.15 42.906 13.883 1 95.19 105 LEU B C 1
ATOM 3381 O O . LEU B 1 105 ? -4.125 42.625 14.578 1 95.19 105 LEU B O 1
ATOM 3385 N N . GLU B 1 106 ? -2.803 44.125 13.641 1 93.69 106 GLU B N 1
ATOM 3386 C CA . GLU B 1 106 ? -3.553 45.219 14.195 1 93.69 106 GLU B CA 1
ATOM 3387 C C . GLU B 1 106 ? -4.945 45.312 13.586 1 93.69 106 GLU B C 1
ATOM 3389 O O . GLU B 1 106 ? -5.891 45.781 14.242 1 93.69 106 GLU B O 1
ATOM 3394 N N . ALA B 1 107 ? -5.051 44.844 12.398 1 93.56 107 ALA B N 1
ATOM 3395 C CA . ALA B 1 107 ? -6.312 44.969 11.672 1 93.56 107 ALA B CA 1
ATOM 3396 C C . ALA B 1 107 ? -7.27 43.844 12.086 1 93.56 107 ALA B C 1
ATOM 3398 O O . ALA B 1 107 ? -8.484 43.938 11.867 1 93.56 107 ALA B O 1
ATOM 3399 N N . ILE B 1 108 ? -6.777 42.75 12.609 1 94.19 108 ILE B N 1
ATOM 3400 C CA . ILE B 1 108 ? -7.613 41.625 13.031 1 94.19 108 ILE B CA 1
ATOM 3401 C C . ILE B 1 108 ? -8.375 42.031 14.305 1 94.19 108 ILE B C 1
ATOM 3403 O O . ILE B 1 108 ? -7.781 42.531 15.258 1 94.19 108 ILE B O 1
ATOM 3407 N N . SER B 1 109 ? -9.672 41.781 14.305 1 91.06 109 SER B N 1
ATOM 3408 C CA . SER B 1 109 ? -10.508 42.125 15.453 1 91.06 109 SER B CA 1
ATOM 3409 C C . SER B 1 109 ? -10.203 41.25 16.656 1 91.06 109 SER B C 1
ATOM 3411 O O . SER B 1 109 ? -9.961 40.031 16.484 1 91.06 109 SER B O 1
ATOM 3413 N N . GLU B 1 110 ? -10.367 41.781 17.891 1 91.19 110 GLU B N 1
ATOM 3414 C CA . GLU B 1 110 ? -10.164 41.031 19.125 1 91.19 110 GLU B CA 1
ATOM 3415 C C . GLU B 1 110 ? -11.43 40.25 19.516 1 91.19 110 GLU B C 1
ATOM 3417 O O . GLU B 1 110 ? -12.539 40.719 19.266 1 91.19 110 GLU B O 1
ATOM 3422 N N . PRO B 1 111 ? -11.234 39.312 20.219 1 91.5 111 PRO B N 1
ATOM 3423 C CA . PRO B 1 111 ? -10.016 38.531 20.484 1 91.5 111 PRO B CA 1
ATOM 3424 C C . PRO B 1 111 ? -9.453 37.875 19.219 1 91.5 111 PRO B C 1
ATOM 3426 O O . PRO B 1 111 ? -10.219 37.375 18.391 1 91.5 111 PRO B O 1
ATOM 3429 N N . ARG B 1 112 ? -8.07 37.844 19.109 1 94.19 112 ARG B N 1
ATOM 3430 C CA . ARG B 1 112 ? -7.445 37.375 17.875 1 94.19 112 ARG B CA 1
ATOM 3431 C C . ARG B 1 112 ? -7.078 35.906 17.953 1 94.19 112 ARG B C 1
ATOM 3433 O O . ARG B 1 112 ? -6.539 35.438 18.969 1 94.19 112 ARG B O 1
ATOM 3440 N N . VAL B 1 113 ? -7.469 35.188 16.953 1 96.88 113 VAL B N 1
ATOM 3441 C CA . VAL B 1 113 ? -6.91 33.875 16.688 1 96.88 113 VAL B CA 1
ATOM 3442 C C . VAL B 1 113 ? -5.867 33.938 15.578 1 96.88 113 VAL B C 1
ATOM 3444 O O . VAL B 1 113 ? -6.195 34.25 14.43 1 96.88 113 VAL B O 1
ATOM 3447 N N . ILE B 1 114 ? -4.648 33.75 15.945 1 97.06 114 ILE B N 1
ATOM 3448 C CA . ILE B 1 114 ? -3.516 33.781 15.023 1 97.06 114 ILE B CA 1
ATOM 3449 C C . ILE B 1 114 ? -3.037 32.375 14.727 1 97.06 114 ILE B C 1
ATOM 3451 O O . ILE B 1 114 ? -2.977 31.531 15.625 1 97.06 114 ILE B O 1
ATOM 3455 N N . THR B 1 115 ? -2.754 32.062 13.5 1 95.56 115 THR B N 1
ATOM 3456 C CA . THR B 1 115 ? -2.393 30.719 13.117 1 95.56 115 THR B CA 1
ATOM 3457 C C . THR B 1 115 ? -1.005 30.672 12.484 1 95.56 115 THR B C 1
ATOM 3459 O O . THR B 1 115 ? -0.484 31.719 12.062 1 95.56 115 THR B O 1
ATOM 3462 N N . SER B 1 116 ? -0.335 29.516 12.523 1 95.75 116 SER B N 1
ATOM 3463 C CA . SER B 1 116 ? 0.969 29.359 11.883 1 95.75 116 SER B CA 1
ATOM 3464 C C . SER B 1 116 ? 1.324 27.891 11.695 1 95.75 116 SER B C 1
ATOM 3466 O O . SER B 1 116 ? 0.934 27.047 12.5 1 95.75 116 SER B O 1
ATOM 3468 N N . HIS B 1 117 ? 2.08 27.609 10.609 1 95.31 117 HIS B N 1
ATOM 3469 C CA . HIS B 1 117 ? 2.678 26.297 10.398 1 95.31 117 HIS B CA 1
ATOM 3470 C C . HIS B 1 117 ? 4.09 26.234 10.969 1 95.31 117 HIS B C 1
ATOM 3472 O O . HIS B 1 117 ? 4.711 25.172 10.992 1 95.31 117 HIS B O 1
ATOM 3478 N N . LEU B 1 118 ? 4.547 27.281 11.516 1 95.38 118 LEU B N 1
ATOM 3479 C CA . LEU B 1 118 ? 5.957 27.438 11.844 1 95.38 118 LEU B CA 1
ATOM 3480 C C . LEU B 1 118 ? 6.309 26.672 13.117 1 95.38 118 LEU B C 1
ATOM 3482 O O . LEU B 1 118 ? 5.445 26.453 13.969 1 95.38 118 LEU B O 1
ATOM 3486 N N . GLN B 1 119 ? 7.562 26.297 13.242 1 96.31 119 GLN B N 1
ATOM 3487 C CA . GLN B 1 119 ? 8.094 25.797 14.5 1 96.31 119 GLN B CA 1
ATOM 3488 C C . GLN B 1 119 ? 8.094 26.875 15.57 1 96.31 119 GLN B C 1
ATOM 3490 O O . GLN B 1 119 ? 8.102 28.078 15.25 1 96.31 119 GLN B O 1
ATOM 3495 N N . PRO B 1 120 ? 8.117 26.438 16.828 1 96.88 120 PRO B N 1
ATOM 3496 C CA . PRO B 1 120 ? 8.031 27.422 17.906 1 96.88 120 PRO B CA 1
ATOM 3497 C C . PRO B 1 120 ? 9.156 28.453 17.875 1 96.88 120 PRO B C 1
ATOM 3499 O O . PRO B 1 120 ? 8.961 29.609 18.25 1 96.88 120 PRO B O 1
ATOM 3502 N N . LYS B 1 121 ? 10.289 28.094 17.328 1 95.38 121 LYS B N 1
ATOM 3503 C CA . LYS B 1 121 ? 11.438 29 17.328 1 95.38 121 LYS B CA 1
ATOM 3504 C C . LYS B 1 121 ? 11.195 30.188 16.406 1 95.38 121 LYS B C 1
ATOM 3506 O O . LYS B 1 121 ? 11.883 31.219 16.531 1 95.38 121 LYS B O 1
ATOM 3511 N N . PHE B 1 122 ? 10.203 30.125 15.555 1 96.06 122 PHE B N 1
ATOM 3512 C CA . PHE B 1 122 ? 9.961 31.188 14.594 1 96.06 122 PHE B CA 1
ATOM 3513 C C . PHE B 1 122 ? 8.773 32.031 15.031 1 96.06 122 PHE B C 1
ATOM 3515 O O . PHE B 1 122 ? 8.453 33.031 14.391 1 96.06 122 PHE B O 1
ATOM 3522 N N . LEU B 1 123 ? 8.109 31.703 16.125 1 96.94 123 LEU B N 1
ATOM 3523 C CA . LEU B 1 123 ? 6.961 32.469 16.609 1 96.94 123 LEU B CA 1
ATOM 3524 C C . LEU B 1 123 ? 7.414 33.781 17.234 1 96.94 123 LEU B C 1
ATOM 3526 O O . LEU B 1 123 ? 8.594 33.969 17.531 1 96.94 123 LEU B O 1
ATOM 3530 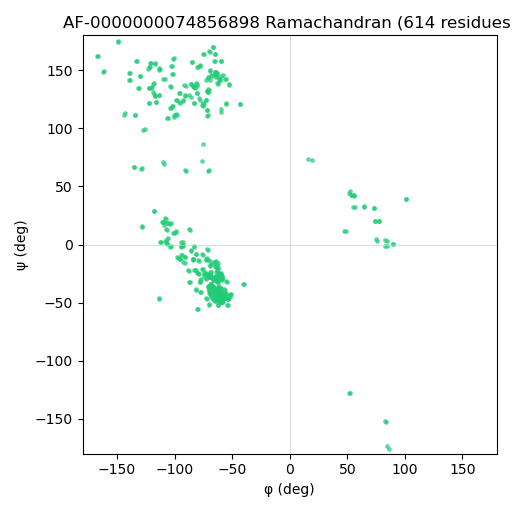N N . PRO B 1 124 ? 6.457 34.688 17.406 1 97.19 124 PRO B N 1
ATOM 3531 C CA . PRO B 1 124 ? 6.816 35.969 18.062 1 97.19 124 PRO B CA 1
ATOM 3532 C C . PRO B 1 124 ? 7.441 35.75 19.438 1 97.19 124 PRO B C 1
ATOM 3534 O O . PRO B 1 124 ? 6.988 34.875 20.203 1 97.19 124 PRO B O 1
ATOM 3537 N N . LYS B 1 125 ? 8.406 36.562 19.734 1 96 125 LYS B N 1
ATOM 3538 C CA . LYS B 1 125 ? 9.078 36.469 21.031 1 96 125 LYS B CA 1
ATOM 3539 C C . LYS B 1 125 ? 8.086 36.688 22.172 1 96 125 LYS B C 1
ATOM 3541 O O . LYS B 1 125 ? 8.273 36.156 23.281 1 96 125 LYS B O 1
ATOM 3546 N N . ASP B 1 126 ? 7.043 37.375 21.891 1 95.69 126 ASP B N 1
ATOM 3547 C CA . ASP B 1 126 ? 6.023 37.688 22.875 1 95.69 126 ASP B CA 1
ATOM 3548 C C . ASP B 1 126 ? 5.336 36.438 23.391 1 95.69 126 ASP B C 1
ATOM 3550 O O . ASP B 1 126 ? 4.703 36.469 24.453 1 95.69 126 ASP B O 1
ATOM 3554 N N . VAL B 1 127 ? 5.43 35.312 22.719 1 95.56 127 VAL B N 1
ATOM 3555 C CA . VAL B 1 127 ? 4.816 34.062 23.141 1 95.56 127 VAL B CA 1
ATOM 3556 C C . VAL B 1 127 ? 5.395 33.656 24.5 1 95.56 127 VAL B C 1
ATOM 3558 O O . VAL B 1 127 ? 4.664 33.188 25.375 1 95.56 127 VAL B O 1
ATOM 3561 N N . VAL B 1 128 ? 6.668 33.844 24.609 1 93.94 128 VAL B N 1
ATOM 3562 C CA . VAL B 1 128 ? 7.355 33.469 25.828 1 93.94 128 VAL B CA 1
ATOM 3563 C C . VAL B 1 128 ? 7.305 34.625 26.828 1 93.94 128 VAL B C 1
ATOM 3565 O O . VAL B 1 128 ? 7.062 34.406 28.031 1 93.94 128 VAL B O 1
ATOM 3568 N N . ARG B 1 129 ? 7.305 35.875 26.422 1 92.25 129 ARG B N 1
ATOM 3569 C CA . ARG B 1 129 ? 7.445 37.062 27.266 1 92.25 129 ARG B CA 1
ATOM 3570 C C . ARG B 1 129 ? 6.117 37.438 27.922 1 92.25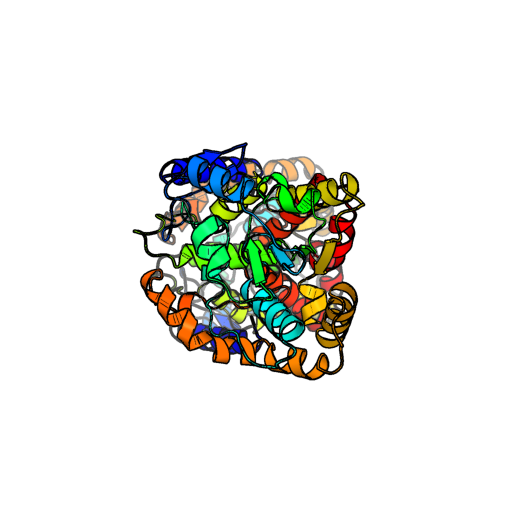 129 ARG B C 1
ATOM 3572 O O . ARG B 1 129 ? 6.086 37.969 29.016 1 92.25 129 ARG B O 1
ATOM 3579 N N . LYS B 1 130 ? 4.867 37.406 27.422 1 88.25 130 LYS B N 1
ATOM 3580 C CA . LYS B 1 130 ? 3.543 37.781 27.891 1 88.25 130 LYS B CA 1
ATOM 3581 C C . LYS B 1 130 ? 2.668 36.562 28.172 1 88.25 130 LYS B C 1
ATOM 3583 O O . LYS B 1 130 ? 1.489 36.719 28.5 1 88.25 130 LYS B O 1
ATOM 3588 N N . PRO B 1 131 ? 3.248 35.469 28.281 1 79.69 131 PRO B N 1
ATOM 3589 C CA . PRO B 1 131 ? 2.738 34.094 28.203 1 79.69 131 PRO B CA 1
ATOM 3590 C C . PRO B 1 131 ? 1.389 34.031 27.484 1 79.69 131 PRO B C 1
ATOM 3592 O O . PRO B 1 131 ? 0.358 33.812 28.141 1 79.69 131 PRO B O 1
ATOM 3595 N N . VAL B 1 132 ? 1.26 34.188 26.281 1 91.94 132 VAL B N 1
ATOM 3596 C CA . VAL B 1 132 ? 0.097 34.031 25.406 1 91.94 132 VAL B CA 1
ATOM 3597 C C . VAL B 1 132 ? -0.278 32.562 25.281 1 91.94 132 VAL B C 1
ATOM 3599 O O . VAL B 1 132 ? 0.588 31.688 25.328 1 91.94 132 VAL B O 1
ATOM 3602 N N . LYS B 1 133 ? -1.57 32.312 25.25 1 96.81 133 LYS B N 1
ATOM 3603 C CA . LYS B 1 133 ? -2.035 30.922 25.141 1 96.81 133 LYS B CA 1
ATOM 3604 C C . LYS B 1 133 ? -1.773 30.375 23.734 1 96.81 133 LYS B C 1
ATOM 3606 O O . LYS B 1 133 ? -2.072 31.031 22.734 1 96.81 133 LYS B O 1
ATOM 3611 N N . VAL B 1 134 ? -1.191 29.172 23.719 1 98.25 134 VAL B N 1
ATOM 3612 C CA . VAL B 1 134 ? -0.873 28.5 22.453 1 98.25 134 VAL B CA 1
ATOM 3613 C C . VAL B 1 134 ? -1.63 27.172 22.375 1 98.25 134 VAL B C 1
ATOM 3615 O O . VAL B 1 134 ? -1.7 26.422 23.344 1 98.25 134 VAL B O 1
ATOM 3618 N N . VAL B 1 135 ? -2.277 26.969 21.25 1 98.62 135 VAL B N 1
ATOM 3619 C CA . VAL B 1 135 ? -2.859 25.672 20.938 1 98.62 135 VAL B CA 1
ATOM 3620 C C . VAL B 1 135 ? -2.031 24.969 19.859 1 98.62 135 VAL B C 1
ATOM 3622 O O . VAL B 1 135 ? -2.012 25.422 18.703 1 98.62 135 VAL B O 1
ATOM 3625 N N . PHE B 1 136 ? -1.355 23.953 20.281 1 98.5 136 PHE B N 1
ATOM 3626 C CA . PHE B 1 136 ? -0.604 23.125 19.344 1 98.5 136 PHE B CA 1
ATOM 3627 C C . PHE B 1 136 ? -1.395 21.875 18.984 1 98.5 136 PHE B C 1
ATOM 3629 O O . PHE B 1 136 ? -1.871 21.156 19.859 1 98.5 136 PHE B O 1
ATOM 3636 N N . TYR B 1 137 ? -1.614 21.656 17.719 1 97.06 137 TYR B N 1
ATOM 3637 C CA . TYR B 1 137 ? -2.355 20.469 17.328 1 97.06 137 TYR B CA 1
ATOM 3638 C C . TYR B 1 137 ? -1.535 19.609 16.375 1 97.06 137 TYR B C 1
ATOM 3640 O O . TYR B 1 137 ? -0.841 20.125 15.5 1 97.06 137 TYR B O 1
ATOM 3648 N N . MET B 1 138 ? -1.553 18.344 16.672 1 96.38 138 MET B N 1
ATOM 3649 C CA . MET B 1 138 ? -0.83 17.344 15.883 1 96.38 138 MET B CA 1
ATOM 3650 C C . MET B 1 138 ? -1.793 16.344 15.242 1 96.38 138 MET B C 1
ATOM 3652 O O . MET B 1 138 ? -2.914 16.172 15.727 1 96.38 138 MET B O 1
ATOM 3656 N N . ARG B 1 139 ? -1.322 15.75 14.141 1 96 139 ARG B N 1
ATOM 3657 C CA . ARG B 1 139 ? -2.07 14.773 13.352 1 96 139 ARG B CA 1
ATOM 3658 C C . ARG B 1 139 ? -1.171 13.625 12.906 1 96 139 ARG B C 1
ATOM 3660 O O . ARG B 1 139 ? 0.036 13.812 12.727 1 96 139 ARG B O 1
ATOM 3667 N N . ASN B 1 140 ? -1.796 12.469 12.82 1 95.31 140 ASN B N 1
ATOM 3668 C CA . ASN B 1 140 ? -1.069 11.328 12.273 1 95.31 140 ASN B CA 1
ATOM 3669 C C . ASN B 1 140 ? -0.257 11.719 11.047 1 95.31 140 ASN B C 1
ATOM 3671 O O . ASN B 1 140 ? -0.817 12.164 10.039 1 95.31 140 ASN B O 1
ATOM 3675 N N . PRO B 1 141 ? 1.047 11.5 11.172 1 96.06 141 PRO B N 1
ATOM 3676 C CA . PRO B 1 141 ? 1.895 11.961 10.07 1 96.06 141 PRO B CA 1
ATOM 3677 C C . PRO B 1 141 ? 1.584 11.258 8.75 1 96.06 141 PRO B C 1
ATOM 3679 O O . PRO B 1 141 ? 1.755 11.844 7.68 1 96.06 141 PRO B O 1
ATOM 3682 N N . LYS B 1 142 ? 1.175 10.016 8.789 1 96.12 142 LYS B N 1
ATOM 3683 C CA . LYS B 1 142 ? 0.832 9.344 7.543 1 96.12 142 LYS B CA 1
ATOM 3684 C C . LYS B 1 142 ? -0.342 10.039 6.852 1 96.12 142 LYS B C 1
ATOM 3686 O O . LYS B 1 142 ? -0.33 10.219 5.633 1 96.12 142 LYS B O 1
ATOM 3691 N N . ASP B 1 143 ? -1.317 10.406 7.602 1 94.94 143 ASP B N 1
ATOM 3692 C CA . ASP B 1 143 ? -2.445 11.148 7.047 1 94.94 143 ASP B CA 1
ATOM 3693 C C . ASP B 1 143 ? -2.014 12.539 6.586 1 94.94 143 ASP B C 1
ATOM 3695 O O . ASP B 1 143 ? -2.473 13.031 5.551 1 94.94 143 ASP B O 1
ATOM 3699 N N . VAL B 1 144 ? -1.146 13.133 7.348 1 95.31 144 VAL B N 1
ATOM 3700 C CA . VAL B 1 144 ? -0.644 14.461 7.016 1 95.31 144 VAL B CA 1
ATOM 3701 C C . VAL B 1 144 ? 0.08 14.422 5.672 1 95.31 144 VAL B C 1
ATOM 3703 O O . VAL B 1 144 ? -0.209 15.219 4.777 1 95.31 144 VAL B O 1
ATOM 3706 N N . LEU B 1 145 ? 0.959 13.484 5.508 1 94.44 145 LEU B N 1
ATOM 3707 C CA . LEU B 1 145 ? 1.761 13.398 4.293 1 94.44 145 LEU B CA 1
ATOM 3708 C C . LEU B 1 145 ? 0.887 13.055 3.09 1 94.44 145 LEU B C 1
ATOM 3710 O O . LEU B 1 145 ? 1.094 13.586 1.997 1 94.44 145 LEU B O 1
ATOM 3714 N N . THR B 1 146 ? -0.064 12.133 3.316 1 93.62 146 THR B N 1
ATOM 3715 C CA . THR B 1 146 ? -1.002 11.797 2.25 1 93.62 146 THR B CA 1
ATOM 3716 C C . THR B 1 146 ? -1.8 13.023 1.826 1 93.62 146 THR B C 1
ATOM 3718 O O . THR B 1 146 ? -1.959 13.289 0.632 1 93.62 146 THR B O 1
ATOM 3721 N N . SER B 1 147 ? -2.256 13.742 2.775 1 92 147 SER B N 1
ATOM 3722 C CA . SER B 1 147 ? -3.01 14.961 2.506 1 92 147 SER B CA 1
ATOM 3723 C C . SER B 1 147 ? -2.143 16 1.816 1 92 147 SER B C 1
ATOM 3725 O O . SER B 1 147 ? -2.6 16.688 0.9 1 92 147 SER B O 1
ATOM 3727 N N . TRP B 1 148 ? -0.95 16.125 2.279 1 91.19 148 TRP B N 1
ATOM 3728 C CA . TRP B 1 148 ? -0.016 17.078 1.706 1 91.19 148 TRP B CA 1
ATOM 3729 C C . TRP B 1 148 ? 0.284 16.75 0.248 1 91.19 148 TRP B C 1
ATOM 3731 O O . TRP B 1 148 ? 0.273 17.641 -0.612 1 91.19 148 TRP B O 1
ATOM 3741 N N . TYR B 1 149 ? 0.513 15.547 -0.039 1 91.19 149 TYR B N 1
ATOM 3742 C CA . TYR B 1 149 ? 0.775 15.094 -1.401 1 91.19 149 TYR B CA 1
ATOM 3743 C C . TYR B 1 149 ? -0.418 15.375 -2.309 1 91.19 149 TYR B C 1
ATOM 3745 O O . TYR B 1 149 ? -0.253 15.859 -3.428 1 91.19 149 TYR B O 1
ATOM 3753 N N . ASN B 1 150 ? -1.596 15.047 -1.812 1 87.12 150 ASN B N 1
ATOM 3754 C CA . ASN B 1 150 ? -2.809 15.273 -2.592 1 87.12 150 ASN B CA 1
ATOM 3755 C C . ASN B 1 150 ? -2.984 16.75 -2.943 1 87.12 150 ASN B C 1
ATOM 3757 O O . ASN B 1 150 ? -3.471 17.078 -4.027 1 87.12 150 ASN B O 1
ATOM 3761 N N . LEU B 1 151 ? -2.648 17.531 -2.047 1 86.06 151 LEU B N 1
ATOM 3762 C CA . LEU B 1 151 ? -2.779 18.969 -2.271 1 86.06 151 LEU B CA 1
ATOM 3763 C C . LEU B 1 151 ? -1.761 19.453 -3.297 1 86.06 151 LEU B C 1
ATOM 3765 O O . LEU B 1 151 ? -2.125 20.109 -4.285 1 86.06 151 LEU B O 1
ATOM 3769 N N . VAL B 1 152 ? -0.528 19.156 -3.131 1 85.12 152 VAL B N 1
ATOM 3770 C CA . VAL B 1 152 ? 0.538 19.734 -3.945 1 85.12 152 VAL B CA 1
ATOM 3771 C C . VAL B 1 152 ? 0.497 19.141 -5.348 1 85.12 152 VAL B C 1
ATOM 3773 O O . VAL B 1 152 ? 0.883 19.797 -6.32 1 85.12 152 VAL B O 1
ATOM 3776 N N . ALA B 1 153 ? 0.021 17.922 -5.406 1 82.5 153 ALA B N 1
ATOM 3777 C CA . ALA B 1 153 ? -0.092 17.266 -6.707 1 82.5 153 ALA B CA 1
ATOM 3778 C C . ALA B 1 153 ? -1.121 17.969 -7.59 1 82.5 153 ALA B C 1
ATOM 3780 O O . ALA B 1 153 ? -1.137 17.781 -8.805 1 82.5 153 ALA B O 1
ATOM 3781 N N . LYS B 1 154 ? -1.911 18.781 -7.004 1 81.38 154 LYS B N 1
ATOM 3782 C CA . LYS B 1 154 ? -2.98 19.438 -7.742 1 81.38 154 LYS B CA 1
ATOM 3783 C C . LYS B 1 154 ? -2.658 20.922 -7.98 1 81.38 154 LYS B C 1
ATOM 3785 O O . LYS B 1 154 ? -3.451 21.641 -8.586 1 81.38 154 LYS B O 1
ATOM 3790 N N . TYR B 1 155 ? -1.538 21.297 -7.52 1 80.62 155 TYR B N 1
ATOM 3791 C CA . TYR B 1 155 ? -1.129 22.688 -7.742 1 80.62 155 TYR B CA 1
ATOM 3792 C C . TYR B 1 155 ? -0.84 22.938 -9.219 1 80.62 155 TYR B C 1
ATOM 3794 O O . TYR B 1 155 ? -0.316 22.062 -9.914 1 80.62 155 TYR B O 1
ATOM 3802 N N . LYS B 1 156 ? -1.153 24.109 -9.617 1 77.81 156 LYS B N 1
ATOM 3803 C CA . LYS B 1 156 ? -0.69 24.531 -10.938 1 77.81 156 LYS B CA 1
ATOM 3804 C C . LYS B 1 156 ? 0.833 24.594 -10.984 1 77.81 156 LYS B C 1
ATOM 3806 O O . LYS B 1 156 ? 1.474 25.016 -10.016 1 77.81 156 LYS B O 1
ATOM 3811 N N . PRO B 1 157 ? 1.319 24.25 -12.125 1 75.88 157 PRO B N 1
ATOM 3812 C CA . PRO B 1 157 ? 2.779 24.219 -12.25 1 75.88 157 PRO B CA 1
ATOM 3813 C C . PRO B 1 157 ? 3.42 25.578 -11.969 1 75.88 157 PRO B C 1
ATOM 3815 O O . PRO B 1 157 ? 4.555 25.641 -11.484 1 75.88 157 PRO B O 1
ATOM 3818 N N . GLU B 1 158 ? 2.748 26.656 -12.219 1 75.69 158 GLU B N 1
ATOM 3819 C CA . GLU B 1 158 ? 3.285 28 -12.016 1 75.69 158 GLU B CA 1
ATOM 3820 C C . GLU B 1 158 ? 3.455 28.312 -10.539 1 75.69 158 GLU B C 1
ATOM 3822 O O . GLU B 1 158 ? 4.285 29.141 -10.164 1 75.69 158 GLU B O 1
ATOM 3827 N N . LEU B 1 159 ? 2.67 27.641 -9.758 1 73.94 159 LEU B N 1
ATOM 3828 C CA . LEU B 1 159 ? 2.768 27.859 -8.312 1 73.94 159 LEU B CA 1
ATOM 3829 C C . LEU B 1 159 ? 3.934 27.078 -7.727 1 73.94 159 LEU B C 1
ATOM 3831 O O . LEU B 1 159 ? 4.777 27.641 -7.027 1 73.94 159 LEU B O 1
ATOM 3835 N N . LEU B 1 160 ? 3.832 25.844 -8.023 1 74.38 160 LEU B N 1
ATOM 3836 C CA . LEU B 1 160 ? 4.867 24.906 -7.59 1 74.38 160 LEU B CA 1
ATOM 3837 C C . LEU B 1 160 ? 5.105 23.828 -8.641 1 74.38 160 LEU B C 1
ATOM 3839 O O . LEU B 1 160 ? 4.172 23.141 -9.047 1 74.38 160 LEU B O 1
ATOM 3843 N N . ASN B 1 161 ? 6.219 23.875 -9.219 1 76.06 161 ASN B N 1
ATOM 3844 C CA . ASN B 1 161 ? 6.527 22.859 -10.219 1 76.06 161 ASN B CA 1
ATOM 3845 C C . ASN B 1 161 ? 6.75 21.484 -9.586 1 76.06 161 ASN B C 1
ATOM 3847 O O . ASN B 1 161 ? 7.828 20.906 -9.719 1 76.06 161 ASN B O 1
ATOM 3851 N N . TYR B 1 162 ? 5.629 21.078 -9.023 1 77.75 162 TYR B N 1
ATOM 3852 C CA . TYR B 1 162 ? 5.66 19.797 -8.336 1 77.75 162 TYR B CA 1
ATOM 3853 C C . TYR B 1 162 ? 5.645 18.641 -9.336 1 77.75 162 TYR B C 1
ATOM 3855 O O . TYR B 1 162 ? 4.676 18.469 -10.078 1 77.75 162 TYR B O 1
ATOM 3863 N N . GLN B 1 163 ? 6.734 17.844 -9.25 1 82.19 163 GLN B N 1
ATOM 3864 C CA . GLN B 1 163 ? 6.844 16.766 -10.234 1 82.19 163 GLN B CA 1
ATOM 3865 C C . GLN B 1 163 ? 7.105 15.422 -9.562 1 82.19 163 GLN B C 1
ATOM 3867 O O . GLN B 1 163 ? 7.449 14.445 -10.227 1 82.19 163 GLN B O 1
ATOM 3872 N N . TRP B 1 164 ? 6.887 15.391 -8.305 1 88.94 164 TRP B N 1
ATOM 3873 C CA . TRP B 1 164 ? 7.262 14.172 -7.605 1 88.94 164 TRP B CA 1
ATOM 3874 C C . TRP B 1 164 ? 6.141 13.141 -7.676 1 88.94 164 TRP B C 1
ATOM 3876 O O . TRP B 1 164 ? 4.961 13.484 -7.574 1 88.94 164 TRP B O 1
ATOM 3886 N N . THR B 1 165 ? 6.562 11.938 -7.906 1 92.44 165 THR B N 1
ATOM 3887 C CA . THR B 1 165 ? 5.656 10.828 -7.625 1 92.44 165 THR B CA 1
ATOM 3888 C C . THR B 1 165 ? 5.449 10.664 -6.121 1 92.44 165 THR B C 1
ATOM 3890 O O . THR B 1 165 ? 6.195 11.242 -5.324 1 92.44 165 THR B O 1
ATOM 3893 N N . TRP B 1 166 ? 4.477 9.922 -5.742 1 93.69 166 TRP B N 1
ATOM 3894 C CA . TRP B 1 166 ? 4.25 9.641 -4.328 1 93.69 166 TRP B CA 1
ATOM 3895 C C . TRP B 1 166 ? 5.492 9.039 -3.686 1 93.69 166 TRP B C 1
ATOM 3897 O O . TRP B 1 166 ? 5.887 9.43 -2.586 1 93.69 166 TRP B O 1
ATOM 3907 N N . GLU B 1 167 ? 6.141 8.117 -4.379 1 93.38 167 GLU B N 1
ATOM 3908 C CA . GLU B 1 167 ? 7.332 7.465 -3.842 1 93.38 167 GLU B CA 1
ATOM 3909 C C . GLU B 1 167 ? 8.453 8.477 -3.598 1 93.38 167 GLU B C 1
ATOM 3911 O O . GLU B 1 167 ? 9.109 8.438 -2.557 1 93.38 167 GLU B O 1
ATOM 3916 N N . GLU B 1 168 ? 8.625 9.289 -4.586 1 93 168 GLU B N 1
ATOM 3917 C CA . GLU B 1 168 ? 9.648 10.32 -4.457 1 93 168 GLU B CA 1
ATOM 3918 C C . GLU B 1 168 ? 9.336 11.266 -3.299 1 93 168 GLU B C 1
ATOM 3920 O O . GLU B 1 168 ? 10.219 11.594 -2.506 1 93 168 GLU B O 1
ATOM 3925 N N . PHE B 1 169 ? 8.109 11.719 -3.23 1 94.5 169 PHE B N 1
ATOM 3926 C CA . PHE B 1 169 ? 7.656 12.602 -2.162 1 94.5 169 PHE B CA 1
ATOM 3927 C C . PHE B 1 169 ? 7.895 11.969 -0.797 1 94.5 169 PHE B C 1
ATOM 3929 O O . PHE B 1 169 ? 8.43 12.609 0.107 1 94.5 169 PHE B O 1
ATOM 3936 N N . LEU B 1 170 ? 7.527 10.688 -0.662 1 95.38 170 LEU B N 1
ATOM 3937 C CA . LEU B 1 170 ? 7.672 9.984 0.608 1 95.38 170 LEU B CA 1
ATOM 3938 C C . LEU B 1 170 ? 9.141 9.883 1.009 1 95.38 170 LEU B C 1
ATOM 3940 O O . LEU B 1 170 ? 9.484 10.055 2.182 1 95.38 170 LEU B O 1
ATOM 3944 N N . GLU B 1 171 ? 9.984 9.609 0.028 1 94.25 171 GLU B N 1
ATOM 3945 C CA . GLU B 1 171 ? 11.414 9.523 0.324 1 94.25 171 GLU B CA 1
ATOM 3946 C C . GLU B 1 171 ? 11.953 10.852 0.844 1 94.25 171 GLU B C 1
ATOM 3948 O O . GLU B 1 171 ? 12.781 10.883 1.755 1 94.25 171 GLU B O 1
ATOM 3953 N N . LEU B 1 172 ? 11.5 11.914 0.269 1 92.56 172 LEU B N 1
ATOM 3954 C CA . LEU B 1 172 ? 11.922 13.234 0.731 1 92.56 172 LEU B CA 1
ATOM 3955 C C . LEU B 1 172 ? 11.477 13.469 2.172 1 92.56 172 LEU B C 1
ATOM 3957 O O . LEU B 1 172 ? 12.258 13.969 2.99 1 92.56 172 LEU B O 1
ATOM 3961 N N . GLN B 1 173 ? 10.266 13.094 2.449 1 93.12 173 GLN B N 1
ATOM 3962 C CA . GLN B 1 173 ? 9.734 13.289 3.795 1 93.12 173 GLN B CA 1
ATOM 3963 C C . GLN B 1 173 ? 10.5 12.453 4.816 1 93.12 173 GLN B C 1
ATOM 3965 O O . GLN B 1 173 ? 10.805 12.93 5.91 1 93.12 173 GLN B O 1
ATOM 3970 N N . LEU B 1 174 ? 10.812 11.25 4.465 1 93.44 174 LEU B N 1
ATOM 3971 C CA . LEU B 1 174 ? 11.547 10.359 5.363 1 93.44 174 LEU B CA 1
ATOM 3972 C C . LEU B 1 174 ? 12.961 10.875 5.594 1 93.44 174 LEU B C 1
ATOM 3974 O O . LEU B 1 174 ? 13.516 10.703 6.684 1 93.44 174 LEU B O 1
ATOM 3978 N N . ALA B 1 175 ? 13.453 11.547 4.582 1 91.19 175 ALA B N 1
ATOM 3979 C CA . ALA B 1 175 ? 14.805 12.094 4.684 1 91.19 175 ALA B CA 1
ATOM 3980 C C . ALA B 1 175 ? 14.797 13.445 5.391 1 91.19 175 ALA B C 1
ATOM 3982 O O . ALA B 1 175 ? 15.852 13.969 5.758 1 91.19 175 ALA B O 1
ATOM 3983 N N . GLY B 1 176 ? 13.633 13.992 5.543 1 87.88 176 GLY B N 1
ATOM 3984 C CA . GLY B 1 176 ? 13.523 15.305 6.16 1 87.88 176 GLY B CA 1
ATOM 3985 C C . GLY B 1 176 ? 13.898 16.438 5.227 1 87.88 176 GLY B C 1
ATOM 3986 O O . GLY B 1 176 ? 14.32 17.516 5.676 1 87.88 176 GLY B O 1
ATOM 3987 N N . GLU B 1 177 ? 13.852 16.141 3.959 1 84.88 177 GLU B N 1
ATOM 3988 C CA . GLU B 1 177 ? 14.25 17.109 2.938 1 84.88 177 GLU B CA 1
ATOM 3989 C C . GLU B 1 177 ? 13.047 17.594 2.146 1 84.88 177 GLU B C 1
ATOM 3991 O O . GLU B 1 177 ? 12.891 17.266 0.971 1 84.88 177 GLU B O 1
ATOM 3996 N N . TYR B 1 178 ? 12.195 18.375 2.752 1 85.81 178 TYR B N 1
ATOM 3997 C CA . TYR B 1 178 ? 11.055 18.938 2.043 1 85.81 178 TYR B CA 1
ATOM 3998 C C . TYR B 1 178 ? 10.672 20.297 2.617 1 85.81 178 TYR B C 1
ATOM 4000 O O . TYR B 1 178 ? 11.266 20.75 3.592 1 85.81 178 TYR B O 1
ATOM 4008 N N . LEU B 1 179 ? 9.766 20.906 1.98 1 88.56 179 LEU B N 1
ATOM 4009 C CA . LEU B 1 179 ? 9.32 22.25 2.369 1 88.56 179 LEU B CA 1
ATOM 4010 C C . LEU B 1 179 ? 8.711 22.234 3.768 1 88.56 179 LEU B C 1
ATOM 4012 O O . LEU B 1 179 ? 8.055 21.266 4.152 1 88.56 179 LEU B O 1
ATOM 4016 N N . TRP B 1 180 ? 9.031 23.234 4.57 1 89.75 180 TRP B N 1
ATOM 4017 C CA . TRP B 1 180 ? 8.508 23.469 5.91 1 89.75 180 TRP B CA 1
ATOM 4018 C C . TRP B 1 180 ? 9.141 22.516 6.918 1 89.75 180 TRP B C 1
ATOM 4020 O O . TRP B 1 180 ? 8.719 22.453 8.078 1 89.75 180 TRP B O 1
ATOM 4030 N N . GLY B 1 181 ? 10.094 21.688 6.406 1 88.88 181 GLY B N 1
ATOM 4031 C CA . GLY B 1 181 ? 10.82 20.797 7.293 1 88.88 181 GLY B CA 1
ATOM 4032 C C . GLY B 1 181 ? 10.102 19.484 7.531 1 88.88 181 GLY B C 1
ATOM 4033 O O . GLY B 1 181 ? 9.047 19.234 6.945 1 88.88 181 GLY B O 1
ATOM 4034 N N . SER B 1 182 ? 10.719 18.734 8.398 1 93.06 182 SER B N 1
ATOM 4035 C CA . SER B 1 182 ? 10.227 17.406 8.719 1 93.06 182 SER B CA 1
ATOM 4036 C C . SER B 1 182 ? 9.102 17.453 9.75 1 93.06 182 SER B C 1
ATOM 4038 O O . SER B 1 182 ? 9.172 18.219 10.719 1 93.06 182 SER B O 1
ATOM 4040 N N . TRP B 1 183 ? 8.039 16.672 9.477 1 96.12 183 TRP B N 1
ATOM 4041 C CA . TRP B 1 183 ? 6.98 16.516 10.469 1 96.12 183 TRP B CA 1
ATOM 4042 C C . TRP B 1 183 ? 7.559 16.125 11.82 1 96.12 183 TRP B C 1
ATOM 4044 O O . TRP B 1 183 ? 7.176 16.672 12.852 1 96.12 183 TRP B O 1
ATOM 4054 N N . PHE B 1 184 ? 8.531 15.211 11.836 1 96.25 184 PHE B N 1
ATOM 4055 C CA . PHE B 1 184 ? 9.125 14.695 13.062 1 96.25 184 PHE B CA 1
ATOM 4056 C C . PHE B 1 184 ? 9.812 15.82 13.836 1 96.25 184 PHE B C 1
ATOM 4058 O O . PHE B 1 184 ? 9.594 15.961 15.039 1 96.25 184 PHE B O 1
ATOM 4065 N N . GLU B 1 185 ? 10.523 16.594 13.117 1 94.94 185 GLU B N 1
ATOM 4066 C CA . GLU B 1 185 ? 11.25 17.672 13.773 1 94.94 185 GLU B CA 1
ATOM 4067 C C . GLU B 1 185 ? 10.297 18.75 14.281 1 94.94 185 GLU B C 1
ATOM 4069 O O . GLU B 1 185 ? 10.547 19.375 15.32 1 94.94 185 GLU B O 1
ATOM 4074 N N . HIS B 1 186 ? 9.289 18.984 13.57 1 96.69 186 HIS B N 1
ATOM 4075 C CA . HIS B 1 186 ? 8.289 19.953 13.984 1 96.69 186 HIS B CA 1
ATOM 4076 C C . HIS B 1 186 ? 7.66 19.562 15.32 1 96.69 186 HIS B C 1
ATOM 4078 O O . HIS B 1 186 ? 7.602 20.375 16.25 1 96.69 186 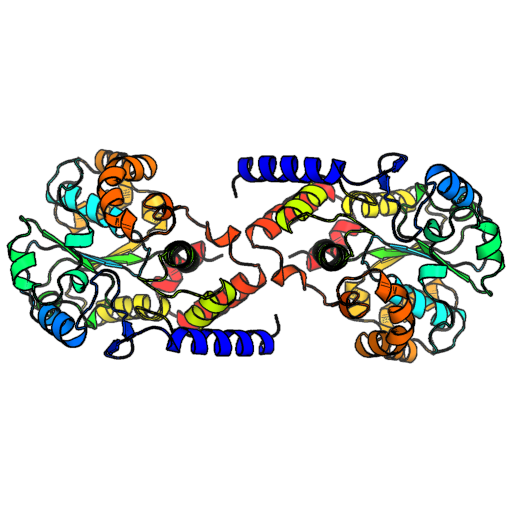HIS B O 1
ATOM 4084 N N . VAL B 1 187 ? 7.234 18.312 15.422 1 96.94 187 VAL B N 1
ATOM 4085 C CA . VAL B 1 187 ? 6.574 17.812 16.625 1 96.94 187 VAL B CA 1
ATOM 4086 C C . VAL B 1 187 ? 7.562 17.781 17.781 1 96.94 187 VAL B C 1
ATOM 4088 O O . VAL B 1 187 ? 7.227 18.188 18.906 1 96.94 187 VAL B O 1
ATOM 4091 N N . LEU B 1 188 ? 8.766 17.391 17.516 1 97 188 LEU B N 1
ATOM 4092 C CA . LEU B 1 188 ? 9.781 17.344 18.547 1 97 188 LEU B CA 1
ATOM 4093 C C . LEU B 1 188 ? 10.141 18.766 19.016 1 97 188 LEU B C 1
ATOM 4095 O O . LEU B 1 188 ? 10.445 18.969 20.188 1 97 188 LEU B O 1
ATOM 4099 N N . ALA B 1 189 ? 10.141 19.672 18.078 1 97.12 189 ALA B N 1
ATOM 4100 C CA . ALA B 1 189 ? 10.422 21.062 18.438 1 97.12 189 ALA B CA 1
ATOM 4101 C C . ALA B 1 189 ? 9.375 21.594 19.422 1 97.12 189 ALA B C 1
ATOM 4103 O O . ALA B 1 189 ? 9.703 22.344 20.344 1 97.12 189 ALA B O 1
ATOM 4104 N N . TRP B 1 190 ? 8.172 21.219 19.219 1 97.94 190 TRP B N 1
ATOM 4105 C CA . TRP B 1 190 ? 7.113 21.656 20.125 1 97.94 190 TRP B CA 1
ATOM 4106 C C . TRP B 1 190 ? 7.25 21 21.5 1 97.94 190 TRP B C 1
ATOM 4108 O O . TRP B 1 190 ? 7.055 21.641 22.531 1 97.94 190 TRP B O 1
ATOM 4118 N N . GLU B 1 191 ? 7.547 19.719 21.406 1 97.69 191 GLU B N 1
ATOM 4119 C CA . GLU B 1 191 ? 7.773 19.016 22.672 1 97.69 191 GLU B CA 1
ATOM 4120 C C . GLU B 1 191 ? 8.898 19.672 23.469 1 97.69 191 GLU B C 1
ATOM 4122 O O . GLU B 1 191 ? 8.766 19.891 24.672 1 97.69 191 GLU B O 1
ATOM 4127 N N . LYS B 1 192 ? 9.977 19.969 22.844 1 97.62 192 LYS B N 1
ATOM 4128 C CA . LYS B 1 192 ? 11.109 20.625 23.484 1 97.62 192 LYS B CA 1
ATOM 4129 C C . LYS B 1 192 ? 10.742 22.016 23.969 1 97.62 192 LYS B C 1
ATOM 4131 O O . LYS B 1 192 ? 11.125 22.422 25.078 1 97.62 192 LYS B O 1
ATOM 4136 N N . PHE B 1 193 ? 10.047 22.734 23.219 1 97.75 193 PHE B N 1
ATOM 4137 C CA . PHE B 1 193 ? 9.617 24.078 23.578 1 97.75 193 PHE B CA 1
ATOM 4138 C C . PHE B 1 193 ? 8.82 24.062 24.875 1 97.75 193 PHE B C 1
ATOM 4140 O O . PHE B 1 193 ? 9.047 24.891 25.766 1 97.75 193 PHE B O 1
ATOM 4147 N N . MET B 1 194 ? 7.934 23.172 24.969 1 97.44 194 MET B N 1
ATOM 4148 C CA . MET B 1 194 ? 7.105 23.047 26.172 1 97.44 194 MET B CA 1
ATOM 4149 C C . MET B 1 194 ? 7.957 22.703 27.391 1 97.44 194 MET B C 1
ATOM 4151 O O . MET B 1 194 ? 7.723 23.234 28.484 1 97.44 194 MET B O 1
ATOM 4155 N N . SER B 1 195 ? 8.922 21.828 27.156 1 97.25 195 SER B N 1
ATOM 4156 C CA . SER B 1 195 ? 9.82 21.453 28.234 1 97.25 195 SER B CA 1
ATOM 4157 C C . SER B 1 195 ? 10.68 22.641 28.672 1 97.25 195 SER B C 1
ATOM 4159 O O . SER B 1 195 ? 10.891 22.844 29.875 1 97.25 195 SER B O 1
ATOM 4161 N N . ASP B 1 196 ? 11.102 23.406 27.734 1 97.38 196 ASP B N 1
ATOM 4162 C CA . ASP B 1 196 ? 12.016 24.516 28 1 97.38 196 ASP B CA 1
ATOM 4163 C C . ASP B 1 196 ? 11.266 25.719 28.562 1 97.38 196 ASP B C 1
ATOM 4165 O O . ASP B 1 196 ? 11.867 26.594 29.188 1 97.38 196 ASP B O 1
ATOM 4169 N N . ASN B 1 197 ? 9.977 25.797 28.25 1 96.94 197 ASN B N 1
ATOM 4170 C CA . ASN B 1 197 ? 9.172 26.953 28.656 1 96.94 197 ASN B CA 1
ATOM 4171 C C . ASN B 1 197 ? 7.895 26.516 29.375 1 96.94 197 ASN B C 1
ATOM 4173 O O . ASN B 1 197 ? 6.789 26.781 28.906 1 96.94 197 ASN B O 1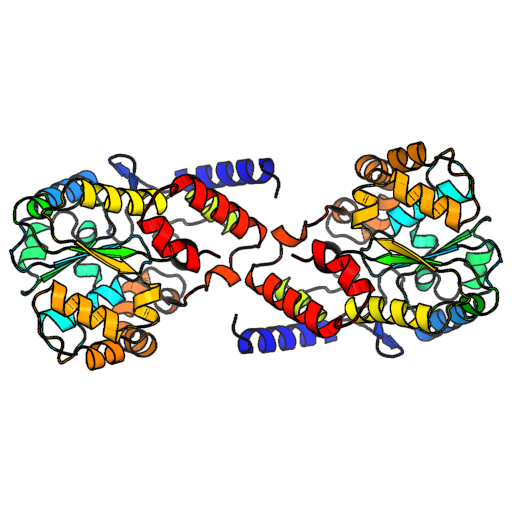
ATOM 4177 N N . PRO B 1 198 ? 8.039 25.906 30.547 1 95.56 198 PRO B N 1
ATOM 4178 C CA . PRO B 1 198 ? 6.871 25.359 31.234 1 95.56 198 PRO B CA 1
ATOM 4179 C C . PRO B 1 198 ? 5.875 26.438 31.656 1 95.56 198 PRO B C 1
ATOM 4181 O O . PRO B 1 198 ? 4.723 26.141 31.969 1 95.56 198 PRO B O 1
ATOM 4184 N N . GLU B 1 199 ? 6.297 27.703 31.625 1 95.12 199 GLU B N 1
ATOM 4185 C CA . GLU B 1 199 ? 5.426 28.812 32.031 1 95.12 199 GLU B CA 1
ATOM 4186 C C . GLU B 1 199 ? 4.488 29.219 30.891 1 95.12 199 GLU B C 1
ATOM 4188 O O . GLU B 1 199 ? 3.488 29.891 31.125 1 95.12 199 GLU B O 1
ATOM 4193 N N . VAL B 1 200 ? 4.824 28.906 29.672 1 96.31 200 VAL B N 1
ATOM 4194 C CA . VAL B 1 200 ? 3.965 29.219 28.531 1 96.31 200 VAL B CA 1
ATOM 4195 C C . VAL B 1 200 ? 2.777 28.25 28.5 1 96.31 200 VAL B C 1
ATOM 4197 O O . VAL B 1 200 ? 2.957 27.031 28.5 1 96.31 200 VAL B O 1
ATOM 4200 N N . PRO B 1 201 ? 1.579 28.75 28.547 1 97.25 201 PRO B N 1
ATOM 4201 C CA . PRO B 1 201 ? 0.424 27.859 28.469 1 97.25 201 PRO B CA 1
ATOM 4202 C C . PRO B 1 201 ? 0.228 27.266 27.078 1 97.25 201 PRO B C 1
ATOM 4204 O O . PRO B 1 201 ? -0.145 27.984 26.141 1 97.25 201 PRO B O 1
ATOM 4207 N N . VAL B 1 202 ? 0.46 25.953 26.969 1 98.06 202 VAL B N 1
ATOM 4208 C CA . VAL B 1 202 ? 0.288 25.266 25.688 1 98.06 202 VAL B CA 1
ATOM 4209 C C . VAL B 1 202 ? -0.731 24.141 25.844 1 98.06 202 VAL B C 1
ATOM 4211 O O . VAL B 1 202 ? -0.599 23.297 26.734 1 98.06 202 VAL B O 1
ATOM 4214 N N . PHE B 1 203 ? -1.777 24.203 25.062 1 98.5 203 PHE B N 1
ATOM 4215 C CA . PHE B 1 203 ? -2.725 23.109 24.922 1 98.5 203 PHE B CA 1
ATOM 4216 C C . PHE B 1 203 ? -2.389 22.25 23.719 1 98.5 203 PHE B C 1
ATOM 4218 O O . PHE B 1 203 ? -2.32 22.734 22.594 1 98.5 203 PHE B O 1
ATOM 4225 N N . VAL B 1 204 ? -2.158 20.984 23.969 1 98.19 204 VAL B N 1
ATOM 4226 C CA . VAL B 1 204 ? -1.832 20.078 22.891 1 98.19 204 VAL B CA 1
ATOM 4227 C C . VAL B 1 204 ? -3.088 19.312 22.453 1 98.19 204 VAL B C 1
ATOM 4229 O O . VAL B 1 204 ? -3.625 18.5 23.203 1 98.19 204 VAL B O 1
ATOM 4232 N N . ALA B 1 205 ? -3.498 19.625 21.281 1 97.25 205 ALA B N 1
ATOM 4233 C CA . ALA B 1 205 ? -4.648 18.922 20.703 1 97.25 205 ALA B CA 1
ATOM 4234 C C . ALA B 1 205 ? -4.207 17.875 19.703 1 97.25 205 ALA B C 1
ATOM 4236 O O . ALA B 1 205 ? -3.16 18.016 19.062 1 97.25 205 ALA B O 1
ATOM 4237 N N . GLN B 1 206 ? -4.973 16.844 19.672 1 95.62 206 GLN B N 1
ATOM 4238 C CA . GLN B 1 206 ? -4.766 15.797 18.688 1 95.62 206 GLN B CA 1
ATOM 4239 C C . GLN B 1 206 ? -5.934 15.727 17.703 1 95.62 206 GLN B C 1
ATOM 4241 O O . GLN B 1 206 ? -7.09 15.641 18.125 1 95.62 206 GLN B O 1
ATOM 4246 N N . TYR B 1 207 ? -5.582 15.742 16.469 1 95.75 207 TYR B N 1
ATOM 4247 C CA . TYR B 1 207 ? -6.582 15.727 15.398 1 95.75 207 TYR B CA 1
ATOM 4248 C C . TYR B 1 207 ? -7.547 14.562 15.57 1 95.75 207 TYR B C 1
ATOM 4250 O O . TYR B 1 207 ? -8.766 14.742 15.516 1 95.75 207 TYR B O 1
ATOM 4258 N N . GLU B 1 208 ? -7.051 13.375 15.82 1 95.38 208 GLU B N 1
ATOM 4259 C CA . GLU B 1 208 ? -7.832 12.148 15.906 1 95.38 208 GLU B CA 1
ATOM 4260 C C . GLU B 1 208 ? -8.781 12.18 17.094 1 95.38 208 GLU B C 1
ATOM 4262 O O . GLU B 1 208 ? -9.953 11.797 16.984 1 95.38 208 GLU B O 1
ATOM 4267 N N . LYS B 1 209 ? -8.312 12.672 18.219 1 94.19 209 LYS B N 1
ATOM 4268 C CA . LYS B 1 209 ? -9.164 12.781 19.391 1 94.19 209 LYS B CA 1
ATOM 4269 C C . LYS B 1 209 ? -10.289 13.797 19.172 1 94.19 209 LYS B C 1
ATOM 4271 O O . LYS B 1 209 ? -11.422 13.578 19.609 1 94.19 209 LYS B O 1
ATOM 4276 N N . LEU B 1 210 ? -9.953 14.906 18.516 1 95.62 210 LEU B N 1
ATOM 4277 C CA . LEU B 1 210 ? -10.945 15.922 18.203 1 95.62 210 LEU B CA 1
ATOM 4278 C C . LEU B 1 210 ? -12.016 15.367 17.281 1 95.62 210 LEU B C 1
ATOM 4280 O O . LEU B 1 210 ? -13.188 15.727 17.391 1 95.62 210 LEU B O 1
ATOM 4284 N N . LYS B 1 211 ? -11.625 14.523 16.359 1 93.44 211 LYS B N 1
ATOM 4285 C CA . LYS B 1 211 ? -12.578 13.891 15.445 1 93.44 211 LYS B CA 1
ATOM 4286 C C . LYS B 1 211 ? -13.453 12.883 16.188 1 93.44 211 LYS B C 1
ATOM 4288 O O . LYS B 1 211 ? -14.656 12.805 15.945 1 93.44 211 LYS B O 1
ATOM 4293 N N . GLU B 1 212 ? -12.883 12.164 17.094 1 93.25 212 GLU B N 1
ATOM 4294 C CA . GLU B 1 212 ? -13.57 11.086 17.797 1 93.25 212 GLU B CA 1
ATOM 4295 C C . GLU B 1 212 ? -14.492 11.641 18.875 1 93.25 212 GLU B C 1
ATOM 4297 O O . GLU B 1 212 ? -15.586 11.117 19.109 1 93.25 212 GLU B O 1
ATOM 4302 N N . GLN B 1 213 ? -14.023 12.641 19.578 1 95.94 213 GLN B N 1
ATOM 4303 C CA . GLN B 1 213 ? -14.742 13.234 20.703 1 95.94 213 GLN B CA 1
ATOM 4304 C C . GLN B 1 213 ? -14.688 14.758 20.641 1 95.94 213 GLN B C 1
ATOM 4306 O O . GLN B 1 213 ? -14.148 15.406 21.531 1 95.94 213 GLN B O 1
ATOM 4311 N N . PRO B 1 214 ? -15.344 15.32 19.609 1 96.94 214 PRO B N 1
ATOM 4312 C CA . PRO B 1 214 ? -15.18 16.75 19.359 1 96.94 214 PRO B CA 1
ATOM 4313 C C . PRO B 1 214 ? -15.664 17.625 20.531 1 96.94 214 PRO B C 1
ATOM 4315 O O . PRO B 1 214 ? -14.969 18.547 20.953 1 96.94 214 PRO B O 1
ATOM 4318 N N . ALA B 1 215 ? -16.828 17.281 21.125 1 98.19 215 ALA B N 1
ATOM 4319 C CA . ALA B 1 215 ? -17.391 18.094 22.188 1 98.19 215 ALA B CA 1
ATOM 4320 C C . ALA B 1 215 ? -16.484 18.062 23.438 1 98.19 215 ALA B C 1
ATOM 4322 O O . ALA B 1 215 ? -16.297 19.078 24.094 1 98.19 215 ALA B O 1
ATOM 4323 N N . ASP B 1 216 ? -15.945 16.922 23.719 1 98.38 216 ASP B N 1
ATOM 4324 C CA . ASP B 1 216 ? -15.078 16.781 24.875 1 98.38 216 ASP B CA 1
ATOM 4325 C C . ASP B 1 216 ? -13.805 17.609 24.719 1 98.38 216 ASP B C 1
ATOM 4327 O O . ASP B 1 216 ? -13.398 18.312 25.641 1 98.38 216 ASP B O 1
ATOM 4331 N N . VAL B 1 217 ? -13.203 17.516 23.547 1 98.12 217 VAL B N 1
ATOM 4332 C CA . VAL B 1 217 ? -11.984 18.281 23.297 1 98.12 217 VAL B CA 1
ATOM 4333 C C . VAL B 1 217 ? -12.281 19.766 23.312 1 98.12 217 VAL B C 1
ATOM 4335 O O . VAL B 1 217 ? -11.492 20.562 23.828 1 98.12 217 VAL B O 1
ATOM 4338 N N . ILE B 1 218 ? -13.414 20.156 22.766 1 98.75 218 ILE B N 1
ATOM 4339 C CA . ILE B 1 218 ? -13.797 21.562 22.719 1 98.75 218 ILE B CA 1
ATOM 4340 C C . ILE B 1 218 ? -14.047 22.062 24.141 1 98.75 218 ILE B C 1
ATOM 4342 O O . ILE B 1 218 ? -13.68 23.203 24.469 1 98.75 218 ILE B O 1
ATOM 4346 N N . ARG B 1 219 ? -14.609 21.25 25.016 1 98.69 219 ARG B N 1
ATOM 4347 C CA . ARG B 1 219 ? -14.773 21.641 26.422 1 98.69 219 ARG B CA 1
ATOM 4348 C C . ARG B 1 219 ? -13.422 21.875 27.078 1 98.69 219 ARG B C 1
ATOM 4350 O O . ARG B 1 219 ? -13.25 22.828 27.828 1 98.69 219 ARG B O 1
ATOM 4357 N N . ASP B 1 220 ? -12.508 20.969 26.766 1 98.56 220 ASP B N 1
ATOM 4358 C CA . ASP B 1 220 ? -11.164 21.141 27.297 1 98.56 220 ASP B CA 1
ATOM 4359 C C . ASP B 1 220 ? -10.531 22.438 26.812 1 98.56 220 ASP B C 1
ATOM 4361 O O . ASP B 1 220 ? -9.844 23.125 27.562 1 98.56 220 ASP B O 1
ATOM 4365 N N . LEU B 1 221 ? -10.742 22.734 25.547 1 98.69 221 LEU B N 1
ATOM 4366 C CA . LEU B 1 221 ? -10.234 23.969 24.969 1 98.69 221 LEU B CA 1
ATOM 4367 C C . LEU B 1 221 ? -10.867 25.188 25.625 1 98.69 221 LEU B C 1
ATOM 4369 O O . LEU B 1 221 ? -10.18 26.172 25.906 1 98.69 221 LEU B O 1
ATOM 4373 N N . CYS B 1 222 ? -12.164 25.141 25.906 1 98.56 222 CYS B N 1
ATOM 4374 C CA . CYS B 1 222 ? -12.852 26.234 26.594 1 98.56 222 CYS B CA 1
ATOM 4375 C C . CYS B 1 222 ? -12.234 26.484 27.969 1 98.56 222 CYS B C 1
ATOM 4377 O O . CYS B 1 222 ? -11.953 27.625 28.312 1 98.56 222 CYS B O 1
ATOM 4379 N N . ARG B 1 223 ? -12.039 25.406 28.641 1 98.19 223 ARG B N 1
ATOM 4380 C CA . ARG B 1 223 ? -11.422 25.516 29.969 1 98.19 223 ARG B CA 1
ATOM 4381 C C . ARG B 1 223 ? -10.031 26.125 29.875 1 98.19 223 ARG B C 1
ATOM 4383 O O . ARG B 1 223 ? -9.672 27 30.672 1 98.19 223 ARG B O 1
ATOM 4390 N N . PHE B 1 224 ? -9.273 25.703 28.953 1 98.25 224 PHE B N 1
ATOM 4391 C CA . PHE B 1 224 ? -7.918 26.203 28.75 1 98.25 224 PHE B CA 1
ATOM 4392 C C . PHE B 1 224 ? -7.93 27.703 28.453 1 98.25 224 PHE B C 1
ATOM 4394 O O . PHE B 1 224 ? -7.09 28.438 28.953 1 98.25 224 PHE B O 1
ATOM 4401 N N . LEU B 1 225 ? -8.906 28.109 27.625 1 97.69 225 LEU B N 1
ATOM 4402 C CA . LEU B 1 225 ? -8.961 29.5 27.156 1 97.69 225 LEU B CA 1
ATOM 4403 C C . LEU B 1 225 ? -9.703 30.375 28.156 1 97.69 225 LEU B C 1
ATOM 4405 O O . LEU B 1 225 ? -9.766 31.594 27.984 1 97.69 225 LEU B O 1
ATOM 4409 N N . GLY B 1 226 ? -10.273 29.844 29.188 1 96.69 226 GLY B N 1
ATOM 4410 C CA . GLY B 1 226 ? -11.023 30.594 30.172 1 96.69 226 GLY B CA 1
ATOM 4411 C C . GLY B 1 226 ? -12.375 31.047 29.656 1 96.69 226 GLY B C 1
ATOM 4412 O O . GLY B 1 226 ? -12.82 32.156 29.984 1 96.69 226 GLY B O 1
ATOM 4413 N N . GLN B 1 227 ? -12.969 30.297 28.797 1 97.12 227 GLN B N 1
ATOM 4414 C CA . GLN B 1 227 ? -14.266 30.625 28.203 1 97.12 227 GLN B CA 1
ATOM 4415 C C . GLN B 1 227 ? -15.336 29.641 28.656 1 97.12 227 GLN B C 1
ATOM 4417 O O . GLN B 1 227 ? -15.031 28.484 28.984 1 97.12 227 GLN B O 1
ATOM 4422 N N . PRO B 1 228 ? -16.562 30.062 28.719 1 97.81 228 PRO B N 1
ATOM 4423 C CA . PRO B 1 228 ? -17.641 29.109 29.016 1 97.81 228 PRO B CA 1
ATOM 4424 C C . PRO B 1 228 ? -17.734 27.984 28 1 97.81 228 PRO B C 1
ATOM 4426 O O . PRO B 1 228 ? -17.516 28.219 26.797 1 97.81 228 PRO B O 1
ATOM 4429 N N . ASP B 1 229 ? -18.078 26.812 28.453 1 98 229 ASP B N 1
ATOM 4430 C CA . ASP B 1 229 ? -18.188 25.688 27.547 1 98 229 ASP B CA 1
ATOM 4431 C C . ASP B 1 229 ? -19.656 25.375 27.219 1 98 229 ASP B C 1
ATOM 4433 O O . ASP B 1 229 ? -19.969 24.281 26.75 1 98 229 ASP B O 1
ATOM 4437 N N . THR B 1 230 ? -20.531 26.297 27.453 1 97.88 230 THR B N 1
ATOM 4438 C CA . THR B 1 230 ? -21.953 26.094 27.25 1 97.88 230 THR B CA 1
ATOM 4439 C C . THR B 1 230 ? -22.266 25.781 25.781 1 97.88 230 THR B C 1
ATOM 4441 O O . THR B 1 230 ? -23.234 25.078 25.484 1 97.88 230 THR B O 1
ATOM 4444 N N . LEU B 1 231 ? -21.422 26.25 24.922 1 98.06 231 LEU B N 1
ATOM 4445 C CA . LEU B 1 231 ? -21.703 26.094 23.5 1 98.06 231 LEU B CA 1
ATOM 4446 C C . LEU B 1 231 ? -20.891 24.938 22.922 1 98.06 231 LEU B C 1
ATOM 4448 O O . LEU B 1 231 ? -20.891 24.734 21.703 1 98.06 231 LEU B O 1
ATOM 4452 N N . ALA B 1 232 ? -20.266 24.156 23.672 1 98.31 232 ALA B N 1
ATOM 4453 C CA . ALA B 1 232 ? -19.312 23.156 23.203 1 98.31 232 ALA B CA 1
ATOM 4454 C C . ALA B 1 232 ? -19.969 22.188 22.219 1 98.31 232 ALA B C 1
ATOM 4456 O O . ALA B 1 232 ? -19.406 21.891 21.172 1 98.31 232 ALA B O 1
ATOM 4457 N N . GLU B 1 233 ? -21.125 21.703 22.531 1 98.19 233 GLU B N 1
ATOM 4458 C CA . GLU B 1 233 ? -21.828 20.766 21.672 1 98.19 233 GLU B CA 1
ATOM 4459 C C . GLU B 1 233 ? -22.219 21.422 20.344 1 98.19 233 GLU B C 1
ATOM 4461 O O . GLU B 1 233 ? -22.141 20.812 19.281 1 98.19 233 GLU B O 1
ATOM 4466 N N . GLN B 1 234 ? -22.672 22.594 20.469 1 98.25 234 GLN B N 1
ATOM 4467 C CA . GLN B 1 234 ? -23.094 23.328 19.266 1 98.25 234 GLN B CA 1
ATOM 4468 C C . GLN B 1 234 ? -21.891 23.625 18.359 1 98.25 234 GLN B C 1
ATOM 4470 O O . GLN B 1 234 ? -22 23.531 17.141 1 98.25 234 GLN B O 1
ATOM 4475 N N . ILE B 1 235 ? -20.812 23.984 18.969 1 98.25 235 ILE B N 1
ATOM 4476 C CA . ILE B 1 235 ? -19.609 24.234 18.188 1 98.25 235 ILE B CA 1
ATOM 4477 C C . ILE B 1 235 ? -19.141 22.953 17.5 1 98.25 235 ILE B C 1
ATOM 4479 O O . ILE B 1 235 ? -18.781 22.969 16.328 1 98.25 235 ILE B O 1
ATOM 4483 N N . ALA B 1 236 ? -19.188 21.844 18.219 1 98 236 ALA B N 1
ATOM 4484 C CA . ALA B 1 236 ? -18.828 20.547 17.641 1 98 236 ALA B CA 1
ATOM 4485 C C . ALA B 1 236 ? -19.688 20.219 16.422 1 98 236 ALA B C 1
ATOM 4487 O O . ALA B 1 236 ? -19.172 19.766 15.406 1 98 236 ALA B O 1
ATOM 4488 N N . THR B 1 237 ? -20.938 20.469 16.516 1 96.88 237 THR B N 1
ATOM 4489 C CA . THR B 1 237 ? -21.844 20.203 15.422 1 96.88 237 THR B CA 1
ATOM 4490 C C . THR B 1 237 ? -21.578 21.141 14.25 1 96.88 237 THR B C 1
ATOM 4492 O O . THR B 1 237 ? -21.5 20.703 13.102 1 96.88 237 THR B O 1
ATOM 4495 N N . ALA B 1 238 ? -21.406 22.391 14.539 1 95.94 238 ALA B N 1
ATOM 4496 C CA . ALA B 1 238 ? -21.203 23.406 13.508 1 95.94 238 ALA B CA 1
ATOM 4497 C C . ALA B 1 238 ? -19.906 23.188 12.75 1 95.94 238 ALA B C 1
ATOM 4499 O O . ALA B 1 238 ? -19.797 23.547 11.578 1 95.94 238 ALA B O 1
ATOM 4500 N N . THR B 1 239 ? -18.969 22.578 13.445 1 95.44 239 THR B N 1
ATOM 4501 C CA . THR B 1 239 ? -17.672 22.406 12.828 1 95.44 239 THR B CA 1
ATOM 4502 C C . THR B 1 239 ? -17.453 20.953 12.422 1 95.44 239 THR B C 1
ATOM 4504 O O . THR B 1 239 ? -16.312 20.516 12.281 1 95.44 239 THR B O 1
ATOM 4507 N N . SER B 1 240 ? -18.5 20.234 12.328 1 92 240 SER B N 1
ATOM 4508 C CA . SER B 1 240 ? -18.406 18.906 11.734 1 92 240 SER B CA 1
ATOM 4509 C C . SER B 1 240 ? -17.891 18.984 10.297 1 92 240 SER B C 1
ATOM 4511 O O . SER B 1 240 ? -17.922 20.047 9.672 1 92 240 SER B O 1
ATOM 4513 N N . PHE B 1 241 ? -17.359 17.859 9.875 1 83.38 241 PHE B N 1
ATOM 4514 C CA . PHE B 1 241 ? -16.703 17.828 8.578 1 83.38 241 PHE B CA 1
ATOM 4515 C C . PHE B 1 241 ? -17.625 18.344 7.488 1 83.38 241 PHE B C 1
ATOM 4517 O O . PHE B 1 241 ? -17.25 19.203 6.688 1 83.38 241 PHE B O 1
ATOM 4524 N N . ASP B 1 242 ? -18.828 17.797 7.402 1 81.88 242 ASP B N 1
ATOM 4525 C CA . ASP B 1 242 ? -19.781 18.188 6.375 1 81.88 242 ASP B CA 1
ATOM 4526 C C . ASP B 1 242 ? -20.125 19.672 6.492 1 81.88 242 ASP B C 1
ATOM 4528 O O . ASP B 1 242 ? -20.234 20.375 5.484 1 81.88 242 ASP B O 1
ATOM 4532 N N . ASN B 1 243 ? -20.281 20.156 7.68 1 87.75 243 ASN B N 1
ATOM 4533 C CA . ASN B 1 243 ? -20.609 21.562 7.902 1 87.75 243 ASN B CA 1
ATOM 4534 C C . ASN B 1 243 ? -19.422 22.469 7.559 1 87.75 243 ASN B C 1
ATOM 4536 O O . ASN B 1 243 ? -19.609 23.562 7.016 1 87.75 243 ASN B O 1
ATOM 4540 N N . MET B 1 244 ? -18.266 22.016 7.879 1 85.19 244 MET B N 1
ATOM 4541 C CA . MET B 1 244 ? -17.062 22.781 7.535 1 85.19 244 MET B CA 1
ATOM 4542 C C . MET B 1 244 ? -16.938 22.938 6.023 1 85.19 244 MET B C 1
ATOM 4544 O O . MET B 1 244 ? -16.625 24.016 5.527 1 85.19 244 MET B O 1
ATOM 4548 N N . LYS B 1 245 ? -17.109 21.828 5.312 1 78.94 245 LYS B N 1
ATOM 4549 C CA . LYS B 1 245 ? -17.031 21.844 3.855 1 78.94 245 LYS B CA 1
ATOM 4550 C C . LYS B 1 245 ? -18.031 22.844 3.264 1 78.94 245 LYS B C 1
ATOM 4552 O O . LYS B 1 245 ? -17.672 23.641 2.389 1 78.94 245 LYS B O 1
ATOM 4557 N N . ALA B 1 246 ? -19.188 22.812 3.723 1 79.75 246 ALA B N 1
ATOM 4558 C CA . ALA B 1 246 ? -20.25 23.703 3.24 1 79.75 246 ALA B CA 1
ATOM 4559 C C . ALA B 1 246 ? -19.969 25.141 3.641 1 79.75 246 ALA B C 1
ATOM 4561 O O . ALA B 1 246 ? -20.156 26.062 2.84 1 79.75 246 ALA B O 1
ATOM 4562 N N . GLY B 1 247 ? -19.531 25.344 4.785 1 76.88 247 GLY B N 1
ATOM 4563 C CA . GLY B 1 247 ? -19.375 26.672 5.348 1 76.88 247 GLY B CA 1
ATOM 4564 C C . GLY B 1 247 ? -18.156 27.406 4.793 1 76.88 247 GLY B C 1
ATOM 4565 O O . GLY B 1 247 ? -18.094 28.641 4.844 1 76.88 247 GLY B O 1
ATOM 4566 N N . THR B 1 248 ? -17.234 26.609 4.266 1 72.94 248 THR B N 1
ATOM 4567 C CA . THR B 1 248 ? -16 27.234 3.809 1 72.94 248 THR B CA 1
ATOM 4568 C C . THR B 1 248 ? -15.891 27.156 2.289 1 72.94 248 THR B C 1
ATOM 4570 O O . THR B 1 248 ? -14.875 27.578 1.718 1 72.94 248 THR B O 1
ATOM 4573 N N . GLU B 1 249 ? -16.859 26.625 1.704 1 72.12 249 GLU B N 1
ATOM 4574 C CA . GLU B 1 249 ? -16.844 26.453 0.256 1 72.12 249 GLU B CA 1
ATOM 4575 C C . GLU B 1 249 ? -16.594 27.766 -0.463 1 72.12 249 GLU B C 1
ATOM 4577 O O . GLU B 1 249 ? -15.773 27.828 -1.388 1 72.12 249 GLU B O 1
ATOM 4582 N N . GLU B 1 250 ? -17.281 28.781 -0.046 1 70.31 250 GLU B N 1
ATOM 4583 C CA . GLU B 1 250 ? -17.125 30.078 -0.694 1 70.31 250 GLU B CA 1
ATOM 4584 C C . GLU B 1 250 ? -15.719 30.641 -0.487 1 70.31 250 GLU B C 1
ATOM 4586 O O . GLU B 1 250 ? -15.133 31.234 -1.401 1 70.31 250 GLU B O 1
ATOM 4591 N N . LYS B 1 251 ? -15.203 30.453 0.62 1 71.75 251 LYS B N 1
ATOM 4592 C CA . LYS B 1 251 ? -13.867 30.938 0.943 1 71.75 251 LYS B CA 1
ATOM 4593 C C . LYS B 1 251 ? -12.805 30.156 0.159 1 71.75 251 LYS B C 1
ATOM 4595 O O . LYS B 1 251 ? -11.789 30.734 -0.248 1 71.75 251 LYS B O 1
ATOM 4600 N N . SER B 1 252 ? -13.164 28.938 0.006 1 66.25 252 SER B N 1
ATOM 4601 C CA . SER B 1 252 ? -12.227 28.078 -0.717 1 66.25 252 SER B CA 1
ATOM 4602 C C . SER B 1 252 ? -12.156 28.469 -2.191 1 66.25 252 SER B C 1
ATOM 4604 O O . SER B 1 252 ? -11.133 28.266 -2.842 1 66.25 252 SER B O 1
ATOM 4606 N N . LYS B 1 253 ? -13.125 29.016 -2.721 1 63.34 253 LYS B N 1
ATOM 4607 C CA . LYS B 1 253 ? -13.18 29.422 -4.125 1 63.34 253 LYS B CA 1
ATOM 4608 C C . LYS B 1 253 ? -12.148 30.5 -4.422 1 63.34 253 LYS B C 1
ATOM 4610 O O . LYS B 1 253 ? -11.656 30.609 -5.547 1 63.34 253 LYS B O 1
ATOM 4615 N N . ILE B 1 254 ? -11.797 31.156 -3.406 1 56.53 254 ILE B N 1
ATOM 4616 C CA . ILE B 1 254 ? -10.828 32.25 -3.541 1 56.53 254 ILE B CA 1
ATOM 4617 C C . ILE B 1 254 ? -9.438 31.656 -3.807 1 56.53 254 ILE B C 1
ATOM 4619 O O . ILE B 1 254 ? -8.625 32.281 -4.492 1 56.53 254 ILE B O 1
ATOM 4623 N N . LEU B 1 255 ? -9.273 30.516 -3.391 1 64.31 255 LEU B N 1
ATOM 4624 C CA . LEU B 1 255 ? -7.973 29.875 -3.549 1 64.31 255 LEU B CA 1
ATOM 4625 C C . LEU B 1 255 ? -7.938 29.031 -4.824 1 64.31 255 LEU B C 1
ATOM 4627 O O . LEU B 1 255 ? -6.91 28.438 -5.148 1 64.31 255 LEU B O 1
ATOM 4631 N N . SER B 1 256 ? -8.977 29.016 -5.602 1 61.78 256 SER B N 1
ATOM 4632 C CA . SER B 1 256 ? -9.195 28.109 -6.723 1 61.78 256 SER B CA 1
ATOM 4633 C C . SER B 1 256 ? -8.156 28.328 -7.816 1 61.78 256 SER B C 1
ATOM 4635 O O . SER B 1 256 ? -7.785 27.391 -8.523 1 61.78 256 SER B O 1
ATOM 4637 N N . ASP B 1 257 ? -7.688 29.453 -7.883 1 68.44 257 ASP B N 1
ATOM 4638 C CA . ASP B 1 257 ? -6.781 29.766 -8.984 1 68.44 257 ASP B CA 1
ATOM 4639 C C . ASP B 1 257 ? -5.434 29.062 -8.805 1 68.44 257 ASP B C 1
ATOM 4641 O O . ASP B 1 257 ? -4.641 28.984 -9.742 1 68.44 257 ASP B O 1
ATOM 4645 N N . ARG B 1 258 ? -5.293 28.438 -7.746 1 72 258 ARG B N 1
ATOM 4646 C CA . ARG B 1 258 ? -4.02 27.797 -7.422 1 72 258 ARG B CA 1
ATOM 4647 C C . ARG B 1 258 ? -4.008 26.344 -7.867 1 72 258 ARG B C 1
ATOM 4649 O O . ARG B 1 258 ? -2.941 25.734 -7.957 1 72 258 ARG B O 1
ATOM 4656 N N . PHE B 1 259 ? -5.164 25.938 -8.25 1 73.25 259 PHE B N 1
ATOM 4657 C CA . PHE B 1 259 ? -5.293 24.5 -8.445 1 73.25 259 PHE B CA 1
ATOM 4658 C C . PHE B 1 259 ? -5.723 24.188 -9.875 1 73.25 259 PHE B C 1
ATOM 4660 O O . PHE B 1 259 ? -6.395 24.984 -10.516 1 73.25 259 PHE B O 1
ATOM 4667 N N . LEU B 1 260 ? -5.379 23.016 -10.383 1 69.81 260 LEU B N 1
ATOM 4668 C CA . LEU B 1 260 ? -5.652 22.562 -11.742 1 69.81 260 LEU B CA 1
ATOM 4669 C C . LEU B 1 260 ? -7.152 22.5 -12.008 1 69.81 260 LEU B C 1
ATOM 4671 O O . LEU B 1 260 ? -7.617 22.922 -13.062 1 69.81 260 LEU B O 1
ATOM 4675 N N . SER B 1 261 ? -7.863 21.922 -11.016 1 67.81 261 SER B N 1
ATOM 4676 C CA . SER B 1 261 ? -9.305 21.781 -11.211 1 67.81 261 SER B CA 1
ATOM 4677 C C . SER B 1 261 ? -10.078 22.719 -10.281 1 67.81 261 SER B C 1
ATOM 4679 O O . SER B 1 261 ? -11.227 22.438 -9.93 1 67.81 261 SER B O 1
ATOM 4681 N N . GLY B 1 262 ? -9.391 23.703 -9.797 1 63.03 262 GLY B N 1
ATOM 4682 C CA . GLY B 1 262 ? -10.055 24.688 -8.969 1 63.03 262 GLY B CA 1
ATOM 4683 C C . GLY B 1 262 ? -10.188 24.266 -7.52 1 63.03 262 GLY B C 1
ATOM 4684 O O . GLY B 1 262 ? -9.336 23.531 -7 1 63.03 262 GLY B O 1
ATOM 4685 N N . HIS B 1 263 ? -11.211 24.781 -6.863 1 55.78 263 HIS B N 1
ATOM 4686 C CA . HIS B 1 263 ? -11.336 24.688 -5.414 1 55.78 263 HIS B CA 1
ATOM 4687 C C . HIS B 1 263 ? -11.609 23.25 -4.98 1 55.78 263 HIS B C 1
ATOM 4689 O O . HIS B 1 263 ? -11.352 22.891 -3.83 1 55.78 263 HIS B O 1
ATOM 4695 N N . LEU B 1 264 ? -12.148 22.438 -5.859 1 56.5 264 LEU B N 1
ATOM 4696 C CA . LEU B 1 264 ? -12.43 21.047 -5.516 1 56.5 264 LEU B CA 1
ATOM 4697 C C . LEU B 1 264 ? -11.148 20.297 -5.176 1 56.5 264 LEU B C 1
ATOM 4699 O O . LEU B 1 264 ? -11.18 19.312 -4.43 1 56.5 264 LEU B O 1
ATOM 4703 N N . ASP B 1 265 ? -10.164 20.859 -5.625 1 56.06 265 ASP B N 1
ATOM 4704 C CA . ASP B 1 265 ? -8.867 20.219 -5.434 1 56.06 265 ASP B CA 1
ATOM 4705 C C . ASP B 1 265 ? -8.344 20.453 -4.02 1 56.06 265 ASP B C 1
ATOM 4707 O O . ASP B 1 265 ? -7.41 19.766 -3.58 1 56.06 265 ASP B O 1
ATOM 4711 N N . ILE B 1 266 ? -8.977 21.391 -3.373 1 57.03 266 ILE B N 1
ATOM 4712 C CA . ILE B 1 266 ? -8.555 21.688 -2.008 1 57.03 266 ILE B CA 1
ATOM 4713 C C . ILE B 1 266 ? -9.211 20.703 -1.041 1 57.03 266 ILE B C 1
ATOM 4715 O O . ILE B 1 266 ? -8.852 20.656 0.137 1 57.03 266 ILE B O 1
ATOM 4719 N N . ALA B 1 267 ? -9.992 19.906 -1.658 1 55.88 267 ALA B N 1
ATOM 4720 C CA . ALA B 1 267 ? -10.812 19.031 -0.823 1 55.88 267 ALA B CA 1
ATOM 4721 C C . ALA B 1 267 ? -9.938 18.141 0.048 1 55.88 267 ALA B C 1
ATOM 4723 O O . ALA B 1 267 ? -8.938 17.594 -0.418 1 55.88 267 ALA B O 1
ATOM 4724 N N . VAL B 1 268 ? -10.18 18.453 1.269 1 60.75 268 VAL B N 1
ATOM 4725 C CA . VAL B 1 268 ? -9.555 17.641 2.305 1 60.75 268 VAL B CA 1
ATOM 4726 C C . VAL B 1 268 ? -10.445 16.438 2.629 1 60.75 268 VAL B C 1
ATOM 4728 O O . VAL B 1 268 ? -11.664 16.578 2.76 1 60.75 268 VAL B O 1
ATOM 4731 N N . VAL B 1 269 ? -9.812 15.32 2.582 1 58.31 269 VAL B N 1
ATOM 4732 C CA . VAL B 1 269 ? -10.602 14.133 2.92 1 58.31 269 VAL B CA 1
ATOM 4733 C C . VAL B 1 269 ? -10.844 14.086 4.426 1 58.31 269 VAL B C 1
ATOM 4735 O O . VAL B 1 269 ? -11.906 13.648 4.875 1 58.31 269 VAL B O 1
ATOM 4738 N N . GLY B 1 270 ? -9.914 14.773 5.152 1 69.12 270 GLY B N 1
ATOM 4739 C CA . GLY B 1 270 ? -10.039 14.914 6.594 1 69.12 270 GLY B CA 1
ATOM 4740 C C . GLY B 1 270 ? -10.328 13.602 7.297 1 69.12 270 GLY B C 1
ATOM 4741 O O . GLY B 1 270 ? -10.672 13.586 8.484 1 69.12 270 GLY B O 1
ATOM 4742 N N . LEU B 1 271 ? -10.203 12.492 6.598 1 77.75 271 LEU B N 1
ATOM 4743 C CA . LEU B 1 271 ? -10.492 11.188 7.176 1 77.75 271 LEU B CA 1
ATOM 4744 C C . LEU B 1 271 ? -9.281 10.648 7.934 1 77.75 271 LEU B C 1
ATOM 4746 O O . LEU B 1 271 ? -8.141 10.82 7.492 1 77.75 271 LEU B O 1
ATOM 4750 N N . ILE B 1 272 ? -9.688 10.133 9.086 1 85.44 272 ILE B N 1
ATOM 4751 C CA . ILE B 1 272 ? -8.648 9.422 9.828 1 85.44 272 ILE B CA 1
ATOM 4752 C C . ILE B 1 272 ? -8.312 8.117 9.109 1 85.44 272 ILE B C 1
ATOM 4754 O O . ILE B 1 272 ? -9.203 7.406 8.641 1 85.44 272 ILE B O 1
ATOM 4758 N N . LYS B 1 273 ? -7.023 7.855 8.961 1 87.5 273 LYS B N 1
ATOM 4759 C CA . LYS B 1 273 ? -6.461 6.621 8.43 1 87.5 273 LYS B CA 1
ATOM 4760 C C . LYS B 1 273 ? -6.645 6.543 6.914 1 87.5 273 LYS B C 1
ATOM 4762 O O . LYS B 1 273 ? -6.664 5.453 6.34 1 87.5 273 LYS B O 1
ATOM 4767 N N . SER B 1 274 ? -6.867 7.652 6.309 1 87.62 274 SER B N 1
ATOM 4768 C CA . SER B 1 274 ? -6.969 7.668 4.855 1 87.62 274 SER B CA 1
ATOM 4769 C C . SER B 1 274 ? -5.648 7.262 4.203 1 87.62 274 SER B C 1
ATOM 4771 O O . SER B 1 274 ? -5.625 6.836 3.049 1 87.62 274 SER B O 1
ATOM 4773 N N . TRP B 1 275 ? -4.617 7.359 4.98 1 93.31 275 TRP B N 1
ATOM 4774 C CA . TRP B 1 275 ? -3.287 7.008 4.492 1 93.31 275 TRP B CA 1
ATOM 4775 C C . TRP B 1 275 ? -3.23 5.539 4.078 1 93.31 275 TRP B C 1
ATOM 4777 O O . TRP B 1 275 ? -2.412 5.156 3.24 1 93.31 275 TRP B O 1
ATOM 4787 N N . LYS B 1 276 ? -4.055 4.723 4.594 1 93 276 LYS B N 1
ATOM 4788 C CA . LYS B 1 276 ? -4.047 3.291 4.301 1 93 276 LYS B CA 1
ATOM 4789 C C . LYS B 1 276 ? -4.316 3.035 2.818 1 93 276 LYS B C 1
ATOM 4791 O O . LYS B 1 276 ? -3.928 1.996 2.281 1 93 276 LYS B O 1
ATOM 4796 N N . GLY B 1 277 ? -4.992 3.945 2.148 1 91.88 277 GLY B N 1
ATOM 4797 C CA . GLY B 1 277 ? -5.273 3.82 0.727 1 91.88 277 GLY B CA 1
ATOM 4798 C C . GLY B 1 277 ? -4.113 4.25 -0.15 1 91.88 277 GLY B C 1
ATOM 4799 O O . GLY B 1 277 ? -4.117 4.008 -1.358 1 91.88 277 GLY B O 1
ATOM 4800 N N . ARG B 1 278 ? -3.131 4.809 0.454 1 91.88 278 ARG B N 1
ATOM 4801 C CA . ARG B 1 278 ? -2.012 5.363 -0.302 1 91.88 278 ARG B CA 1
ATOM 4802 C C . ARG B 1 278 ? -0.728 4.59 -0.028 1 91.88 278 ARG B C 1
ATOM 4804 O O . ARG B 1 278 ? -0.006 4.223 -0.959 1 91.88 278 ARG B O 1
ATOM 4811 N N . PHE B 1 279 ? -0.44 4.316 1.242 1 95.88 279 PHE B N 1
ATOM 4812 C CA . PHE B 1 279 ? 0.788 3.627 1.62 1 95.88 279 PHE B CA 1
ATOM 4813 C C . PHE B 1 279 ? 0.72 2.152 1.241 1 95.88 279 PHE B C 1
ATOM 4815 O O . PHE B 1 279 ? -0.222 1.452 1.618 1 95.88 279 PHE B O 1
ATOM 4822 N N . THR B 1 280 ? 1.693 1.769 0.496 1 94.94 280 THR B N 1
ATOM 4823 C CA . THR B 1 280 ? 1.864 0.323 0.403 1 94.94 280 THR B CA 1
ATOM 4824 C C . THR B 1 280 ? 2.252 -0.263 1.758 1 94.94 280 THR B C 1
ATOM 4826 O O . THR B 1 280 ? 2.635 0.47 2.67 1 94.94 280 THR B O 1
ATOM 4829 N N . VAL B 1 281 ? 2.121 -1.538 1.878 1 94.62 281 VAL B N 1
ATOM 4830 C CA . VAL B 1 281 ? 2.502 -2.193 3.125 1 94.62 281 VAL B CA 1
ATOM 4831 C C . VAL B 1 281 ? 3.975 -1.921 3.424 1 94.62 281 VAL B C 1
ATOM 4833 O O . VAL B 1 281 ? 4.332 -1.576 4.551 1 94.62 281 VAL B O 1
ATOM 4836 N N . GLU B 1 282 ? 4.77 -2.051 2.389 1 93.75 282 GLU B N 1
ATOM 4837 C CA . GLU B 1 282 ? 6.199 -1.804 2.553 1 93.75 282 GLU B CA 1
ATOM 4838 C C . GLU B 1 282 ? 6.465 -0.365 2.988 1 93.75 282 GLU B C 1
ATOM 4840 O O . GLU B 1 282 ? 7.266 -0.123 3.891 1 93.75 282 GLU B O 1
ATOM 4845 N N . GLN B 1 283 ? 5.824 0.568 2.359 1 95.06 283 GLN B N 1
ATOM 4846 C CA . GLN B 1 283 ? 5.977 1.976 2.711 1 95.06 283 GLN B CA 1
ATOM 4847 C C . GLN B 1 283 ? 5.547 2.234 4.152 1 95.06 283 GLN B C 1
ATOM 4849 O O . GLN B 1 283 ? 6.211 2.975 4.879 1 95.06 283 GLN B O 1
ATOM 4854 N N . SER B 1 284 ? 4.438 1.661 4.512 1 95.94 284 SER B N 1
ATOM 4855 C CA . SER B 1 284 ? 3.941 1.818 5.875 1 95.94 284 SER B CA 1
ATOM 4856 C C . SER B 1 284 ? 4.934 1.261 6.891 1 95.94 284 SER B C 1
ATOM 4858 O O . SER B 1 284 ? 5.199 1.889 7.918 1 95.94 284 SER B O 1
ATOM 4860 N N . GLU B 1 285 ? 5.484 0.062 6.594 1 94.69 285 GLU B N 1
ATOM 4861 C CA . GLU B 1 285 ? 6.449 -0.558 7.5 1 94.69 285 GLU B CA 1
ATOM 4862 C C . GLU B 1 285 ? 7.699 0.305 7.648 1 94.69 285 GLU B C 1
ATOM 4864 O O . GLU B 1 285 ? 8.219 0.464 8.75 1 94.69 285 GLU B O 1
ATOM 4869 N N . ARG B 1 286 ? 8.141 0.831 6.578 1 94.5 286 ARG B N 1
ATOM 4870 C CA . ARG B 1 286 ? 9.305 1.71 6.613 1 94.5 286 ARG B CA 1
ATOM 4871 C C . ARG B 1 286 ? 9.008 2.971 7.422 1 94.5 286 ARG B C 1
ATOM 4873 O O . ARG B 1 286 ? 9.852 3.424 8.203 1 94.5 286 ARG B O 1
ATOM 4880 N N . PHE B 1 287 ? 7.871 3.521 7.199 1 96.06 287 PHE B N 1
ATOM 4881 C CA . PHE B 1 287 ? 7.496 4.727 7.93 1 96.06 287 PHE B CA 1
ATOM 4882 C C . PHE B 1 287 ? 7.391 4.449 9.422 1 96.06 287 PHE B C 1
ATOM 4884 O O . PHE B 1 287 ? 7.82 5.258 10.242 1 96.06 287 PHE B O 1
ATOM 4891 N N . ASN B 1 288 ? 6.797 3.271 9.758 1 95.81 288 ASN B N 1
ATOM 4892 C CA . ASN B 1 288 ? 6.707 2.877 11.164 1 95.81 288 ASN B CA 1
ATOM 4893 C C . ASN B 1 288 ? 8.086 2.814 11.812 1 95.81 288 ASN B C 1
ATOM 4895 O O . ASN B 1 288 ? 8.258 3.266 12.945 1 95.81 288 ASN B O 1
ATOM 4899 N N . LYS B 1 289 ? 9.016 2.23 11.102 1 95.25 289 LYS B N 1
ATOM 4900 C CA . LYS B 1 289 ? 10.375 2.143 11.625 1 95.25 289 LYS B CA 1
ATOM 4901 C C . LYS B 1 289 ? 10.961 3.531 11.867 1 95.25 289 LYS B C 1
ATOM 4903 O O . LYS B 1 289 ? 11.555 3.785 12.914 1 95.25 289 LYS B O 1
ATOM 4908 N N . ALA B 1 290 ? 10.789 4.438 10.922 1 94.81 290 ALA B N 1
ATOM 4909 C CA . ALA B 1 290 ? 11.266 5.812 11.062 1 94.81 290 ALA B CA 1
ATOM 4910 C C . ALA B 1 290 ? 10.594 6.504 12.25 1 94.81 290 ALA B C 1
ATOM 4912 O O . ALA B 1 290 ? 11.25 7.219 13.008 1 94.81 290 ALA B O 1
ATOM 4913 N N . PHE B 1 291 ? 9.305 6.312 12.391 1 95.94 291 PHE B N 1
ATOM 4914 C CA . PHE B 1 291 ? 8.531 6.902 13.477 1 95.94 291 PHE B CA 1
ATOM 4915 C C . PHE B 1 291 ? 9.078 6.469 14.828 1 95.94 291 PHE B C 1
ATOM 4917 O O . PHE B 1 291 ? 9.312 7.305 15.703 1 95.94 291 PHE B O 1
ATOM 4924 N N . GLU B 1 292 ? 9.336 5.168 14.977 1 95.44 292 GLU B N 1
ATOM 4925 C CA . GLU B 1 292 ? 9.836 4.641 16.25 1 95.44 292 GLU B CA 1
ATOM 4926 C C . GLU B 1 292 ? 11.242 5.141 16.531 1 95.44 292 GLU B C 1
ATOM 4928 O O . GLU B 1 292 ? 11.586 5.422 17.688 1 95.44 292 GLU B O 1
ATOM 4933 N N . GLU B 1 293 ? 12.023 5.25 15.492 1 95.44 293 GLU B N 1
ATOM 4934 C CA . GLU B 1 293 ? 13.398 5.699 15.672 1 95.44 293 GLU B CA 1
ATOM 4935 C C . GLU B 1 293 ? 13.453 7.188 16 1 95.44 293 GLU B C 1
ATOM 4937 O O . GLU B 1 293 ? 14.125 7.59 16.953 1 95.44 293 GLU B O 1
ATOM 4942 N N . LYS B 1 294 ? 12.742 7.988 15.297 1 94.75 294 LYS B N 1
ATOM 4943 C CA . LYS B 1 294 ? 12.836 9.438 15.422 1 94.75 294 LYS B CA 1
ATOM 4944 C C . LYS B 1 294 ? 12.094 9.93 16.656 1 94.75 294 LYS B C 1
ATOM 4946 O O . LYS B 1 294 ? 12.477 10.938 17.266 1 94.75 294 LYS B O 1
ATOM 4951 N N . LEU B 1 295 ? 11.039 9.234 17.062 1 95.62 295 LEU B N 1
ATOM 4952 C CA . LEU B 1 295 ? 10.25 9.68 18.203 1 95.62 295 LEU B CA 1
ATOM 4953 C C . LEU B 1 295 ? 10.484 8.789 19.422 1 95.62 295 LEU B C 1
ATOM 4955 O O . LEU B 1 295 ? 9.641 8.703 20.312 1 95.62 295 LEU B O 1
ATOM 4959 N N . ALA B 1 296 ? 11.633 8.141 19.359 1 92.19 296 ALA B N 1
ATOM 4960 C CA . ALA B 1 296 ? 11.984 7.32 20.516 1 92.19 296 ALA B CA 1
ATOM 4961 C C . ALA B 1 296 ? 11.969 8.148 21.797 1 92.19 296 ALA B C 1
ATOM 4963 O O . ALA B 1 296 ? 12.609 9.203 21.859 1 92.19 296 ALA B O 1
ATOM 4964 N N . GLY B 1 297 ? 11.172 7.781 22.797 1 93.19 297 GLY B N 1
ATOM 4965 C CA . GLY B 1 297 ? 11.125 8.453 24.078 1 93.19 297 GLY B CA 1
ATOM 4966 C C . GLY B 1 297 ? 10.242 9.68 24.078 1 93.19 297 GLY B C 1
ATOM 4967 O O . GLY B 1 297 ? 10.102 10.352 25.109 1 93.19 297 GLY B O 1
ATOM 4968 N N . SER B 1 298 ? 9.648 10.023 22.984 1 96.06 298 SER B N 1
ATOM 4969 C CA . SER B 1 298 ? 8.805 11.211 22.875 1 96.06 298 SER B CA 1
ATOM 4970 C C . SER B 1 298 ? 7.406 10.945 23.422 1 96.06 298 SER B C 1
ATOM 4972 O O . SER B 1 298 ? 6.793 9.922 23.109 1 96.06 298 SER B O 1
ATOM 4974 N N . GLU B 1 299 ? 6.953 11.844 24.281 1 95.56 299 GLU B N 1
ATOM 4975 C CA . GLU B 1 299 ? 5.582 11.742 24.781 1 95.56 299 GLU B CA 1
ATOM 4976 C C . GLU B 1 299 ? 4.574 11.93 23.641 1 95.56 299 GLU B C 1
ATOM 4978 O O . GLU B 1 299 ? 3.533 11.266 23.625 1 95.56 299 GLU B O 1
ATOM 4983 N N . PHE B 1 300 ? 4.855 12.812 22.766 1 95.56 300 PHE B N 1
ATOM 4984 C CA . PHE B 1 300 ? 3.957 13.055 21.641 1 95.56 300 PHE B CA 1
ATOM 4985 C C . PHE B 1 300 ? 3.91 11.844 20.703 1 95.56 300 PHE B C 1
ATOM 4987 O O . PHE B 1 300 ? 2.848 11.492 20.188 1 95.56 300 PHE B O 1
ATOM 4994 N N . GLY B 1 301 ? 5.105 11.234 20.5 1 93.88 301 GLY B N 1
ATOM 4995 C CA . GLY B 1 301 ? 5.121 9.984 19.75 1 93.88 301 GLY B CA 1
ATOM 4996 C C . GLY B 1 301 ? 4.23 8.914 20.359 1 93.88 301 GLY B C 1
ATOM 4997 O O . GLY B 1 301 ? 3.5 8.227 19.641 1 93.88 301 GLY B O 1
ATOM 4998 N N . ASN B 1 302 ? 4.25 8.805 21.656 1 94.19 302 ASN B N 1
ATOM 4999 C CA . ASN B 1 302 ? 3.424 7.828 22.359 1 94.19 302 ASN B CA 1
ATOM 5000 C C . ASN B 1 302 ? 1.937 8.109 22.156 1 94.19 302 ASN B C 1
ATOM 5002 O O . ASN B 1 302 ? 1.144 7.18 21.984 1 94.19 302 ASN B O 1
ATOM 5006 N N . ARG B 1 303 ? 1.585 9.32 22.172 1 92.31 303 ARG B N 1
ATOM 5007 C CA . ARG B 1 303 ? 0.19 9.719 22 1 92.31 303 ARG B CA 1
ATOM 5008 C C . ARG B 1 303 ? -0.324 9.352 20.609 1 92.31 303 ARG B C 1
ATOM 5010 O O . ARG B 1 303 ? -1.503 9.039 20.438 1 92.31 303 ARG B O 1
ATOM 5017 N N . LEU B 1 304 ? 0.554 9.352 19.641 1 92.81 304 LEU B N 1
ATOM 5018 C CA . LEU B 1 304 ? 0.139 9.172 18.25 1 92.81 304 LEU B CA 1
ATOM 5019 C C . LEU B 1 304 ? 0.274 7.711 17.844 1 92.81 304 LEU B C 1
ATOM 5021 O O . LEU B 1 304 ? -0.266 7.305 16.812 1 92.81 304 LEU B O 1
ATOM 5025 N N . ARG B 1 305 ? 0.949 6.875 18.625 1 89.94 305 ARG B N 1
ATOM 5026 C CA . ARG B 1 305 ? 1.339 5.516 18.25 1 89.94 305 ARG B CA 1
ATOM 5027 C C . ARG B 1 305 ? 0.123 4.688 17.859 1 89.94 305 ARG B C 1
ATOM 5029 O O . ARG B 1 305 ? 0.175 3.936 16.875 1 89.94 305 ARG B O 1
ATOM 5036 N N . LYS B 1 306 ? -0.955 4.855 18.531 1 86.81 306 LYS B N 1
ATOM 5037 C CA . LYS B 1 306 ? -2.133 4.035 18.266 1 86.81 306 LYS B CA 1
ATOM 5038 C C . LYS B 1 306 ? -2.742 4.367 16.906 1 86.81 306 LYS B C 1
ATOM 5040 O O . LYS B 1 306 ? -3.486 3.562 16.344 1 86.81 306 LYS B O 1
ATOM 5045 N N . TYR B 1 307 ? -2.4 5.496 16.375 1 86.25 307 TYR B N 1
ATOM 5046 C CA . TYR B 1 307 ? -3.02 5.934 15.125 1 86.25 307 TYR B CA 1
ATOM 5047 C C . TYR B 1 307 ? -2.125 5.617 13.938 1 86.25 307 TYR B C 1
ATOM 5049 O O . TYR B 1 307 ? -2.564 5.691 12.789 1 86.25 307 TYR B O 1
ATOM 5057 N N . ILE B 1 308 ? -0.9 5.23 14.148 1 88.25 308 ILE B N 1
ATOM 5058 C CA . ILE B 1 308 ? 0.067 5.035 13.07 1 88.25 308 ILE B CA 1
ATOM 5059 C C . ILE B 1 308 ? -0.038 3.607 12.539 1 88.25 308 ILE B C 1
ATOM 5061 O O . ILE B 1 308 ? 0.366 3.33 11.406 1 88.25 308 ILE B O 1
ATOM 5065 N N . TYR B 1 309 ? -0.582 2.652 13.336 1 83.31 309 TYR B N 1
ATOM 5066 C CA . TYR B 1 309 ? -0.626 1.245 12.953 1 83.31 309 TYR B CA 1
ATOM 5067 C C . TYR B 1 309 ? -2.031 0.842 12.523 1 83.31 309 TYR B C 1
ATOM 5069 O O . TYR B 1 309 ? -3.021 1.368 13.039 1 83.31 309 TYR B O 1
#

Nearest PDB structures (foldseek):
  1z29-assembly1_A-2  TM=8.406E-01  e=2.384E-18  Homo sapiens
  1aqy-assembly1_B  TM=8.452E-01  e=2.821E-18  Mus musculus
  1g3m-assembly1_B  TM=8.352E-01  e=1.027E-17  Homo sapiens
  1aqu-assembly1_A  TM=8.485E-01  e=1.439E-17  Mus musculus
  1bo6-assembly1_B  TM=8.615E-01  e=2.017E-16  Mus musculus

Solvent-accessible surface area (backbone atoms only — not comparable to full-atom values): 33594 Å² total; per-residue (Å²): 117,54,75,66,54,51,53,54,39,33,53,52,35,50,56,56,52,67,72,51,74,63,44,79,55,96,90,26,35,41,51,53,37,90,70,19,36,79,49,52,71,58,21,47,51,37,35,35,66,31,83,73,53,75,68,31,34,40,40,32,30,55,74,70,34,48,63,64,60,50,50,44,52,50,49,20,55,75,68,72,39,92,56,79,65,91,66,57,66,68,78,31,23,57,63,53,35,29,86,37,33,58,63,51,57,70,67,53,64,84,74,38,70,35,33,37,62,64,50,68,90,57,44,32,53,38,41,71,75,64,45,25,43,32,39,38,32,44,48,56,60,59,37,20,52,47,51,44,49,57,43,50,70,34,37,29,58,88,58,43,74,67,76,68,50,70,68,26,47,50,40,25,54,76,69,42,62,42,69,78,33,28,71,68,57,44,55,49,44,46,54,48,47,47,70,76,36,73,80,36,49,68,46,81,43,45,43,66,54,37,71,75,37,34,38,61,48,43,32,52,50,18,58,74,70,73,37,79,48,87,52,21,60,58,43,36,58,58,61,27,70,69,42,40,53,63,70,39,44,71,65,40,50,72,55,13,85,49,25,73,76,24,44,70,49,65,62,68,80,86,51,85,68,53,25,31,65,67,34,22,39,45,55,46,52,52,49,51,51,48,49,53,62,76,33,58,92,36,69,67,43,59,72,45,49,77,68,73,107,119,54,76,67,53,51,52,55,39,34,54,53,34,50,56,56,54,67,70,51,73,62,45,80,55,94,89,27,35,40,50,52,36,91,71,19,36,78,49,53,70,58,24,46,51,37,36,34,64,32,85,74,53,76,68,30,33,39,40,32,29,54,74,68,32,49,63,65,58,50,50,44,52,50,49,19,54,75,68,72,39,92,55,77,65,90,65,58,66,68,78,31,24,58,63,54,35,29,88,38,33,58,63,51,58,68,68,52,64,83,74,39,70,37,32,37,63,64,49,67,89,56,44,34,54,39,42,70,74,65,45,26,43,32,39,38,32,44,50,56,59,59,37,21,52,48,50,45,48,56,43,50,72,34,37,29,58,89,57,42,75,67,78,68,50,72,68,25,48,49,41,26,52,76,69,42,60,42,69,78,33,29,72,68,57,44,55,50,44,46,55,49,46,47,69,76,36,72,79,37,48,68,46,80,43,46,45,66,54,38,69,75,39,34,37,62,48,42,33,52,50,18,60,73,71,73,37,79,49,87,53,22,60,57,42,36,57,58,60,27,68,71,42,40,53,64,72,39,44,72,64,39,51,72,57,13,86,51,26,72,76,24,40,70,47,65,62,68,80,86,51,86,67,54,26,31,66,66,33,22,38,45,54,45,52,53,48,51,52,49,49,53,62,75,33,58,92,35,69,69,43,60,73,44,48,76,68,74,108

InterPro domains:
  IPR000863 Sulfotransferase domain [PF00685] (55-298)
  IPR027417 P-loop containing nucleoside triphosphate hydrolase [G3DSA:3.40.50.300] (12-301)
  IPR027417 P-loop containing nucleoside triphosphate hydrolase [SSF52540] (38-300)

Radius of gyration: 31.13 Å; Cα contacts (8 Å, |Δi|>4): 936; chains: 2; bounding box: 46×92×62 Å

pLDDT: mean 89.37, std 10.79, range [46.88, 98.75]

Secondary structure (DSSP, 8-state):
--HHHHHHHHHHHHHHHTTS--EEETTEEE---TTTTTTHHHHHHHHHTPPPPTT-EEEEESTTSSHHHHHHHHHHHHHT--S--SS-GGGGBGGGSGGGHHHHHHHSPSSPEEEE-S-GGGS-THHHHTT-EEEEEE--HHHHHHHHHHHHTTB-TTT------HHHHHHHHHHT-SBT--HHHHHHHHHHHHHH-TTS-EEEEEHHHHHHSHHHHHHHHHHHHT---TTHHHHHHHTSHHHHHHHHHHHHHTTGGGBTTGGGGG-----TTGGGGTSBHHHHHHHHHHHHHHTTT-HHHHHHHHHH-/--HHHHHHHHHHHHHHHTTS--EEETTEEE--BTTBTTTHHHHHHHHHTPPPPTT-EEEEESTTSSHHHHHHHHHHHHHT--S--SS-GGGGBGGGSGGGHHHHHHHSPSSPEEEE-S-GGGS-THHHHTT-EEEEEE--HHHHHHHHHHHHTTB-TTT------HHHHHHHHHHT-SBT--HHHHHHHHHHHHHH-TTS-EEEEEHHHHHHSHHHHHHHHHHHHT---TTHHHHHHHTSHHHHHHHHHHHHHTTGGGBTTGGGGG-----TTGGGGTSBHHHHHHHHHHHHHHTTT-HHHHHHHHHH-

Organism: Aplysia californica (NCBI:txid6500)